Protein AF-A0A973FKX4-F1 (afdb_monomer)

Mean predicted aligned error: 13.87 Å

Structure (mmCIF, N/CA/C/O backbone):
data_AF-A0A973FKX4-F1
#
_entry.id   AF-A0A973FKX4-F1
#
loop_
_atom_site.group_PDB
_atom_site.id
_atom_site.type_symbol
_atom_site.label_atom_id
_atom_site.label_alt_id
_atom_site.label_comp_id
_atom_site.label_asym_id
_atom_site.label_entity_id
_atom_site.label_seq_id
_atom_site.pdbx_PDB_ins_code
_atom_site.Cartn_x
_atom_site.Cartn_y
_atom_site.Cartn_z
_atom_site.occupancy
_atom_site.B_iso_or_equiv
_atom_site.auth_seq_id
_atom_site.auth_comp_id
_atom_site.auth_asym_id
_atom_site.auth_atom_id
_atom_site.pdbx_PDB_model_num
ATOM 1 N N . GLY A 1 1 ? -32.646 -13.710 48.312 1.00 81.19 1 GLY A N 1
ATOM 2 C CA . GLY A 1 1 ? -31.421 -12.922 48.055 1.00 81.19 1 GLY A CA 1
ATOM 3 C C . GLY A 1 1 ? -30.334 -13.237 49.072 1.00 81.19 1 GLY A C 1
ATOM 4 O O . GLY A 1 1 ? -30.541 -14.098 49.926 1.00 81.19 1 GLY A O 1
ATOM 5 N N . TYR A 1 2 ? -29.192 -12.549 48.990 1.00 89.31 2 TYR A N 1
ATOM 6 C CA . TYR A 1 2 ? -28.035 -12.764 49.873 1.00 89.31 2 TYR A CA 1
ATOM 7 C C . TYR A 1 2 ? -28.376 -12.658 51.363 1.00 89.31 2 TYR A C 1
ATOM 9 O O . TYR A 1 2 ? -29.180 -11.818 51.766 1.00 89.31 2 TYR A O 1
ATOM 17 N N . ASN A 1 3 ? -27.730 -13.497 52.177 1.00 92.88 3 ASN A N 1
ATOM 18 C CA . ASN A 1 3 ? -27.801 -13.521 53.645 1.00 92.88 3 ASN A CA 1
ATOM 19 C C . ASN A 1 3 ? -29.214 -13.607 54.244 1.00 92.88 3 ASN A C 1
ATOM 21 O O . ASN A 1 3 ? -29.388 -13.303 55.418 1.00 92.88 3 ASN A O 1
ATOM 25 N N . ARG A 1 4 ? -30.221 -14.015 53.456 1.00 92.81 4 ARG A N 1
ATOM 26 C CA . ARG A 1 4 ? -31.615 -14.163 53.911 1.00 92.81 4 ARG A CA 1
ATOM 27 C C . ARG A 1 4 ? -32.144 -12.904 54.629 1.00 92.81 4 ARG A C 1
ATOM 29 O O . ARG A 1 4 ? -32.906 -13.007 55.580 1.00 92.81 4 ARG A O 1
ATOM 36 N N . THR A 1 5 ? -31.765 -11.708 54.162 1.00 94.00 5 THR A N 1
ATOM 37 C CA . THR A 1 5 ? -32.121 -10.418 54.801 1.00 94.00 5 THR A CA 1
ATOM 38 C C . THR A 1 5 ? -33.594 -10.022 54.681 1.00 94.00 5 THR A C 1
ATOM 40 O O . THR A 1 5 ? -33.978 -8.948 55.139 1.00 94.00 5 THR A O 1
ATOM 43 N N . TYR A 1 6 ? -34.407 -10.837 54.014 1.00 95.31 6 TYR A N 1
ATOM 44 C CA . TYR A 1 6 ? -35.842 -10.650 53.883 1.00 95.31 6 TYR A CA 1
ATOM 45 C C . TYR A 1 6 ? -36.521 -12.017 53.919 1.00 95.31 6 TYR A C 1
ATOM 47 O O . TYR A 1 6 ? -36.090 -12.941 53.225 1.00 95.31 6 TYR A O 1
ATOM 55 N N . VAL A 1 7 ? -37.573 -12.126 54.730 1.00 95.38 7 VAL A N 1
ATOM 56 C CA . VAL A 1 7 ? -38.375 -13.338 54.913 1.00 95.38 7 VAL A CA 1
ATOM 57 C C . VAL A 1 7 ? -39.843 -12.953 54.763 1.00 95.38 7 VAL A C 1
ATOM 59 O O . VAL A 1 7 ? -40.335 -12.061 55.455 1.00 95.38 7 VAL A O 1
ATOM 62 N N . THR A 1 8 ? -40.538 -13.611 53.840 1.00 95.44 8 THR A N 1
ATOM 63 C CA . THR A 1 8 ? -41.962 -13.386 53.571 1.00 95.44 8 THR A CA 1
ATOM 64 C C . THR A 1 8 ? -42.807 -13.886 54.741 1.00 95.44 8 THR A C 1
ATOM 66 O O . THR A 1 8 ? -42.624 -15.010 55.200 1.00 95.44 8 THR A O 1
ATOM 69 N N . LYS A 1 9 ? -43.759 -13.071 55.211 1.00 94.38 9 LYS A N 1
ATOM 70 C CA . LYS A 1 9 ? -44.658 -13.418 56.334 1.00 94.38 9 LYS A CA 1
ATOM 71 C C . LYS A 1 9 ? -45.981 -14.061 55.902 1.00 94.38 9 LYS A C 1
ATOM 73 O O . LYS A 1 9 ? -46.755 -14.502 56.742 1.00 94.38 9 LYS A O 1
ATOM 78 N N . LYS A 1 10 ? -46.265 -14.054 54.604 1.00 95.00 10 LYS A N 1
ATOM 79 C CA . LYS A 1 10 ? -47.488 -14.565 53.980 1.00 95.00 10 LYS A CA 1
ATOM 80 C C . LYS A 1 10 ? -47.152 -15.064 52.570 1.00 95.00 10 LYS A C 1
ATOM 82 O O . LYS A 1 10 ? -46.039 -14.799 52.112 1.00 95.00 10 LYS A O 1
ATOM 87 N N . PRO A 1 11 ? -48.069 -15.758 51.876 1.00 96.31 11 PRO A N 1
ATOM 88 C CA . PRO A 1 11 ? -47.912 -16.014 50.450 1.00 96.31 11 PRO A CA 1
ATOM 89 C C . PRO A 1 11 ? -47.666 -14.699 49.695 1.00 96.31 11 PRO A C 1
ATOM 91 O O . PRO A 1 11 ? -48.477 -13.774 49.764 1.00 96.31 11 PRO A O 1
ATOM 94 N N . THR A 1 12 ? -46.521 -14.614 49.019 1.00 96.62 12 THR A N 1
ATOM 95 C CA . THR A 1 12 ? -46.007 -13.395 48.384 1.00 96.62 12 THR A CA 1
ATOM 96 C C . THR A 1 12 ? -45.543 -13.729 46.969 1.00 96.62 12 THR A C 1
ATOM 98 O O . THR A 1 12 ? -44.849 -14.724 46.763 1.00 96.62 12 THR A O 1
ATOM 101 N N . ARG A 1 13 ? -45.896 -12.892 45.988 1.00 96.69 13 ARG A N 1
ATOM 102 C CA . ARG A 1 13 ? -45.383 -12.988 44.614 1.00 96.69 13 ARG A CA 1
ATOM 103 C C . ARG A 1 13 ? -44.143 -12.112 44.477 1.00 96.69 13 ARG A C 1
ATOM 105 O O . ARG A 1 13 ? -44.205 -10.919 44.756 1.00 96.69 13 ARG A O 1
ATOM 112 N N . ILE A 1 14 ? -43.037 -12.701 44.030 1.00 97.12 14 ILE A N 1
ATOM 113 C CA . ILE A 1 14 ? -41.755 -12.009 43.861 1.00 97.12 14 ILE A CA 1
ATOM 114 C C . ILE A 1 14 ? -41.414 -11.916 42.377 1.00 97.12 14 ILE A C 1
ATOM 116 O O . ILE A 1 14 ? -41.359 -12.937 41.694 1.00 97.12 14 ILE A O 1
ATOM 120 N N . ALA A 1 15 ? -41.157 -10.702 41.895 1.00 97.31 15 ALA A N 1
ATOM 121 C CA . ALA A 1 15 ? -40.579 -10.469 40.578 1.00 97.31 15 ALA A CA 1
ATOM 122 C C . ALA A 1 15 ? -39.062 -10.294 40.702 1.00 97.31 15 ALA A C 1
ATOM 124 O O . ALA A 1 15 ? -38.582 -9.621 41.613 1.00 97.31 15 ALA A O 1
ATOM 125 N N . THR A 1 16 ? -38.312 -10.875 39.771 1.00 97.50 16 THR A N 1
ATOM 126 C CA . THR A 1 16 ? -36.865 -10.674 39.648 1.00 97.50 16 THR A CA 1
ATOM 127 C C . THR A 1 16 ? -36.601 -9.803 38.433 1.00 97.50 16 THR A C 1
ATOM 129 O O . THR A 1 16 ? -37.090 -10.120 37.350 1.00 97.50 16 THR A O 1
ATOM 132 N N . ILE A 1 17 ? -35.816 -8.739 38.598 1.00 97.06 17 ILE A N 1
ATOM 133 C CA . ILE A 1 17 ? -35.436 -7.848 37.497 1.00 97.06 17 ILE A CA 1
ATOM 134 C C . ILE A 1 17 ? -33.924 -7.904 37.240 1.00 97.06 17 ILE A C 1
ATOM 136 O O . ILE A 1 17 ? -33.157 -8.045 38.200 1.00 97.06 17 ILE A O 1
ATOM 140 N N . PRO A 1 18 ? -33.479 -7.778 35.976 1.00 94.81 18 PRO A N 1
ATOM 141 C CA . PRO A 1 18 ? -32.071 -7.868 35.592 1.00 94.81 18 PRO A CA 1
ATOM 142 C C . PRO A 1 18 ? -31.353 -6.519 35.773 1.00 94.81 18 PRO A C 1
ATOM 144 O O . PRO A 1 18 ? -30.820 -5.955 34.821 1.00 94.81 18 PRO A O 1
ATOM 147 N N . VAL A 1 19 ? -31.421 -5.959 36.984 1.00 93.50 19 VAL A N 1
ATOM 148 C CA . VAL A 1 19 ? -30.726 -4.721 37.358 1.00 93.50 19 VAL A CA 1
ATOM 149 C C . VAL A 1 19 ? -30.094 -4.897 38.731 1.00 93.50 19 VAL A C 1
ATOM 151 O O . VAL A 1 19 ? -30.770 -5.280 39.691 1.00 93.50 19 VAL A O 1
ATOM 154 N N . GLY A 1 20 ? -28.806 -4.586 38.841 1.00 93.50 20 GLY A N 1
ATOM 155 C CA . GLY A 1 20 ? -28.072 -4.662 40.098 1.00 93.50 20 GLY A CA 1
ATOM 156 C C . GLY A 1 20 ? -27.067 -3.533 40.300 1.00 93.50 20 GLY A C 1
ATOM 157 O O . GLY A 1 20 ? -27.068 -2.512 39.606 1.00 93.50 20 GLY A O 1
ATOM 158 N N . TYR A 1 21 ? -26.171 -3.716 41.271 1.00 92.88 21 TYR A N 1
ATOM 159 C CA . TYR A 1 21 ? -25.155 -2.707 41.578 1.00 92.88 21 TYR A CA 1
ATOM 160 C C . TYR A 1 21 ? -24.091 -2.567 40.483 1.00 92.88 21 TYR A C 1
ATOM 162 O O . TYR A 1 21 ? -23.456 -1.519 40.389 1.00 92.88 21 TYR A O 1
ATOM 170 N N . GLY A 1 22 ? -23.913 -3.574 39.622 1.00 89.75 22 GLY A N 1
ATOM 171 C CA . GLY A 1 22 ? -23.076 -3.490 38.424 1.00 89.75 22 GLY A CA 1
ATOM 172 C C . GLY A 1 22 ? -23.616 -2.508 37.378 1.00 89.75 22 GLY A C 1
ATOM 173 O O . GLY A 1 22 ? -22.843 -1.998 36.563 1.00 89.75 22 GLY A O 1
ATOM 174 N N . ASP A 1 23 ? -24.913 -2.199 37.436 1.00 89.56 23 ASP A N 1
ATOM 175 C CA . ASP A 1 23 ? -25.600 -1.260 36.541 1.00 89.56 23 ASP A CA 1
ATOM 176 C C . ASP A 1 23 ? -25.714 0.152 37.135 1.00 89.56 23 ASP A C 1
ATOM 178 O O . ASP A 1 23 ? -26.136 1.085 36.452 1.00 89.56 23 ASP A O 1
ATOM 182 N N . GLY A 1 24 ? -25.289 0.328 38.390 1.00 90.00 24 GLY A N 1
ATOM 183 C CA . GLY A 1 24 ? -25.383 1.589 39.127 1.00 90.00 24 GLY A CA 1
ATOM 184 C C . GLY A 1 24 ? -26.499 1.636 40.168 1.00 90.00 24 GLY A C 1
ATOM 185 O O . GLY A 1 24 ? -26.600 2.616 40.903 1.00 90.00 24 GLY A O 1
ATOM 186 N N . TYR A 1 25 ? -27.320 0.587 40.283 1.00 92.81 25 TYR A N 1
ATOM 187 C CA . TYR A 1 25 ? -28.357 0.520 41.310 1.00 92.81 25 TYR A CA 1
ATOM 188 C C . TYR A 1 25 ? -27.757 0.021 42.631 1.00 92.81 25 TYR A C 1
ATOM 190 O O . TYR A 1 25 ? -27.595 -1.176 42.857 1.00 92.81 25 TYR A O 1
ATOM 198 N N . GLY A 1 26 ? -27.339 0.961 43.479 1.00 91.69 26 GLY A N 1
ATOM 199 C CA . GLY A 1 26 ? -26.466 0.683 44.619 1.00 91.69 26 GLY A CA 1
ATOM 200 C C . GLY A 1 26 ? -27.001 -0.352 45.616 1.00 91.69 26 GLY A C 1
ATOM 201 O O . GLY A 1 26 ? -28.192 -0.397 45.925 1.00 91.69 26 GLY A O 1
ATOM 202 N N . VAL A 1 27 ? -26.084 -1.126 46.215 1.00 94.62 27 VAL A N 1
ATOM 203 C CA . VAL A 1 27 ? -26.387 -2.105 47.283 1.00 94.62 27 VAL A CA 1
ATOM 204 C C . VAL A 1 27 ? -27.140 -1.463 48.449 1.00 94.62 27 VAL A C 1
ATOM 206 O O . VAL A 1 27 ? -27.961 -2.124 49.086 1.00 94.62 27 VAL A O 1
ATOM 209 N N . ILE A 1 28 ? -26.914 -0.168 48.692 1.00 95.88 28 ILE A N 1
ATOM 210 C CA . ILE A 1 28 ? -27.611 0.614 49.715 1.00 95.88 28 ILE A CA 1
ATOM 211 C C . ILE A 1 28 ? -29.135 0.587 49.546 1.00 95.88 28 ILE A C 1
ATOM 213 O O . ILE A 1 28 ? -29.842 0.665 50.538 1.00 95.88 28 ILE A O 1
ATOM 217 N N . MET A 1 29 ? -29.661 0.380 48.337 1.00 96.19 29 MET A N 1
ATOM 218 C CA . MET A 1 29 ? -31.105 0.307 48.080 1.00 96.19 29 MET A CA 1
ATOM 219 C C . MET A 1 29 ? -31.754 -1.007 48.549 1.00 96.19 29 MET A C 1
ATOM 221 O O . MET A 1 29 ? -32.973 -1.155 48.480 1.00 96.19 29 MET A O 1
ATOM 225 N N . SER A 1 30 ? -30.971 -1.963 49.055 1.00 96.62 30 SER A N 1
ATOM 226 C CA . SER A 1 30 ? -31.475 -3.226 49.611 1.00 96.62 30 SER A CA 1
ATOM 227 C C . SER A 1 30 ? -32.530 -2.989 50.697 1.00 96.62 30 SER A C 1
ATOM 229 O O . SER A 1 30 ? -32.272 -2.256 51.647 1.00 96.62 30 SER A O 1
ATOM 231 N N . ASN A 1 31 ? -33.693 -3.641 50.589 1.00 96.12 31 ASN A N 1
ATOM 232 C CA . ASN A 1 31 ? -34.838 -3.518 51.513 1.00 96.12 31 ASN A CA 1
ATOM 233 C C . ASN A 1 31 ? -35.451 -2.106 51.683 1.00 96.12 31 ASN A C 1
ATOM 235 O O . ASN A 1 31 ? -36.329 -1.942 52.527 1.00 96.12 31 ASN A O 1
ATOM 239 N N . GLN A 1 32 ? -35.020 -1.093 50.927 1.00 96.19 32 GLN A N 1
ATOM 240 C CA . GLN A 1 32 ? -35.591 0.265 51.004 1.00 96.19 32 GLN A CA 1
ATOM 241 C C . GLN A 1 32 ? -35.897 0.896 49.639 1.00 96.19 32 GLN A C 1
ATOM 243 O O . GLN A 1 32 ? -36.596 1.911 49.553 1.00 96.19 32 GLN A O 1
ATOM 248 N N . GLY A 1 33 ? -35.380 0.301 48.564 1.00 95.75 33 GLY A N 1
ATOM 249 C CA . GLY A 1 33 ? -35.702 0.681 47.201 1.00 95.75 33 GLY A CA 1
ATOM 250 C C . GLY A 1 33 ? -37.138 0.358 46.824 1.00 95.75 33 GLY A C 1
ATOM 251 O O . GLY A 1 33 ? -37.831 -0.416 47.481 1.00 95.75 33 GLY A O 1
ATOM 252 N N . GLU A 1 34 ? -37.580 0.990 45.749 1.00 97.06 34 GLU A N 1
ATOM 253 C CA . GLU A 1 34 ? -38.916 0.839 45.187 1.00 97.06 34 GLU A CA 1
ATOM 254 C C . GLU A 1 34 ? -38.812 0.856 43.664 1.00 97.06 34 GLU A C 1
ATOM 256 O O . GLU A 1 34 ? -37.837 1.366 43.104 1.00 97.06 34 GLU A O 1
ATOM 261 N N . ALA A 1 35 ? -39.830 0.311 43.010 1.00 97.75 35 ALA A N 1
ATOM 262 C CA . ALA A 1 35 ? -40.005 0.352 41.568 1.00 97.75 35 ALA A CA 1
ATOM 263 C C . ALA A 1 35 ? -41.477 0.601 41.228 1.00 97.75 35 ALA A C 1
ATOM 265 O O . ALA A 1 35 ? -42.351 0.426 42.079 1.00 97.75 35 ALA A O 1
ATOM 266 N N . LEU A 1 36 ? -41.761 0.978 39.985 1.00 98.25 36 LEU A N 1
ATOM 267 C CA . LEU A 1 36 ? -43.117 1.036 39.447 1.00 98.25 36 LEU A CA 1
ATOM 268 C C . LEU A 1 36 ? -43.322 -0.110 38.458 1.00 98.25 36 LEU A C 1
ATOM 270 O O . LEU A 1 36 ? -42.482 -0.314 37.581 1.00 98.25 36 LEU A O 1
ATOM 274 N N . ILE A 1 37 ? -44.427 -0.840 38.606 1.00 97.81 37 ILE A N 1
ATOM 275 C CA . ILE A 1 37 ? -44.869 -1.877 37.667 1.00 97.81 37 ILE A CA 1
ATOM 276 C C . ILE A 1 37 ? -46.366 -1.700 37.432 1.00 97.81 37 ILE A C 1
ATOM 278 O O . ILE A 1 37 ? -47.145 -1.643 38.387 1.00 97.81 37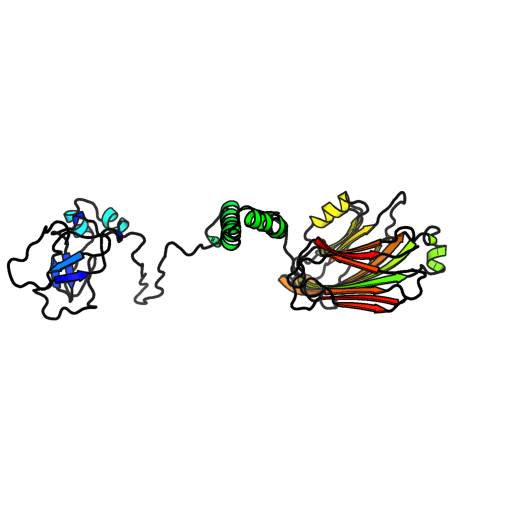 ILE A O 1
ATOM 282 N N . ARG A 1 38 ? -46.778 -1.600 36.161 1.00 95.44 38 ARG A N 1
ATOM 283 C CA . ARG A 1 38 ? -48.169 -1.315 35.757 1.00 95.44 38 ARG A CA 1
ATOM 284 C C . ARG A 1 38 ? -48.773 -0.105 36.488 1.00 95.44 38 ARG A C 1
ATOM 286 O O . ARG A 1 38 ? -49.937 -0.117 36.880 1.00 95.44 38 ARG A O 1
ATOM 293 N N . GLY A 1 39 ? -47.962 0.932 36.705 1.00 95.31 39 GLY A N 1
ATOM 294 C CA . GLY A 1 39 ? -48.372 2.170 37.374 1.00 95.31 39 GLY A CA 1
ATOM 295 C C . GLY A 1 39 ? -48.583 2.049 38.886 1.00 95.31 39 GLY A C 1
ATOM 296 O O . GLY A 1 39 ? -49.129 2.970 39.487 1.00 95.31 39 GLY A O 1
ATOM 297 N N . LYS A 1 40 ? -48.165 0.939 39.509 1.00 96.25 40 LYS A N 1
ATOM 298 C CA . LYS A 1 40 ? -48.194 0.747 40.964 1.00 96.25 40 LYS A CA 1
ATOM 299 C C . LYS A 1 40 ? -46.783 0.716 41.532 1.00 96.25 40 LYS A C 1
ATOM 301 O O . LYS A 1 40 ? -45.905 0.056 40.979 1.00 96.25 40 LYS A O 1
ATOM 306 N N . ARG A 1 41 ? -46.587 1.378 42.671 1.00 97.50 41 ARG A N 1
ATOM 307 C CA . ARG A 1 41 ? -45.335 1.337 43.428 1.00 97.50 41 ARG A CA 1
ATOM 308 C C . ARG A 1 41 ? -45.208 0.025 44.198 1.00 97.50 41 ARG A C 1
ATOM 310 O O . ARG A 1 41 ? -46.123 -0.361 44.923 1.00 97.50 41 ARG A O 1
ATOM 317 N N . VAL A 1 42 ? -44.072 -0.647 44.043 1.00 97.69 42 VAL A N 1
ATOM 318 C CA . VAL A 1 42 ? -43.750 -1.927 44.683 1.00 97.69 42 VAL A CA 1
ATOM 319 C C . VAL A 1 42 ? -42.393 -1.856 45.391 1.00 97.69 42 VAL A C 1
ATOM 321 O O . VAL A 1 42 ? -41.466 -1.232 44.867 1.00 97.69 42 VAL A O 1
ATOM 324 N N . PRO A 1 43 ? -42.241 -2.473 46.576 1.00 97.50 43 PRO A N 1
ATOM 325 C CA . PRO A 1 43 ? -40.994 -2.412 47.327 1.00 97.50 43 PRO A CA 1
ATOM 326 C C . PRO A 1 43 ? -39.966 -3.429 46.816 1.00 97.50 43 PRO A C 1
ATOM 328 O O . PRO A 1 43 ? -40.300 -4.560 46.449 1.00 97.50 43 PRO A O 1
ATOM 331 N N . LEU A 1 44 ? -38.693 -3.040 46.870 1.00 97.56 44 LEU A N 1
ATOM 332 C CA . LEU A 1 44 ? -37.558 -3.938 46.700 1.00 97.56 44 LEU A CA 1
ATOM 333 C C . LEU A 1 44 ? -37.324 -4.724 47.983 1.00 97.56 44 LEU A C 1
ATOM 335 O O . LEU A 1 44 ? -37.163 -4.159 49.064 1.00 97.56 44 LEU A O 1
ATOM 339 N N . VAL A 1 45 ? -37.264 -6.044 47.849 1.00 97.50 45 VAL A N 1
ATOM 340 C CA . VAL A 1 45 ? -37.133 -6.974 48.968 1.00 97.50 45 VAL A CA 1
ATOM 341 C C . VAL A 1 45 ? -35.865 -7.803 48.828 1.00 97.50 45 VAL A C 1
ATOM 343 O O . VAL A 1 45 ? -35.542 -8.308 47.757 1.00 97.50 45 VAL A O 1
ATOM 346 N N . GLY A 1 46 ? -35.127 -7.957 49.920 1.00 96.88 46 GLY A N 1
ATOM 347 C CA . GLY A 1 46 ? -33.819 -8.603 49.942 1.00 96.88 46 GLY A CA 1
ATOM 348 C C . GLY A 1 46 ? -32.670 -7.688 49.505 1.00 96.88 46 GLY A C 1
ATOM 349 O O . GLY A 1 46 ? -32.826 -6.487 49.280 1.00 96.88 46 GLY A O 1
ATOM 350 N N . ARG A 1 47 ? -31.470 -8.273 49.434 1.00 96.69 47 ARG A N 1
ATOM 351 C CA . ARG A 1 47 ? -30.264 -7.580 48.971 1.00 96.69 47 ARG A CA 1
ATOM 352 C C . ARG A 1 47 ? -30.188 -7.486 47.452 1.00 96.69 47 ARG A C 1
ATOM 354 O O . ARG A 1 47 ? -30.400 -8.486 46.765 1.00 96.69 47 ARG A O 1
ATOM 361 N N . VAL A 1 48 ? -29.790 -6.312 46.969 1.00 96.69 48 VAL A N 1
ATOM 362 C CA . VAL A 1 48 ? -29.401 -6.079 45.572 1.00 96.69 48 VAL A CA 1
ATOM 363 C C . VAL A 1 48 ? -28.135 -6.885 45.257 1.00 96.69 48 VAL A C 1
ATOM 365 O O . VAL A 1 48 ? -27.174 -6.864 46.029 1.00 96.69 48 VAL A O 1
ATOM 368 N N . SER A 1 49 ? -28.148 -7.612 44.140 1.00 95.88 49 SER A N 1
ATOM 369 C CA . SER A 1 49 ? -27.014 -8.401 43.635 1.00 95.88 49 SER A CA 1
ATOM 370 C C . SER A 1 49 ? -26.255 -7.635 42.548 1.00 95.88 49 SER A C 1
ATOM 372 O O . SER A 1 49 ? -26.615 -6.500 42.237 1.00 95.88 49 SER A O 1
ATOM 374 N N . MET A 1 50 ? -25.203 -8.229 41.968 1.00 94.81 50 MET A N 1
ATOM 375 C CA . MET A 1 50 ? -24.413 -7.549 40.929 1.00 94.81 50 MET A CA 1
ATOM 376 C C . MET A 1 50 ? -25.268 -7.182 39.717 1.00 94.81 50 MET A C 1
ATOM 378 O O . MET A 1 50 ? -25.185 -6.051 39.255 1.00 94.81 50 MET A O 1
ATOM 382 N N . ASP A 1 51 ? -26.124 -8.104 39.276 1.00 93.88 51 ASP A N 1
ATOM 383 C CA . ASP A 1 51 ? -26.856 -7.981 38.009 1.00 93.88 51 ASP A CA 1
ATOM 384 C C . ASP A 1 51 ? -28.380 -8.170 38.175 1.00 93.88 51 ASP A C 1
ATOM 386 O O . ASP A 1 51 ? -29.112 -8.242 37.194 1.00 93.88 51 ASP A O 1
ATOM 390 N N . MET A 1 52 ? -28.882 -8.302 39.413 1.00 95.19 52 MET A N 1
ATOM 391 C CA . MET A 1 52 ? -30.309 -8.539 39.670 1.00 95.19 52 MET A CA 1
ATOM 392 C C . MET A 1 52 ? -30.786 -8.074 41.050 1.00 95.19 52 MET A C 1
ATOM 394 O O . MET A 1 52 ? -30.035 -8.080 42.033 1.00 95.19 52 MET A O 1
ATOM 398 N N . CYS A 1 53 ? -32.078 -7.767 41.152 1.00 96.44 53 CYS A N 1
ATOM 399 C CA . CYS A 1 53 ? -32.770 -7.551 42.420 1.00 96.44 53 CYS A CA 1
ATOM 400 C C . CYS A 1 53 ? -34.216 -8.072 42.367 1.00 96.44 53 CYS A C 1
ATOM 402 O O . CYS A 1 53 ? -34.703 -8.498 41.318 1.00 96.44 53 CYS A O 1
ATOM 404 N N . THR A 1 54 ? -34.877 -8.105 43.525 1.00 97.69 54 THR A N 1
ATOM 405 C CA . THR A 1 54 ? -36.206 -8.708 43.696 1.00 97.69 54 THR A CA 1
ATOM 406 C C . THR A 1 54 ? -37.218 -7.713 44.248 1.00 97.69 54 THR A C 1
ATOM 408 O O . THR A 1 54 ? -36.900 -6.941 45.149 1.00 97.69 54 THR A O 1
ATOM 411 N N . LEU A 1 55 ? -38.445 -7.757 43.731 1.00 98.00 55 LEU A N 1
ATOM 412 C CA . LEU A 1 55 ? -39.555 -6.864 44.069 1.00 98.00 55 LEU A CA 1
ATOM 413 C C . LEU A 1 55 ? -40.753 -7.677 44.578 1.00 98.00 55 LEU A C 1
ATOM 415 O O . LEU A 1 55 ? -41.064 -8.727 44.014 1.00 98.00 55 LEU A O 1
ATOM 419 N N . ASP A 1 56 ? -41.446 -7.193 45.610 1.00 97.69 56 ASP A N 1
ATOM 420 C CA . ASP A 1 56 ? -42.724 -7.776 46.046 1.00 97.69 56 ASP A CA 1
ATOM 421 C C . ASP A 1 56 ? -43.870 -7.222 45.191 1.00 97.69 56 ASP A C 1
ATOM 423 O O . ASP A 1 56 ? -44.275 -6.069 45.325 1.00 97.69 56 ASP A O 1
ATOM 427 N N . VAL A 1 57 ? -44.410 -8.073 44.320 1.00 97.56 57 VAL A N 1
ATOM 428 C CA . VAL A 1 57 ? -45.490 -7.738 43.381 1.00 97.56 57 VAL A CA 1
ATOM 429 C C . VAL A 1 57 ? -46.834 -8.331 43.801 1.00 97.56 57 VAL A C 1
ATOM 431 O O . VAL A 1 57 ? -47.760 -8.414 42.998 1.00 97.56 57 VAL A O 1
ATOM 434 N N . THR A 1 58 ? -46.986 -8.730 45.066 1.00 96.50 58 THR A N 1
ATOM 435 C CA . THR A 1 58 ? -48.222 -9.358 45.573 1.00 96.50 58 THR A CA 1
ATOM 436 C C . THR A 1 58 ? -49.460 -8.477 45.364 1.00 96.50 58 THR A C 1
ATOM 438 O O . THR A 1 58 ? -50.539 -8.998 45.102 1.00 96.50 58 THR A O 1
ATOM 441 N N . GLY A 1 59 ? -49.313 -7.147 45.427 1.00 94.00 59 GLY A N 1
ATOM 442 C CA . GLY A 1 59 ? -50.395 -6.176 45.183 1.00 94.00 59 GLY A CA 1
ATOM 443 C C . GLY A 1 59 ? -50.682 -5.860 43.703 1.00 94.00 59 GLY A C 1
ATOM 444 O O . GLY A 1 59 ? -51.564 -5.045 43.398 1.00 94.00 59 GLY A O 1
ATOM 445 N N . VAL A 1 60 ? -49.948 -6.473 42.770 1.00 95.19 60 VAL A N 1
ATOM 446 C CA . VAL A 1 60 ? -50.057 -6.241 41.323 1.00 95.19 60 VAL A CA 1
ATOM 447 C C . VAL A 1 60 ? -50.624 -7.499 40.660 1.00 95.19 60 VAL A C 1
ATOM 449 O O . VAL A 1 60 ? -49.884 -8.383 40.233 1.00 95.19 60 VAL A O 1
ATOM 452 N N . ALA A 1 61 ? -51.958 -7.589 40.604 1.00 88.06 61 ALA A N 1
ATOM 453 C CA . ALA A 1 61 ? -52.684 -8.774 40.131 1.00 88.06 61 ALA A CA 1
ATOM 454 C C . ALA A 1 61 ? -52.195 -9.272 38.756 1.00 88.06 61 ALA A C 1
ATOM 456 O O . ALA A 1 61 ? -51.800 -10.432 38.646 1.00 88.06 61 ALA A O 1
ATOM 457 N N . ASP A 1 62 ? -52.078 -8.382 37.769 1.00 89.94 62 ASP A N 1
ATOM 458 C CA . ASP A 1 62 ? -51.767 -8.749 36.377 1.00 89.94 62 ASP A CA 1
ATOM 459 C C . ASP A 1 62 ? -50.274 -8.662 36.015 1.00 89.94 62 ASP A C 1
ATOM 461 O O . ASP A 1 62 ? -49.917 -8.550 34.843 1.00 89.94 62 ASP A O 1
ATOM 465 N N . CYS A 1 63 ? -49.379 -8.680 37.010 1.00 94.25 63 CYS A N 1
ATOM 466 C CA . CYS A 1 63 ? -47.936 -8.666 36.759 1.00 94.25 63 CYS A CA 1
ATOM 467 C C . CYS A 1 63 ? -47.498 -9.949 36.032 1.00 94.25 63 CYS A C 1
ATOM 469 O O . CYS A 1 63 ? -47.685 -11.050 36.559 1.00 94.25 63 CYS A O 1
ATOM 471 N N . VAL A 1 64 ? -46.874 -9.806 34.863 1.00 95.75 64 VAL A N 1
ATOM 472 C CA . VAL A 1 64 ? -46.359 -10.909 34.034 1.00 95.75 64 VAL A CA 1
ATOM 473 C C . VAL A 1 64 ? -44.894 -10.68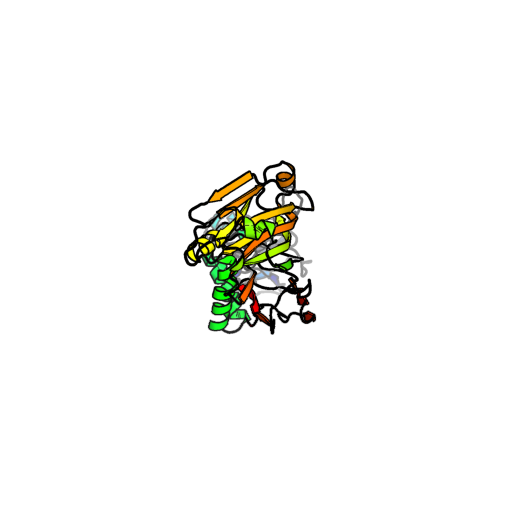0 33.653 1.00 95.75 64 VAL A C 1
ATOM 475 O O . VAL A 1 64 ? -44.363 -9.576 33.768 1.00 95.75 64 VAL A O 1
ATOM 478 N N . VAL A 1 65 ? -44.214 -11.742 33.212 1.00 96.50 65 VAL A N 1
ATOM 479 C CA . VAL A 1 65 ? -42.840 -11.643 32.698 1.00 96.50 65 VAL A CA 1
ATOM 480 C C . VAL A 1 65 ? -42.826 -10.752 31.456 1.00 96.50 65 VAL A C 1
ATOM 482 O O . VAL A 1 65 ? -43.646 -10.929 30.560 1.00 96.50 65 VAL A O 1
ATOM 485 N N . GLY A 1 66 ? -41.877 -9.818 31.405 1.00 94.75 66 GLY A N 1
ATOM 486 C CA . GLY A 1 66 ? -41.741 -8.854 30.310 1.00 94.75 66 GLY A CA 1
ATOM 487 C C . GLY A 1 66 ? -42.426 -7.510 30.559 1.00 94.75 66 GLY A C 1
ATOM 488 O O . GLY A 1 66 ? -42.216 -6.593 29.771 1.00 94.75 66 GLY A O 1
ATOM 489 N N . ASP A 1 67 ? -43.189 -7.358 31.649 1.00 96.69 67 ASP A N 1
ATOM 490 C CA . ASP A 1 67 ? -43.724 -6.053 32.043 1.00 96.69 67 ASP A CA 1
ATOM 491 C C . ASP A 1 67 ? -42.597 -5.038 32.303 1.00 96.69 67 ASP A C 1
ATOM 493 O O . ASP A 1 67 ? -41.566 -5.354 32.904 1.00 96.69 67 ASP A O 1
ATOM 497 N N . GLU A 1 68 ? -42.822 -3.794 31.878 1.00 96.62 68 GLU A N 1
ATOM 498 C CA . GLU A 1 68 ? -41.901 -2.687 32.124 1.00 96.62 68 GLU A CA 1
ATOM 499 C C . GLU A 1 68 ? -41.816 -2.362 33.621 1.00 96.62 68 GLU A C 1
ATOM 501 O O . GLU A 1 68 ? -42.833 -2.180 34.303 1.00 96.62 68 GLU A O 1
ATOM 506 N N . VAL A 1 69 ? -40.581 -2.212 34.106 1.00 97.81 69 VAL A N 1
ATOM 507 C CA . VAL A 1 69 ? -40.271 -1.815 35.480 1.00 97.81 69 VAL A CA 1
ATOM 508 C C . VAL A 1 69 ? -39.520 -0.488 35.478 1.00 97.81 69 VAL A C 1
ATOM 510 O O . VAL A 1 69 ? -38.435 -0.386 34.906 1.00 97.81 69 VAL A O 1
ATOM 513 N N . VAL A 1 70 ? -40.061 0.520 36.163 1.00 97.50 70 VAL A N 1
ATOM 514 C CA . VAL A 1 70 ? -39.439 1.849 36.274 1.00 97.50 70 VAL A CA 1
ATOM 515 C C . VAL A 1 70 ? -38.809 2.020 37.655 1.00 97.50 70 VAL A C 1
ATOM 517 O O . VAL A 1 70 ? -39.508 2.061 38.663 1.00 97.50 70 VAL A O 1
ATOM 520 N N . LEU A 1 71 ? -37.477 2.134 37.703 1.00 96.06 71 LEU A N 1
ATOM 521 C CA . LEU A 1 71 ? -36.708 2.361 38.941 1.00 96.06 71 LEU A CA 1
ATOM 522 C C . LEU A 1 71 ? -36.470 3.849 39.246 1.00 96.06 71 LEU A C 1
ATOM 524 O O . LEU A 1 71 ? -36.257 4.215 40.397 1.00 96.06 71 LEU A O 1
ATOM 528 N N . LEU A 1 72 ? -36.483 4.692 38.213 1.00 95.50 72 LEU A N 1
ATOM 529 C CA . LEU A 1 72 ? -36.325 6.144 38.265 1.00 95.50 72 LEU A CA 1
ATOM 530 C C . LEU A 1 72 ? -37.115 6.705 37.084 1.00 95.50 72 LEU A C 1
ATOM 532 O O . LEU A 1 72 ? -36.845 6.337 35.943 1.00 95.50 72 LEU A O 1
ATOM 536 N N . GLY A 1 73 ? -38.095 7.566 37.342 1.00 96.19 73 GLY A N 1
ATOM 537 C CA . GLY A 1 73 ? -38.985 8.086 36.305 1.00 96.19 73 GLY A CA 1
ATOM 538 C C . GLY A 1 73 ? -40.461 7.861 36.609 1.00 96.19 73 GLY A C 1
ATOM 539 O O . GLY A 1 73 ? -40.849 7.645 37.758 1.00 96.19 73 GLY A O 1
ATOM 540 N N . ARG A 1 74 ? -41.298 7.971 35.572 1.00 96.94 74 ARG A N 1
ATOM 541 C CA . ARG A 1 74 ? -42.762 7.951 35.685 1.00 96.94 74 ARG A CA 1
ATOM 542 C C . ARG A 1 74 ? -43.354 6.703 35.049 1.00 96.94 74 ARG A C 1
ATOM 544 O O . ARG A 1 74 ? -42.939 6.332 33.959 1.00 96.94 74 ARG A O 1
ATOM 551 N N . GLN A 1 75 ? -44.370 6.130 35.686 1.00 97.56 75 GLN A N 1
ATOM 552 C CA . GLN A 1 75 ? -45.216 5.101 35.087 1.00 97.56 75 GLN A CA 1
ATOM 553 C C . GLN A 1 75 ? -46.659 5.293 35.564 1.00 97.56 75 GLN A C 1
ATOM 555 O O . GLN A 1 75 ? -46.932 5.279 36.764 1.00 97.56 75 GLN A O 1
ATOM 560 N N . GLY A 1 76 ? -47.595 5.497 34.634 1.00 93.94 76 GLY A N 1
ATOM 561 C CA . GLY A 1 76 ? -48.969 5.868 34.982 1.00 93.94 76 GLY A CA 1
ATOM 562 C C . GLY A 1 76 ? -49.022 7.168 35.799 1.00 93.94 76 GLY A C 1
ATOM 563 O O . GLY A 1 76 ? -48.432 8.178 35.411 1.00 93.94 76 GLY A O 1
ATOM 564 N N . GLY A 1 77 ? -49.731 7.142 36.931 1.00 94.69 77 GLY A N 1
ATOM 565 C CA . GLY A 1 77 ? -49.823 8.279 37.857 1.00 94.69 77 GLY A CA 1
ATOM 566 C C . GLY A 1 77 ? -48.632 8.426 38.814 1.00 94.69 77 GLY A C 1
ATOM 567 O O . GLY A 1 77 ? -48.438 9.503 39.374 1.00 94.69 77 GLY A O 1
ATOM 568 N N . GLU A 1 78 ? -47.817 7.381 38.971 1.00 97.31 78 GLU A N 1
ATOM 569 C CA . GLU A 1 78 ? -46.716 7.312 39.935 1.00 97.31 78 GLU A CA 1
ATOM 570 C C . GLU A 1 78 ? -45.397 7.849 39.364 1.00 97.31 78 GLU A C 1
ATOM 572 O O . GLU A 1 78 ? -45.130 7.755 38.163 1.00 97.31 78 GLU A O 1
ATOM 577 N N . TYR A 1 79 ? -44.538 8.386 40.236 1.00 97.75 79 TYR A N 1
ATOM 578 C CA . TYR A 1 79 ? -43.235 8.947 39.867 1.00 97.75 79 TYR A CA 1
ATOM 579 C C . TYR A 1 79 ? -42.174 8.680 40.941 1.00 97.75 79 TYR A C 1
ATOM 581 O O . TYR A 1 79 ? -42.406 8.941 42.120 1.00 97.75 79 TYR A O 1
ATOM 589 N N . ILE A 1 80 ? -41.003 8.180 40.539 1.00 97.69 80 ILE A N 1
ATOM 590 C CA . ILE A 1 80 ? -39.824 8.012 41.399 1.00 97.69 80 ILE A CA 1
ATOM 591 C C . ILE A 1 80 ? -38.753 9.024 40.956 1.00 97.69 80 ILE A C 1
ATOM 593 O O . ILE A 1 80 ? -38.044 8.764 39.977 1.00 97.69 80 ILE A O 1
ATOM 597 N N . PRO A 1 81 ? -38.621 10.186 41.622 1.00 97.31 81 PRO A N 1
ATOM 598 C CA . PRO A 1 81 ? -37.580 11.159 41.310 1.00 97.31 81 PRO A CA 1
ATOM 599 C C . PRO A 1 81 ? -36.198 10.698 41.790 1.00 97.31 81 PRO A C 1
ATOM 601 O O . PRO A 1 81 ? -36.056 10.003 42.796 1.00 97.31 81 PRO A O 1
ATOM 604 N N . ALA A 1 82 ? -35.149 11.190 41.126 1.00 96.81 82 ALA A N 1
ATOM 605 C CA . ALA A 1 82 ? -33.763 10.951 41.538 1.00 96.81 82 ALA A CA 1
ATOM 606 C C . ALA A 1 82 ? -33.474 11.431 42.975 1.00 96.81 82 ALA A C 1
ATOM 608 O O . ALA A 1 82 ? -32.676 10.816 43.678 1.00 96.81 82 ALA A O 1
ATOM 609 N N . ASN A 1 83 ? -34.140 12.503 43.425 1.00 97.62 83 ASN A N 1
ATOM 610 C CA . ASN A 1 83 ? -33.986 13.038 44.781 1.00 97.62 83 ASN A CA 1
ATOM 611 C C . ASN A 1 83 ? -34.480 12.063 45.865 1.00 97.62 83 ASN A C 1
ATOM 613 O O . ASN A 1 83 ? -33.857 11.989 46.919 1.00 97.62 83 ASN A O 1
ATOM 617 N N . ASP A 1 84 ? -35.526 11.272 45.606 1.00 96.31 84 ASP A N 1
ATOM 618 C CA . ASP A 1 84 ? -36.034 10.293 46.582 1.00 96.31 84 ASP A CA 1
ATOM 619 C C . ASP A 1 84 ? -35.054 9.130 46.751 1.00 96.31 84 ASP A C 1
ATOM 621 O O . ASP A 1 84 ? -34.784 8.674 47.864 1.00 96.31 84 ASP A O 1
ATOM 625 N N . ILE A 1 85 ? -34.475 8.673 45.637 1.00 96.50 85 ILE A N 1
ATOM 626 C CA . ILE A 1 85 ? -33.421 7.654 45.642 1.00 96.50 85 ILE A CA 1
ATOM 627 C C . ILE A 1 85 ? -32.201 8.186 46.394 1.00 96.50 85 ILE A C 1
ATOM 629 O O . ILE A 1 85 ? -31.656 7.493 47.252 1.00 96.50 85 ILE A O 1
ATOM 633 N N . ALA A 1 86 ? -31.806 9.430 46.117 1.00 96.56 86 ALA A N 1
ATOM 634 C CA . ALA A 1 86 ? -30.681 10.079 46.772 1.00 96.56 86 ALA A CA 1
ATOM 635 C C . ALA A 1 86 ? -30.897 10.204 48.287 1.00 96.56 86 ALA A C 1
ATOM 637 O O . ALA A 1 86 ? -30.002 9.861 49.056 1.00 96.56 86 ALA A O 1
ATOM 638 N N . ALA A 1 87 ? -32.100 10.586 48.728 1.00 97.12 87 ALA A N 1
ATOM 639 C CA . ALA A 1 87 ? -32.448 10.670 50.144 1.00 97.12 87 ALA A CA 1
ATOM 640 C C . ALA A 1 87 ? -32.320 9.309 50.854 1.00 97.12 87 ALA A C 1
ATOM 642 O O . ALA A 1 87 ? -31.689 9.221 51.908 1.00 97.12 87 ALA A O 1
ATOM 643 N N . LYS A 1 88 ? -32.836 8.226 50.252 1.00 95.75 88 LYS A N 1
ATOM 644 C CA . LYS A 1 88 ? -32.694 6.852 50.783 1.00 95.75 88 LYS A CA 1
ATOM 645 C C . LYS A 1 88 ? -31.241 6.369 50.797 1.00 95.75 88 LYS A C 1
ATOM 647 O O . LYS A 1 88 ? -30.822 5.662 51.715 1.00 95.75 88 LYS A O 1
ATOM 652 N N . ALA A 1 89 ? -30.463 6.772 49.796 1.00 94.69 89 ALA A N 1
ATOM 653 C CA . ALA A 1 89 ? -29.039 6.478 49.683 1.00 94.69 89 ALA A CA 1
ATOM 654 C C . ALA A 1 89 ? -28.141 7.439 50.492 1.00 94.69 89 ALA A C 1
ATOM 656 O O . ALA A 1 89 ? -26.929 7.245 50.514 1.00 94.69 89 ALA A O 1
ATOM 657 N N . LYS A 1 90 ? -28.715 8.440 51.178 1.00 96.00 90 LYS A N 1
ATOM 658 C CA . LYS A 1 90 ? -27.997 9.487 51.928 1.00 96.00 90 LYS A CA 1
ATOM 659 C C . LYS A 1 90 ? -26.954 10.231 51.082 1.00 96.00 90 LYS A C 1
ATOM 661 O O . LYS A 1 90 ? -25.837 10.472 51.530 1.00 96.00 90 LYS A O 1
ATOM 666 N N . THR A 1 91 ? -27.338 10.598 49.865 1.00 95.88 91 THR A N 1
ATOM 667 C CA . THR A 1 91 ? -26.517 11.365 48.921 1.00 95.88 91 THR A CA 1
ATOM 668 C C . THR A 1 91 ? -27.359 12.418 48.177 1.00 95.88 91 THR A C 1
ATOM 670 O O . THR A 1 91 ? -28.494 12.706 48.555 1.00 95.88 91 THR A O 1
ATOM 673 N N . ILE A 1 92 ? -26.803 13.019 47.127 1.00 97.38 92 ILE A N 1
ATOM 674 C CA . ILE A 1 92 ? -27.424 13.969 46.208 1.00 97.38 92 ILE A CA 1
ATOM 675 C C . ILE A 1 92 ? -27.802 13.289 44.887 1.00 97.38 92 ILE A C 1
ATOM 677 O O . ILE A 1 92 ? -27.199 12.300 44.467 1.00 97.38 92 ILE A O 1
ATOM 681 N N . SER A 1 93 ? -28.781 13.848 44.177 1.00 96.94 93 SER A N 1
ATOM 682 C CA . SER A 1 93 ? -29.265 13.288 42.906 1.00 96.94 93 SER A CA 1
ATOM 683 C C . SER A 1 93 ? -28.202 13.215 41.812 1.00 96.94 93 SER A C 1
ATOM 685 O O . SER A 1 93 ? -28.265 12.317 40.976 1.00 96.94 93 SER A O 1
ATOM 687 N N . TYR A 1 94 ? -27.191 14.086 41.842 1.00 95.56 94 TYR A N 1
ATOM 688 C CA . TYR A 1 94 ? -26.050 14.014 40.927 1.00 95.56 94 TYR A CA 1
ATOM 689 C C . TYR A 1 94 ? -25.294 12.687 41.045 1.00 95.56 94 TYR A C 1
ATOM 691 O O . TYR A 1 94 ? -24.946 12.105 40.022 1.00 95.56 94 TYR A O 1
ATOM 699 N N . GLU A 1 95 ? -25.081 12.170 42.260 1.00 93.94 95 GLU A N 1
ATOM 700 C CA . GLU A 1 95 ? -24.402 10.883 42.438 1.00 93.94 95 GLU A CA 1
ATOM 701 C C . GLU A 1 95 ? -25.268 9.737 41.911 1.00 93.94 95 GLU A C 1
ATOM 703 O O . GLU A 1 95 ? -24.764 8.876 41.200 1.00 93.94 95 GLU A O 1
ATOM 708 N N . VAL A 1 96 ? -26.584 9.774 42.153 1.00 93.62 96 VAL A N 1
ATOM 709 C CA . VAL A 1 96 ? -27.531 8.780 41.616 1.00 93.62 96 VAL A CA 1
ATOM 710 C C . VAL A 1 96 ? -27.500 8.749 40.085 1.00 93.62 96 VAL A C 1
ATOM 712 O O . VAL A 1 96 ? -27.404 7.678 39.489 1.00 93.62 96 VAL A O 1
ATOM 715 N N . LEU A 1 97 ? -27.553 9.916 39.436 1.00 92.38 97 LEU A N 1
ATOM 716 C CA . LEU A 1 97 ? -27.554 10.018 37.973 1.00 92.38 97 LEU A CA 1
ATOM 717 C C . LEU A 1 97 ? -26.200 9.624 37.361 1.00 92.38 97 LEU A C 1
ATOM 719 O O . LEU A 1 97 ? -26.169 8.975 36.316 1.00 92.38 97 LEU A O 1
ATOM 723 N N . CYS A 1 98 ? -25.087 9.964 38.016 1.00 90.12 98 CYS A N 1
ATOM 724 C CA . CYS A 1 98 ? -23.740 9.584 37.583 1.00 90.12 98 CYS A CA 1
ATOM 725 C C . CYS A 1 98 ? -23.407 8.109 37.860 1.00 90.12 98 CYS A C 1
ATOM 727 O O . CYS A 1 98 ? -22.569 7.535 37.162 1.00 90.12 98 CYS A O 1
ATOM 729 N N . ALA A 1 99 ? -24.051 7.488 38.854 1.00 89.94 99 ALA A N 1
ATOM 730 C CA . ALA A 1 99 ? -23.821 6.096 39.228 1.00 89.94 99 ALA A CA 1
ATOM 731 C C . ALA A 1 99 ? -24.334 5.104 38.183 1.00 89.94 99 ALA A C 1
ATOM 733 O O . ALA A 1 99 ? -23.808 3.993 38.126 1.00 89.94 99 ALA A O 1
ATOM 734 N N . LEU A 1 100 ? -25.314 5.496 37.352 1.00 83.50 100 LEU A N 1
ATOM 735 C CA . LEU A 1 100 ? -25.812 4.711 36.219 1.00 83.50 100 LEU A CA 1
ATOM 736 C C . LEU A 1 100 ? -24.624 4.367 35.311 1.00 83.50 100 LEU A C 1
ATOM 738 O O . LEU A 1 100 ? -24.169 5.171 34.497 1.00 83.50 100 LEU A O 1
ATOM 742 N N . GLY A 1 101 ? -24.048 3.184 35.515 1.00 72.62 101 GLY A N 1
ATOM 743 C CA . GLY A 1 101 ? -22.729 2.820 35.011 1.00 72.62 101 GLY A CA 1
ATOM 744 C C . GLY A 1 101 ? -22.729 2.624 33.499 1.00 72.62 101 GLY A C 1
ATOM 745 O O . GLY A 1 101 ? -23.725 2.834 32.818 1.00 72.62 101 GLY A O 1
ATOM 746 N N . LYS A 1 102 ? -21.620 2.170 32.913 1.00 72.00 102 LYS A N 1
ATOM 747 C CA . LYS A 1 102 ? -21.510 2.010 31.445 1.00 72.00 102 LYS A CA 1
ATOM 748 C C . LYS A 1 102 ? -22.288 0.811 30.867 1.00 72.00 102 LYS A C 1
ATOM 750 O O . LYS A 1 102 ? -22.335 0.683 29.652 1.00 72.00 102 LYS A O 1
ATOM 755 N N . ARG A 1 103 ? -22.858 -0.068 31.707 1.00 78.12 103 ARG A N 1
ATOM 756 C CA . ARG A 1 103 ? -23.556 -1.295 31.271 1.00 78.12 103 ARG A CA 1
ATOM 757 C C . ARG A 1 103 ? -24.958 -1.037 30.721 1.00 78.12 103 ARG A C 1
ATOM 759 O O . ARG A 1 103 ? -25.334 -1.663 29.738 1.00 78.12 103 ARG A O 1
ATOM 766 N N . ALA A 1 104 ? -25.695 -0.098 31.313 1.00 75.31 104 ALA A N 1
ATOM 767 C CA . ALA A 1 104 ? -27.040 0.232 30.857 1.00 75.31 104 ALA A CA 1
ATOM 768 C C . ALA A 1 104 ? -26.993 0.934 29.480 1.00 75.31 104 ALA A C 1
ATOM 770 O O . ALA A 1 104 ? -26.288 1.942 29.345 1.00 75.31 104 ALA A O 1
ATOM 771 N N . PRO A 1 105 ? -27.706 0.453 28.447 1.00 77.94 105 PRO A N 1
ATOM 772 C CA . PRO A 1 105 ? -27.822 1.178 27.184 1.00 77.94 105 PRO A CA 1
ATOM 773 C C . PRO A 1 105 ? -28.533 2.519 27.411 1.00 77.94 105 PRO A C 1
ATOM 775 O O . PRO A 1 105 ? -29.439 2.620 28.237 1.00 77.94 105 PRO A O 1
ATOM 778 N N . ARG A 1 106 ? -28.107 3.568 26.699 1.00 81.38 106 ARG A N 1
ATOM 779 C CA . ARG A 1 106 ? -28.775 4.877 26.721 1.00 81.38 106 ARG A CA 1
ATOM 780 C C . ARG A 1 106 ? -29.578 5.023 25.442 1.00 81.38 106 ARG A C 1
ATOM 782 O O . ARG A 1 106 ? -29.036 4.839 24.357 1.00 81.38 106 ARG A O 1
ATOM 789 N N . VAL A 1 107 ? -30.848 5.374 25.588 1.00 79.00 107 VAL A N 1
ATOM 790 C CA . VAL A 1 107 ? -31.733 5.713 24.473 1.00 79.00 107 VAL A CA 1
ATOM 791 C C . VAL A 1 107 ? -32.089 7.185 24.618 1.00 79.00 107 VAL A C 1
ATOM 793 O O . VAL A 1 107 ? -32.650 7.584 25.639 1.00 79.00 107 VAL A O 1
ATOM 796 N N . PHE A 1 108 ? -31.716 8.000 23.633 1.00 76.50 108 PHE A N 1
ATOM 797 C CA . PHE A 1 108 ? -32.015 9.429 23.627 1.00 76.50 108 PHE A CA 1
ATOM 798 C C . PHE A 1 108 ? -33.319 9.657 22.864 1.00 76.50 108 PHE A C 1
ATOM 800 O O . PHE A 1 108 ? -33.461 9.235 21.723 1.00 76.50 108 PHE A O 1
ATOM 807 N N . ILE A 1 109 ? -34.288 10.313 23.500 1.00 73.00 109 ILE A N 1
ATOM 808 C CA . ILE A 1 109 ? -35.592 10.591 22.890 1.00 73.00 109 ILE A CA 1
ATOM 809 C C . ILE A 1 109 ? -35.607 12.062 22.475 1.00 73.00 109 ILE A C 1
ATOM 811 O O . ILE A 1 109 ? -35.657 12.947 23.331 1.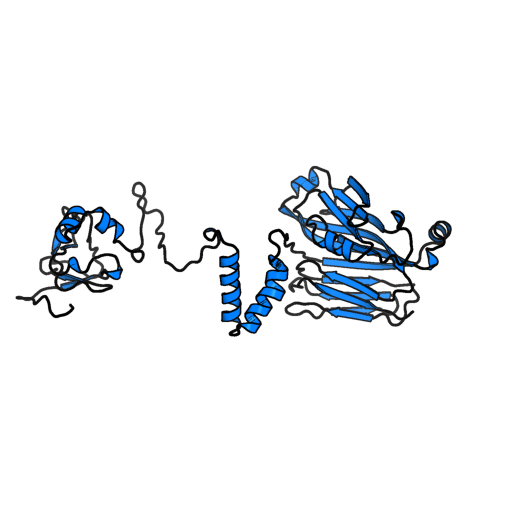00 73.00 109 ILE A O 1
ATOM 815 N N . GLN A 1 110 ? -35.580 12.341 21.170 1.00 63.72 110 GLN A N 1
ATOM 816 C CA . GLN A 1 110 ? -35.689 13.703 20.647 1.00 63.72 110 GLN A CA 1
ATOM 817 C C . GLN A 1 110 ? -37.113 13.936 20.127 1.00 63.72 110 GLN A C 1
ATOM 819 O O . GLN A 1 110 ? -37.562 13.280 19.194 1.00 63.72 110 GLN A O 1
ATOM 824 N N . LYS A 1 111 ? -37.853 14.866 20.752 1.00 55.00 111 LYS A N 1
ATOM 825 C CA . LYS A 1 111 ? -39.207 15.301 20.332 1.00 55.00 111 LYS A CA 1
ATOM 826 C C . LYS A 1 111 ? -40.161 14.152 19.927 1.00 55.00 111 LYS A C 1
ATOM 828 O O . LYS A 1 111 ? -40.835 14.234 18.905 1.00 55.00 111 LYS A O 1
ATOM 833 N N . GLY A 1 112 ? -40.225 13.080 20.719 1.00 53.59 112 GLY A N 1
ATOM 834 C CA . GLY A 1 112 ? -41.166 11.973 20.490 1.00 53.59 112 GLY A CA 1
ATOM 835 C C . GLY A 1 112 ? -40.803 11.015 19.349 1.00 53.59 112 GLY A C 1
ATOM 836 O O . GLY A 1 112 ? -41.584 10.109 19.070 1.00 53.59 112 GLY A O 1
ATOM 837 N N . ARG A 1 113 ? -39.629 11.160 18.720 1.00 51.34 113 ARG A N 1
ATOM 838 C CA . ARG A 1 113 ? -39.032 10.120 17.873 1.00 51.34 113 ARG A CA 1
ATOM 839 C C . ARG A 1 113 ? -37.953 9.392 18.668 1.00 51.34 113 ARG A C 1
ATOM 841 O O . ARG A 1 113 ? -37.046 10.015 19.222 1.00 51.34 113 ARG A O 1
ATOM 848 N N . ALA A 1 114 ? -38.086 8.071 18.764 1.00 49.34 114 ALA A N 1
ATOM 849 C CA . ALA A 1 114 ? -37.048 7.193 19.291 1.00 49.34 114 ALA A CA 1
ATOM 850 C C . ALA A 1 114 ? -35.970 7.006 18.211 1.00 49.34 114 ALA A C 1
ATOM 852 O O . ALA A 1 114 ? -35.854 5.937 17.620 1.00 49.34 114 ALA A O 1
ATOM 853 N N . ASP A 1 115 ? -35.230 8.070 17.904 1.00 44.78 115 ASP A N 1
ATOM 854 C CA . ASP A 1 115 ? -34.143 7.999 16.935 1.00 44.78 115 ASP A CA 1
ATOM 855 C C . ASP A 1 115 ? -32.852 7.555 17.640 1.00 44.78 115 ASP A C 1
ATOM 857 O O . ASP A 1 115 ? -32.272 8.263 18.460 1.00 44.78 115 ASP A O 1
ATOM 861 N N . SER A 1 116 ? -32.407 6.353 17.266 1.00 49.56 116 SER A N 1
ATOM 862 C CA . SER A 1 116 ? -31.132 5.695 17.587 1.00 49.56 116 SER A CA 1
ATOM 863 C C . SER A 1 116 ? -30.896 5.248 19.043 1.00 49.56 116 SER A C 1
ATOM 865 O O . SER A 1 116 ? -30.668 6.018 19.974 1.00 49.56 116 SER A O 1
ATOM 867 N N . VAL A 1 117 ? -30.873 3.924 19.218 1.00 49.66 117 VAL A N 1
ATOM 868 C CA . VAL A 1 117 ? -30.218 3.251 20.344 1.00 49.66 117 VAL A CA 1
ATOM 869 C C . VAL A 1 117 ? -28.730 3.172 20.001 1.00 49.66 117 VAL A C 1
ATOM 871 O O . VAL A 1 117 ? -28.355 2.400 19.123 1.00 49.66 117 VAL A O 1
ATOM 874 N N . GLU A 1 118 ? -27.872 3.936 20.679 1.00 46.84 118 GLU A N 1
ATOM 875 C CA . GLU A 1 118 ? -26.429 3.672 20.674 1.00 46.84 118 GLU A CA 1
ATOM 876 C C . GLU A 1 118 ? -26.059 2.910 21.954 1.00 46.84 118 GLU A C 1
ATOM 878 O O . GLU A 1 118 ? -25.819 3.516 23.008 1.00 46.84 118 GLU A O 1
ATOM 883 N N . PRO A 1 119 ? -25.983 1.568 21.922 1.00 43.41 119 PRO A N 1
ATOM 884 C CA . PRO A 1 119 ? -25.335 0.851 22.998 1.00 43.41 119 PRO A CA 1
ATOM 885 C C . PRO A 1 119 ? -23.836 1.150 22.897 1.00 43.41 119 PRO A C 1
ATOM 887 O O . PRO A 1 119 ? -23.125 0.568 22.080 1.00 43.41 119 PRO A O 1
ATOM 890 N N . ARG A 1 120 ? -23.325 2.047 23.748 1.00 49.09 120 ARG A N 1
ATOM 891 C CA . ARG A 1 120 ? -21.877 2.227 23.942 1.00 49.09 120 ARG A CA 1
ATOM 892 C C . ARG A 1 120 ? -21.296 1.017 24.678 1.00 49.09 120 ARG A C 1
ATOM 894 O O . ARG A 1 120 ? -20.911 1.087 25.845 1.00 49.09 120 ARG A O 1
ATOM 901 N N . LEU A 1 121 ? -21.248 -0.120 23.986 1.00 45.31 121 LEU A N 1
ATOM 902 C CA . LEU A 1 121 ? -20.511 -1.300 24.412 1.00 45.31 121 LEU A CA 1
ATOM 903 C C . LEU A 1 121 ? -19.017 -0.971 24.393 1.00 45.31 121 LEU A C 1
ATOM 905 O O . LEU A 1 121 ? -18.454 -0.535 23.393 1.00 45.31 121 LEU A O 1
ATOM 909 N N . ARG A 1 122 ? -18.362 -1.221 25.525 1.00 44.72 122 ARG A N 1
ATOM 910 C CA . ARG A 1 122 ? -16.964 -0.894 25.848 1.00 44.72 122 ARG A CA 1
ATOM 911 C C . ARG A 1 122 ? -15.904 -1.654 25.019 1.00 44.72 122 ARG A C 1
ATOM 913 O O . ARG A 1 122 ? -14.812 -1.882 25.532 1.00 44.72 122 ARG A O 1
ATOM 920 N N . ARG A 1 123 ? -16.209 -2.132 23.808 1.00 49.53 123 ARG A N 1
ATOM 921 C CA . ARG A 1 123 ? -15.334 -3.054 23.054 1.00 49.53 123 ARG A CA 1
ATOM 922 C C . ARG A 1 123 ? -15.194 -2.801 21.558 1.00 49.53 123 ARG A C 1
ATOM 924 O O . ARG A 1 123 ? -14.396 -3.497 20.940 1.00 49.53 123 ARG A O 1
ATOM 931 N N . ILE A 1 124 ? -15.888 -1.831 20.974 1.00 54.06 124 ILE A N 1
ATOM 932 C CA . ILE A 1 124 ? -15.572 -1.444 19.598 1.00 54.06 124 ILE A CA 1
ATOM 933 C C . ILE A 1 124 ? -14.433 -0.434 19.694 1.00 54.06 124 ILE A C 1
ATOM 935 O O . ILE A 1 124 ? -14.622 0.679 20.174 1.00 54.06 124 ILE A O 1
ATOM 939 N N . PHE A 1 125 ? -13.223 -0.865 19.342 1.00 60.97 125 PHE A N 1
ATOM 940 C CA . PHE A 1 125 ? -12.133 0.063 19.071 1.00 60.97 125 PHE A CA 1
ATOM 941 C C . PHE A 1 125 ? -12.570 0.943 17.899 1.00 60.97 125 PHE A C 1
ATOM 943 O O . PHE A 1 125 ? -12.822 0.420 16.816 1.00 60.97 125 PHE A O 1
ATOM 950 N N . ILE A 1 126 ? -12.701 2.248 18.137 1.00 64.81 126 ILE A N 1
ATOM 951 C CA . ILE A 1 126 ? -12.979 3.244 17.102 1.00 64.81 126 ILE A CA 1
ATOM 952 C C . ILE A 1 126 ? -11.638 3.921 16.797 1.00 64.81 126 ILE A C 1
ATOM 954 O O . ILE A 1 126 ? -11.153 4.677 17.644 1.00 64.81 126 ILE A O 1
ATOM 958 N N . PRO A 1 127 ? -11.000 3.625 15.646 1.00 63.25 127 PRO A N 1
ATOM 959 C CA . PRO A 1 127 ? -9.681 4.163 15.312 1.00 63.25 127 PRO A CA 1
ATOM 960 C C . PRO A 1 127 ? -9.625 5.693 15.401 1.00 63.25 127 PRO A C 1
ATOM 962 O O . PRO A 1 127 ? -8.673 6.238 15.953 1.00 63.25 127 PRO A O 1
ATOM 965 N N . ASP A 1 128 ? -10.690 6.367 14.962 1.00 64.75 128 ASP A N 1
ATOM 966 C CA . ASP A 1 128 ? -10.775 7.831 14.878 1.00 64.75 128 ASP A CA 1
ATOM 967 C C . ASP A 1 128 ? -10.749 8.542 16.246 1.00 64.75 128 ASP A C 1
ATOM 969 O O . ASP A 1 128 ? -10.438 9.730 16.331 1.00 64.75 128 ASP A O 1
ATOM 973 N N . GLU A 1 129 ? -11.039 7.835 17.344 1.00 63.97 129 GLU A N 1
ATOM 974 C CA . GLU A 1 129 ? -10.964 8.393 18.703 1.00 63.97 129 GLU A CA 1
ATOM 975 C C . GLU A 1 129 ? -9.541 8.340 19.288 1.00 63.97 129 GLU A C 1
ATOM 977 O O . GLU A 1 129 ? -9.245 8.979 20.307 1.00 63.97 129 GLU A O 1
ATOM 982 N N . VAL A 1 130 ? -8.638 7.573 18.671 1.00 63.84 130 VAL A N 1
ATOM 983 C CA . VAL A 1 130 ? -7.279 7.366 19.168 1.00 63.84 130 VAL A CA 1
ATOM 984 C C . VAL A 1 130 ? -6.330 8.366 18.527 1.00 63.84 130 VAL A C 1
ATOM 986 O O . VAL A 1 130 ? -5.806 8.163 17.442 1.00 63.84 130 VAL A O 1
ATOM 989 N N . LYS A 1 131 ? -6.026 9.435 19.266 1.00 67.75 131 LYS A N 1
ATOM 990 C CA . LYS A 1 131 ? -5.082 10.481 18.827 1.00 67.75 131 LYS A CA 1
ATOM 991 C C . LYS A 1 131 ? -3.607 10.050 18.808 1.00 67.75 131 LYS A C 1
ATOM 993 O O . LYS A 1 131 ? -2.761 10.804 18.352 1.00 67.75 131 LYS A O 1
ATOM 998 N N . SER A 1 132 ? -3.280 8.882 19.362 1.00 77.12 132 SER A N 1
ATOM 999 C CA . SER A 1 132 ? -1.905 8.390 19.505 1.00 77.12 132 SER A CA 1
ATOM 1000 C C . SER A 1 132 ? -1.640 7.278 18.494 1.00 77.12 132 SER A C 1
ATOM 1002 O O . SER A 1 132 ? -2.105 6.154 18.681 1.00 77.12 132 SER A O 1
ATOM 1004 N N . ILE A 1 133 ? -0.855 7.589 17.458 1.00 74.19 133 ILE A N 1
ATOM 1005 C CA . ILE A 1 133 ? -0.410 6.624 16.437 1.00 74.19 133 ILE A CA 1
ATOM 1006 C C . ILE A 1 133 ? 0.314 5.448 17.105 1.00 74.19 133 ILE A C 1
ATOM 1008 O O . ILE A 1 133 ? -0.059 4.301 16.898 1.00 74.19 133 ILE A O 1
ATOM 1012 N N . SER A 1 134 ? 1.200 5.721 18.070 1.00 75.44 134 SER A N 1
ATOM 1013 C CA . SER A 1 134 ? 1.909 4.684 18.836 1.00 75.44 134 SER A CA 1
ATOM 1014 C C . SER A 1 134 ? 0.997 3.709 19.599 1.00 75.44 134 SER A C 1
ATOM 1016 O O . SER A 1 134 ? 1.382 2.568 19.884 1.00 75.44 134 SER A O 1
ATOM 1018 N N . ARG A 1 135 ? -0.230 4.121 19.949 1.00 75.25 135 ARG A N 1
ATOM 1019 C CA . ARG A 1 135 ? -1.238 3.226 20.532 1.00 75.25 135 ARG A CA 1
ATOM 1020 C C . ARG A 1 135 ? -1.897 2.354 19.466 1.00 75.25 135 ARG A C 1
ATOM 1022 O O . ARG A 1 135 ? -2.138 1.182 19.747 1.00 75.25 135 ARG A O 1
ATOM 1029 N N . ILE A 1 136 ? -2.177 2.900 18.283 1.00 81.00 136 ILE A N 1
ATOM 1030 C CA . ILE A 1 136 ? -2.701 2.148 17.130 1.00 81.00 136 ILE A CA 1
ATOM 1031 C C . ILE A 1 136 ? -1.676 1.094 16.699 1.00 81.00 136 ILE A C 1
ATOM 1033 O O . ILE A 1 136 ? -2.008 -0.087 16.632 1.00 81.00 136 ILE A O 1
ATOM 1037 N N . ASP A 1 137 ? -0.420 1.496 16.547 1.00 82.75 137 ASP A N 1
ATOM 1038 C CA . ASP A 1 137 ? 0.720 0.641 16.217 1.00 82.75 137 ASP A CA 1
ATOM 1039 C C . ASP A 1 137 ? 0.861 -0.532 17.185 1.00 82.75 137 ASP A C 1
ATOM 1041 O O . ASP A 1 137 ? 0.941 -1.694 16.785 1.00 82.75 137 ASP A O 1
ATOM 1045 N N . ASN A 1 138 ? 0.796 -0.254 18.491 1.00 83.44 138 ASN A N 1
ATOM 1046 C CA . ASN A 1 138 ? 0.823 -1.302 19.505 1.00 83.44 138 ASN A CA 1
ATOM 1047 C C . ASN A 1 138 ? -0.356 -2.272 19.385 1.00 83.44 138 ASN A C 1
ATOM 1049 O O . ASN A 1 138 ? -0.168 -3.472 19.582 1.00 83.44 138 ASN A O 1
ATOM 1053 N N . VAL A 1 139 ? -1.561 -1.778 19.083 1.00 85.56 139 VAL A N 1
ATOM 1054 C CA . VAL A 1 139 ? -2.736 -2.635 18.871 1.00 85.56 139 VAL A CA 1
ATOM 1055 C C . VAL A 1 139 ? -2.517 -3.534 17.656 1.00 85.56 139 VAL A C 1
ATOM 1057 O O . VAL A 1 139 ? -2.669 -4.748 17.782 1.00 85.56 139 VAL A O 1
ATOM 1060 N N . ILE A 1 140 ? -2.090 -2.976 16.520 1.00 86.56 140 ILE A N 1
ATOM 1061 C CA . ILE A 1 140 ? -1.821 -3.724 15.284 1.00 86.56 140 ILE A CA 1
ATOM 1062 C C . ILE A 1 140 ? -0.740 -4.786 15.520 1.00 86.56 140 ILE A C 1
ATOM 1064 O O . ILE A 1 140 ? -0.953 -5.964 15.221 1.00 86.56 140 ILE A O 1
ATOM 1068 N N . ARG A 1 141 ? 0.380 -4.410 16.147 1.00 88.88 141 ARG A N 1
ATOM 1069 C CA . ARG A 1 141 ? 1.465 -5.332 16.505 1.00 88.88 141 ARG A CA 1
ATOM 1070 C C . ARG A 1 141 ? 0.969 -6.475 17.389 1.00 88.88 141 ARG A C 1
ATOM 1072 O O . ARG A 1 141 ? 1.190 -7.642 17.074 1.00 88.88 141 ARG A O 1
ATOM 1079 N N . ARG A 1 142 ? 0.220 -6.177 18.460 1.00 87.81 142 ARG A N 1
ATOM 1080 C CA . ARG A 1 142 ? -0.379 -7.207 19.333 1.00 87.81 142 ARG A CA 1
ATOM 1081 C C . ARG A 1 142 ? -1.353 -8.113 18.578 1.00 87.81 142 ARG A C 1
ATOM 1083 O O . ARG A 1 142 ? -1.390 -9.315 18.854 1.00 87.81 142 ARG A O 1
ATOM 1090 N N . CYS A 1 143 ? -2.115 -7.575 17.628 1.00 89.31 143 CYS A N 1
ATOM 1091 C CA . CYS A 1 143 ? -2.982 -8.364 16.758 1.00 89.31 143 CYS A CA 1
ATOM 1092 C C . CYS A 1 143 ? -2.176 -9.343 15.896 1.00 89.31 143 CYS A C 1
ATOM 1094 O O . CYS A 1 143 ? -2.541 -10.519 15.852 1.00 89.31 143 CYS A O 1
ATOM 1096 N N . PHE A 1 144 ? -1.064 -8.916 15.284 1.00 91.81 144 PHE A N 1
ATOM 1097 C CA . PHE A 1 144 ? -0.184 -9.818 14.531 1.00 91.81 144 PHE A CA 1
ATOM 1098 C C . PHE A 1 144 ? 0.427 -10.903 15.417 1.00 91.81 144 PHE A C 1
ATOM 1100 O O . PHE A 1 144 ? 0.290 -12.080 15.090 1.00 91.81 144 PHE A O 1
ATOM 1107 N N . GLN A 1 145 ? 0.993 -10.545 16.575 1.00 90.69 145 GLN A N 1
ATOM 1108 C CA . GLN A 1 145 ? 1.541 -11.512 17.539 1.00 90.69 145 GLN A CA 1
ATOM 1109 C C . GLN A 1 145 ? 0.498 -12.564 17.949 1.00 90.69 145 GLN A C 1
ATOM 1111 O O . GLN A 1 145 ? 0.761 -13.767 17.934 1.00 90.69 145 GLN A O 1
ATOM 1116 N N . THR A 1 146 ? -0.720 -12.114 18.270 1.00 91.25 146 THR A N 1
ATOM 1117 C CA . THR A 1 146 ? -1.828 -12.993 18.674 1.00 91.25 146 THR A CA 1
ATOM 1118 C C . THR A 1 146 ? -2.260 -13.901 17.524 1.00 91.25 146 THR A C 1
ATOM 1120 O O . THR A 1 146 ? -2.460 -15.101 17.718 1.00 91.25 146 THR A O 1
ATOM 1123 N N . ARG A 1 147 ? -2.387 -13.352 16.309 1.00 91.75 147 ARG A N 1
ATOM 1124 C CA . ARG A 1 147 ? -2.818 -14.098 15.120 1.00 91.75 147 ARG A CA 1
ATOM 1125 C C . ARG A 1 147 ? -1.791 -15.140 14.689 1.00 91.75 147 ARG A C 1
ATOM 1127 O O . ARG A 1 147 ? -2.192 -16.239 14.302 1.00 91.75 147 ARG A O 1
ATOM 1134 N N . ALA A 1 148 ? -0.510 -14.786 14.765 1.00 90.25 148 ALA A N 1
ATOM 1135 C CA . ALA A 1 148 ? 0.628 -15.646 14.468 1.00 90.25 148 ALA A CA 1
ATOM 1136 C C . ALA A 1 148 ? 0.912 -16.666 15.582 1.00 90.25 148 ALA A C 1
ATOM 1138 O O . ALA A 1 148 ? 1.645 -17.622 15.353 1.00 90.25 148 ALA A O 1
ATOM 1139 N N . LYS A 1 149 ? 0.343 -16.469 16.783 1.00 92.19 149 LYS A N 1
ATOM 1140 C CA . LYS A 1 149 ? 0.677 -17.220 18.006 1.00 92.19 149 LYS A CA 1
ATOM 1141 C C . LYS A 1 149 ? 2.186 -17.219 18.311 1.00 92.19 149 LYS A C 1
ATOM 1143 O O . LYS A 1 149 ? 2.698 -18.166 18.899 1.00 92.19 149 LYS A O 1
ATOM 1148 N N . SER A 1 150 ? 2.892 -16.165 17.907 1.00 94.12 150 SER A N 1
ATOM 1149 C CA . SER A 1 150 ? 4.331 -15.987 18.101 1.00 94.12 150 SER A CA 1
ATOM 1150 C C . SER A 1 150 ? 4.636 -14.498 18.184 1.00 94.12 150 SER A C 1
ATOM 1152 O O . SER A 1 150 ? 4.236 -13.726 17.309 1.00 94.12 150 SER A O 1
ATOM 1154 N N . THR A 1 151 ? 5.322 -14.090 19.251 1.00 91.56 151 THR A N 1
ATOM 1155 C CA . THR A 1 151 ? 5.768 -12.704 19.426 1.00 91.56 151 THR A CA 1
ATOM 1156 C C . THR A 1 151 ? 6.803 -12.325 18.381 1.00 91.56 151 THR A C 1
ATOM 1158 O O . THR A 1 151 ? 6.643 -11.300 17.734 1.00 91.56 151 THR A O 1
ATOM 1161 N N . GLU A 1 152 ? 7.792 -13.189 18.158 1.00 91.31 152 GLU A N 1
ATOM 1162 C CA . GLU A 1 152 ? 8.866 -12.973 17.186 1.00 91.31 152 GLU A CA 1
ATOM 1163 C C . GLU A 1 152 ? 8.316 -12.808 15.765 1.00 91.31 152 GLU A C 1
ATOM 1165 O O . GLU A 1 152 ? 8.611 -11.822 15.097 1.00 91.31 152 GLU A O 1
ATOM 1170 N N . LEU A 1 153 ? 7.437 -13.718 15.328 1.00 86.19 153 LEU A N 1
ATOM 1171 C CA . LEU A 1 153 ? 6.851 -13.641 13.989 1.00 86.19 153 LEU A CA 1
ATOM 1172 C C . LEU A 1 153 ? 5.910 -12.437 13.847 1.00 86.19 153 LEU A C 1
ATOM 1174 O O . LEU A 1 153 ? 5.879 -11.797 12.801 1.00 86.19 153 LEU A O 1
ATOM 1178 N N . GLY A 1 154 ? 5.142 -12.116 14.892 1.00 88.12 154 GLY A N 1
ATOM 1179 C CA . GLY A 1 154 ? 4.276 -10.939 14.895 1.00 88.12 154 GLY A CA 1
ATOM 1180 C C . GLY A 1 154 ? 5.053 -9.625 14.814 1.00 88.12 154 GLY A C 1
ATOM 1181 O O . GLY A 1 154 ? 4.628 -8.720 14.098 1.00 88.12 154 GLY A O 1
ATOM 1182 N N . ASP A 1 155 ? 6.188 -9.540 15.509 1.00 86.56 155 ASP A N 1
ATOM 1183 C CA . ASP A 1 155 ? 7.084 -8.385 15.457 1.00 86.56 155 ASP A CA 1
ATOM 1184 C C . ASP A 1 155 ? 7.779 -8.290 14.099 1.00 86.56 155 ASP A C 1
ATOM 1186 O O . ASP A 1 155 ? 7.779 -7.215 13.508 1.00 86.56 155 ASP A O 1
ATOM 1190 N N . ALA A 1 156 ? 8.271 -9.404 13.550 1.00 84.06 156 ALA A N 1
ATOM 1191 C CA . ALA A 1 156 ? 8.859 -9.433 12.213 1.00 84.06 156 ALA A CA 1
ATOM 1192 C C . ALA A 1 156 ? 7.861 -8.963 11.141 1.00 84.06 156 ALA A C 1
ATOM 1194 O O . ALA A 1 156 ? 8.192 -8.104 10.335 1.00 84.06 156 ALA A O 1
ATOM 1195 N N . ILE A 1 157 ? 6.610 -9.443 11.161 1.00 82.25 157 ILE A N 1
ATOM 1196 C CA . ILE A 1 157 ? 5.565 -8.969 10.234 1.00 82.25 157 ILE A CA 1
ATOM 1197 C C . ILE A 1 157 ? 5.316 -7.468 10.416 1.00 82.25 157 ILE A C 1
ATOM 1199 O O . ILE A 1 157 ? 5.170 -6.738 9.435 1.00 82.25 157 ILE A O 1
ATOM 1203 N N . TYR A 1 158 ? 5.253 -6.994 11.662 1.00 84.06 158 TYR A N 1
ATOM 1204 C CA . TYR A 1 158 ? 5.023 -5.583 11.933 1.00 84.06 158 TYR A CA 1
ATOM 1205 C C . TYR A 1 158 ? 6.169 -4.713 11.403 1.00 84.06 158 TYR A C 1
ATOM 1207 O O . TYR A 1 158 ? 5.914 -3.817 10.612 1.00 84.06 158 TYR A O 1
ATOM 1215 N N . TYR A 1 159 ? 7.416 -4.974 11.783 1.00 80.19 159 TYR A N 1
ATOM 1216 C CA . TYR A 1 159 ? 8.544 -4.126 11.392 1.00 80.19 159 TYR A CA 1
ATOM 1217 C C . TYR A 1 159 ? 8.904 -4.284 9.903 1.00 80.19 159 TYR A C 1
ATOM 1219 O O . TYR A 1 159 ? 9.039 -3.299 9.184 1.00 80.19 159 TYR A O 1
ATOM 1227 N N . GLU A 1 160 ? 8.944 -5.510 9.377 1.00 74.50 160 GLU A N 1
ATOM 1228 C CA . GLU A 1 160 ? 9.394 -5.742 7.996 1.00 74.50 160 GLU A CA 1
ATOM 1229 C C . GLU A 1 160 ? 8.316 -5.461 6.945 1.00 74.50 160 GLU A C 1
ATOM 1231 O O . GLU A 1 160 ? 8.629 -5.045 5.832 1.00 74.50 160 GLU A O 1
ATOM 1236 N N . MET A 1 161 ? 7.035 -5.685 7.262 1.00 72.31 161 MET A N 1
ATOM 1237 C CA . MET A 1 161 ? 5.947 -5.450 6.305 1.00 72.31 161 MET A CA 1
ATOM 1238 C C . MET A 1 161 ? 5.170 -4.184 6.633 1.00 72.31 161 MET A C 1
ATOM 1240 O O . MET A 1 161 ? 4.944 -3.358 5.751 1.00 72.31 161 MET A O 1
ATOM 1244 N N . PHE A 1 162 ? 4.728 -4.023 7.882 1.00 75.00 162 PHE A N 1
ATOM 1245 C CA . PHE A 1 162 ? 3.857 -2.909 8.240 1.00 75.00 162 PHE A CA 1
ATOM 1246 C C . PHE A 1 162 ? 4.637 -1.595 8.361 1.00 75.00 162 PHE A C 1
ATOM 1248 O O . PHE A 1 162 ? 4.267 -0.630 7.712 1.00 75.00 162 PHE A O 1
ATOM 1255 N N . GLU A 1 163 ? 5.752 -1.533 9.082 1.00 71.31 163 GLU A N 1
ATOM 1256 C CA . GLU A 1 163 ? 6.567 -0.315 9.185 1.00 71.31 163 GLU A CA 1
ATOM 1257 C C . GLU A 1 163 ? 7.245 0.026 7.846 1.00 71.31 163 GLU A C 1
ATOM 1259 O O . GLU A 1 163 ? 7.295 1.188 7.449 1.00 71.31 163 GLU A O 1
ATOM 1264 N N . ALA A 1 164 ? 7.655 -0.966 7.053 1.00 65.00 164 ALA A N 1
ATOM 1265 C CA . ALA A 1 164 ? 8.137 -0.700 5.698 1.00 65.00 164 ALA A CA 1
ATOM 1266 C C . ALA A 1 164 ? 7.070 -0.026 4.807 1.00 65.00 164 ALA A C 1
ATOM 1268 O O . ALA A 1 164 ? 7.398 0.842 3.991 1.00 65.00 164 ALA A O 1
ATOM 1269 N N . LEU A 1 165 ? 5.793 -0.393 4.959 1.00 67.19 165 LEU A N 1
ATOM 1270 C CA . LEU A 1 165 ? 4.679 0.193 4.207 1.00 67.19 165 LEU A CA 1
ATOM 1271 C C . LEU A 1 165 ? 4.172 1.512 4.822 1.00 67.19 165 LEU A C 1
ATOM 1273 O O . LEU A 1 165 ? 3.896 2.450 4.078 1.00 67.19 165 LEU A O 1
ATOM 1277 N N . PHE A 1 166 ? 4.079 1.596 6.149 1.00 65.25 166 PHE A N 1
ATOM 1278 C CA . PHE A 1 166 ? 3.335 2.614 6.908 1.00 65.25 166 PHE A CA 1
ATOM 1279 C C . PHE A 1 166 ? 4.184 3.402 7.928 1.00 65.25 166 PHE A C 1
ATOM 1281 O O . PHE A 1 166 ? 3.667 4.300 8.578 1.00 65.25 166 PHE A O 1
ATOM 1288 N N . GLY A 1 167 ? 5.464 3.072 8.111 1.00 56.25 167 GLY A N 1
ATOM 1289 C CA . GLY A 1 167 ? 6.300 3.538 9.229 1.00 56.25 167 GLY A CA 1
ATOM 1290 C C . GLY A 1 167 ? 6.934 4.918 9.079 1.00 56.25 167 GLY A C 1
ATOM 1291 O O . GLY A 1 167 ? 7.447 5.468 10.048 1.00 56.25 167 GLY A O 1
ATOM 1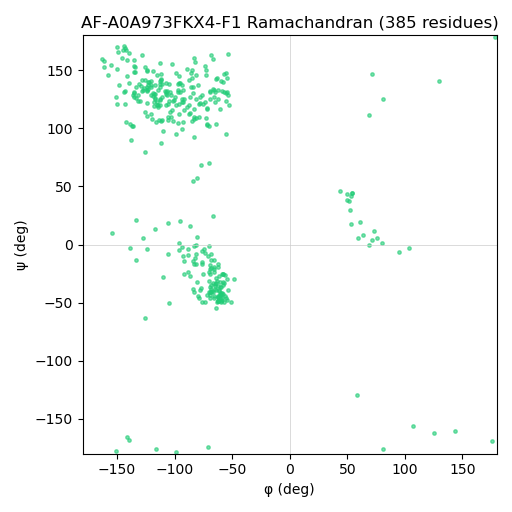292 N N . LYS A 1 168 ? 6.892 5.516 7.886 1.00 59.91 168 LYS A N 1
ATOM 1293 C CA . LYS A 1 168 ? 7.208 6.940 7.715 1.00 59.91 168 LYS A CA 1
ATOM 1294 C C . LYS A 1 168 ? 5.898 7.718 7.810 1.00 59.91 168 LYS A C 1
ATOM 1296 O O . LYS A 1 168 ? 5.012 7.460 6.998 1.00 59.91 168 LYS A O 1
ATOM 1301 N N . GLU A 1 169 ? 5.812 8.666 8.751 1.00 54.06 169 GLU A N 1
ATOM 1302 C CA . GLU A 1 169 ? 4.595 9.449 9.057 1.00 54.06 169 GLU A CA 1
ATOM 1303 C C . GLU A 1 169 ? 3.917 10.047 7.806 1.00 54.06 169 GLU A C 1
ATOM 1305 O O . GLU A 1 169 ? 2.693 10.122 7.759 1.00 54.06 169 GLU A O 1
ATOM 1310 N N . ASP A 1 170 ? 4.690 10.354 6.755 1.00 55.47 170 ASP A N 1
ATOM 1311 C CA . ASP A 1 170 ? 4.207 10.975 5.514 1.00 55.47 170 ASP A CA 1
ATOM 1312 C C . ASP A 1 170 ? 4.376 10.116 4.242 1.00 55.47 170 ASP A C 1
ATOM 1314 O O . ASP A 1 170 ? 4.244 10.623 3.121 1.00 55.47 170 ASP A O 1
ATOM 1318 N N . ARG A 1 171 ? 4.679 8.809 4.346 1.00 61.22 171 ARG A N 1
ATOM 1319 C CA . ARG A 1 171 ? 4.821 7.979 3.134 1.00 61.22 171 ARG A CA 1
ATOM 1320 C C . ARG A 1 171 ? 3.457 7.736 2.500 1.00 61.22 171 ARG A C 1
ATOM 1322 O O . ARG A 1 171 ? 2.677 6.888 2.925 1.00 61.22 171 ARG A O 1
ATOM 1329 N N . GLN A 1 172 ? 3.199 8.452 1.411 1.00 64.12 172 GLN A N 1
ATOM 1330 C CA . GLN A 1 172 ? 2.028 8.236 0.577 1.00 64.12 172 GLN A CA 1
ATOM 1331 C C . GLN A 1 172 ? 2.087 6.836 -0.058 1.00 64.12 172 GLN A C 1
ATOM 1333 O O . GLN A 1 172 ? 2.834 6.587 -1.004 1.00 64.12 172 GLN A O 1
ATOM 1338 N N . LEU A 1 173 ? 1.296 5.905 0.480 1.00 68.12 173 LEU A N 1
ATOM 1339 C CA . LEU A 1 173 ? 1.118 4.576 -0.096 1.00 68.12 173 LEU A CA 1
ATOM 1340 C C . LEU A 1 173 ? 0.276 4.673 -1.362 1.00 68.12 173 LEU A C 1
ATOM 1342 O O . LEU A 1 173 ? -0.932 4.921 -1.330 1.00 68.12 173 LEU A O 1
ATOM 1346 N N . GLU A 1 174 ? 0.934 4.471 -2.493 1.00 79.25 174 GLU A N 1
ATOM 1347 C CA . GLU A 1 174 ? 0.282 4.409 -3.789 1.00 79.25 174 GLU A CA 1
ATOM 1348 C C . GLU A 1 174 ? 0.029 2.959 -4.168 1.00 79.25 174 GLU A C 1
ATOM 1350 O O . GLU A 1 174 ? 0.926 2.126 -4.096 1.00 79.25 174 GLU A O 1
ATOM 1355 N N . LEU A 1 175 ? -1.195 2.655 -4.590 1.00 89.25 175 LEU A N 1
ATOM 1356 C CA . LEU A 1 175 ? -1.526 1.356 -5.161 1.00 89.25 175 LEU A CA 1
ATOM 1357 C C . LEU A 1 175 ? -1.442 1.459 -6.678 1.00 89.25 175 LEU A C 1
ATOM 1359 O O . LEU A 1 175 ? -2.020 2.379 -7.269 1.00 89.25 175 LEU A O 1
ATOM 1363 N N . ARG A 1 176 ? -0.743 0.507 -7.297 1.00 93.19 176 ARG A N 1
ATOM 1364 C CA . ARG A 1 176 ? -0.654 0.386 -8.754 1.00 93.19 176 ARG A CA 1
ATOM 1365 C C . ARG A 1 176 ? -1.369 -0.873 -9.221 1.00 93.19 176 ARG A C 1
ATOM 1367 O O . ARG A 1 176 ? -1.327 -1.906 -8.564 1.00 93.19 176 ARG A O 1
ATOM 1374 N N . THR A 1 177 ? -2.041 -0.780 -10.358 1.00 94.88 177 THR A N 1
ATOM 1375 C CA . THR A 1 177 ? -2.694 -1.918 -11.022 1.00 94.88 177 THR A CA 1
ATOM 1376 C C . THR A 1 177 ? -2.399 -1.885 -12.513 1.00 94.88 177 THR A C 1
ATOM 1378 O O . THR A 1 177 ? -2.061 -0.816 -13.033 1.00 94.88 177 THR A O 1
ATOM 1381 N N . ASN A 1 178 ? -2.527 -3.024 -13.198 1.00 92.00 178 ASN A N 1
ATOM 1382 C CA . ASN A 1 178 ? -2.227 -3.151 -14.629 1.00 92.00 178 ASN A CA 1
ATOM 1383 C C . ASN A 1 178 ? -0.806 -2.653 -14.950 1.00 92.00 178 ASN A C 1
ATOM 1385 O O . ASN A 1 178 ? -0.616 -1.850 -15.865 1.00 92.00 178 ASN A O 1
ATOM 1389 N N . PHE A 1 179 ? 0.173 -3.030 -14.121 1.00 95.44 179 PHE A N 1
ATOM 1390 C CA . PHE A 1 179 ? 1.540 -2.555 -14.284 1.00 95.44 179 PHE A CA 1
ATOM 1391 C C . PHE A 1 179 ? 2.208 -3.275 -15.447 1.00 95.44 179 PHE A C 1
ATOM 1393 O O . PHE A 1 179 ? 2.374 -4.495 -15.423 1.00 95.44 179 PHE A O 1
ATOM 1400 N N . ARG A 1 180 ? 2.639 -2.499 -16.433 1.00 97.00 180 ARG A N 1
ATOM 1401 C CA . ARG A 1 180 ? 3.375 -2.965 -17.593 1.00 97.00 180 ARG A CA 1
ATOM 1402 C C . ARG A 1 180 ? 4.689 -2.212 -17.714 1.00 97.00 180 ARG A C 1
ATOM 1404 O O . ARG A 1 180 ? 4.726 -0.991 -17.578 1.00 97.00 180 ARG A O 1
ATOM 1411 N N . TYR A 1 181 ? 5.758 -2.945 -17.983 1.00 97.56 181 TYR A N 1
ATOM 1412 C CA . TYR A 1 181 ? 7.079 -2.387 -18.214 1.00 97.56 181 TYR A CA 1
ATOM 1413 C C . TYR A 1 181 ? 7.715 -3.100 -19.404 1.00 97.56 181 TYR A C 1
ATOM 1415 O O . TYR A 1 181 ? 8.265 -4.191 -19.275 1.00 97.56 181 TYR A O 1
ATOM 1423 N N . ASP A 1 182 ? 7.692 -2.442 -20.560 1.00 97.81 182 ASP A N 1
ATOM 1424 C CA . ASP A 1 182 ? 8.424 -2.890 -21.738 1.00 97.81 182 ASP A CA 1
ATOM 1425 C C . ASP A 1 182 ? 9.791 -2.201 -21.792 1.00 97.81 182 ASP A C 1
ATOM 1427 O O . ASP A 1 182 ? 9.897 -0.975 -21.810 1.00 97.81 182 ASP A O 1
ATOM 1431 N N . ILE A 1 183 ? 10.849 -2.999 -21.820 1.00 97.62 183 ILE A N 1
ATOM 1432 C CA . ILE A 1 183 ? 12.237 -2.576 -21.978 1.00 97.62 183 ILE A CA 1
ATOM 1433 C C . ILE A 1 183 ? 12.673 -2.999 -23.372 1.00 97.62 183 ILE A C 1
ATOM 1435 O O . ILE A 1 183 ? 12.469 -4.147 -23.774 1.00 97.62 183 ILE A O 1
ATOM 1439 N N . LYS A 1 184 ? 13.293 -2.084 -24.107 1.00 97.19 184 LYS A N 1
ATOM 1440 C CA . LYS A 1 184 ? 13.928 -2.367 -25.387 1.00 97.19 184 LYS A CA 1
ATOM 1441 C C . LYS A 1 184 ? 15.381 -1.930 -25.334 1.00 97.19 184 LYS A C 1
ATOM 1443 O O . LYS A 1 184 ? 15.670 -0.759 -25.102 1.00 97.19 184 LYS A O 1
ATOM 1448 N N . VAL A 1 185 ? 16.275 -2.881 -25.565 1.00 95.12 185 VAL A N 1
ATOM 1449 C CA . VAL A 1 185 ? 17.707 -2.644 -25.733 1.00 95.12 185 VAL A CA 1
ATOM 1450 C C . VAL A 1 185 ? 18.004 -2.579 -27.226 1.00 95.12 185 VAL A C 1
ATOM 1452 O O . VAL A 1 185 ? 17.511 -3.395 -28.001 1.00 95.12 185 VAL A O 1
ATOM 1455 N N . SER A 1 186 ? 18.762 -1.569 -27.633 1.00 93.88 186 SER A N 1
ATOM 1456 C CA . SER A 1 186 ? 19.138 -1.326 -29.024 1.00 93.88 186 SER A CA 1
ATO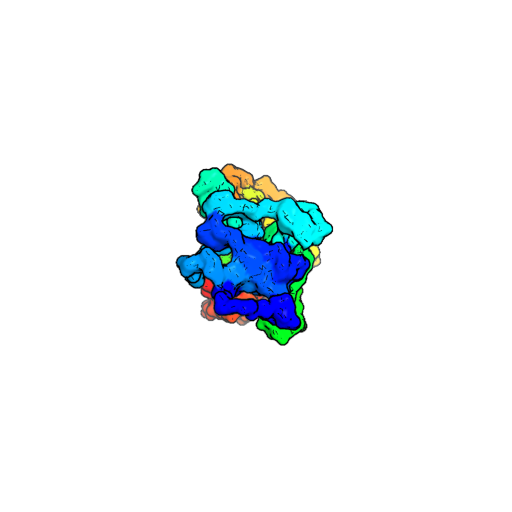M 1457 C C . SER A 1 186 ? 20.508 -0.657 -29.108 1.00 93.88 186 SER A C 1
ATOM 1459 O O . SER A 1 186 ? 21.022 -0.136 -28.115 1.00 93.88 186 SER A O 1
ATOM 1461 N N . ASP A 1 187 ? 21.090 -0.641 -30.301 1.00 91.25 187 ASP A N 1
ATOM 1462 C CA . ASP A 1 187 ? 22.278 0.154 -30.585 1.00 91.25 187 ASP A CA 1
ATOM 1463 C C . ASP A 1 187 ? 21.904 1.589 -30.970 1.00 91.25 187 ASP A C 1
ATOM 1465 O O . ASP A 1 187 ? 20.854 1.843 -31.564 1.00 91.25 187 ASP A O 1
ATOM 1469 N N . PHE A 1 188 ? 22.797 2.531 -30.662 1.00 88.19 188 PHE A N 1
ATOM 1470 C CA . PHE A 1 188 ? 22.721 3.888 -31.198 1.00 88.19 188 PHE A CA 1
ATOM 1471 C C . PHE A 1 188 ? 22.888 3.873 -32.721 1.00 88.19 188 PHE A C 1
ATOM 1473 O O . PHE A 1 188 ? 23.695 3.118 -33.273 1.00 88.19 188 PHE A O 1
ATOM 1480 N N . THR A 1 189 ? 22.145 4.737 -33.404 1.00 86.94 189 THR A N 1
ATOM 1481 C CA . THR A 1 189 ? 22.250 4.924 -34.854 1.00 86.94 189 THR A CA 1
ATOM 1482 C C . THR A 1 189 ? 23.600 5.533 -35.242 1.00 86.94 189 THR A C 1
ATOM 1484 O O . THR A 1 189 ? 24.270 6.171 -34.431 1.00 86.94 189 THR A O 1
ATOM 1487 N N . ALA A 1 190 ? 24.006 5.385 -36.508 1.00 82.00 190 ALA A N 1
ATOM 1488 C CA . ALA A 1 190 ? 25.264 5.959 -37.000 1.00 82.00 190 ALA A CA 1
ATOM 1489 C C . ALA A 1 190 ? 25.339 7.490 -36.817 1.00 82.00 190 ALA A C 1
ATOM 1491 O O . ALA A 1 190 ? 26.402 8.021 -36.511 1.00 82.00 190 ALA A O 1
ATOM 1492 N N . ALA A 1 191 ? 24.206 8.191 -36.947 1.00 82.00 191 ALA A N 1
ATOM 1493 C CA . ALA A 1 191 ? 24.124 9.633 -36.722 1.00 82.00 191 ALA A CA 1
ATOM 1494 C C . ALA A 1 191 ? 24.311 10.011 -35.241 1.00 82.00 191 ALA A C 1
ATOM 1496 O O . ALA A 1 191 ? 25.016 10.970 -34.945 1.00 82.00 191 ALA A O 1
ATOM 1497 N N . GLU A 1 192 ? 23.728 9.243 -34.312 1.00 82.44 192 GLU A N 1
ATOM 1498 C CA . GLU A 1 192 ? 23.910 9.449 -32.866 1.00 82.44 192 GLU A CA 1
ATOM 1499 C C . GLU A 1 192 ? 25.362 9.156 -32.444 1.00 82.44 192 GLU A C 1
ATOM 1501 O O . GLU A 1 192 ? 25.953 9.932 -31.697 1.00 82.44 192 GLU A O 1
ATOM 1506 N N . LYS A 1 193 ? 25.982 8.098 -32.991 1.00 81.44 193 LYS A N 1
ATOM 1507 C CA . LYS A 1 193 ? 27.400 7.772 -32.743 1.00 81.44 193 LYS A CA 1
ATOM 1508 C C . LYS A 1 193 ? 28.362 8.845 -33.259 1.00 81.44 193 LYS A C 1
ATOM 1510 O O . LYS A 1 193 ? 29.396 9.085 -32.648 1.00 81.44 193 LYS A O 1
ATOM 1515 N N . ALA A 1 194 ? 28.024 9.519 -34.359 1.00 77.94 194 ALA A N 1
ATOM 1516 C CA . ALA A 1 194 ? 28.826 10.628 -34.875 1.00 77.94 194 ALA A CA 1
ATOM 1517 C C . ALA A 1 194 ? 28.780 11.875 -33.968 1.00 77.94 194 ALA A C 1
ATOM 1519 O O . ALA A 1 194 ? 29.707 12.682 -33.996 1.00 77.94 194 ALA A O 1
ATOM 1520 N N . GLN A 1 195 ? 27.714 12.042 -33.177 1.00 77.81 195 GLN A N 1
ATOM 1521 C CA . GLN A 1 195 ? 27.544 13.159 -32.240 1.00 77.81 195 GLN A CA 1
ATOM 1522 C C . GLN A 1 195 ? 28.139 12.873 -30.856 1.00 77.81 195 GLN A C 1
ATOM 1524 O O . GLN A 1 195 ? 28.478 13.809 -30.133 1.00 77.81 195 GLN A O 1
ATOM 1529 N N . ASP A 1 196 ? 28.275 11.598 -30.490 1.00 76.81 196 ASP A N 1
ATOM 1530 C CA . ASP A 1 196 ? 28.790 11.170 -29.196 1.00 76.81 196 ASP A CA 1
ATOM 1531 C C . ASP A 1 196 ? 29.785 10.016 -29.342 1.00 76.81 196 ASP A C 1
ATOM 1533 O O . ASP A 1 196 ? 29.406 8.853 -29.484 1.00 76.81 196 ASP A O 1
ATOM 1537 N N . SER A 1 197 ? 31.077 10.338 -29.251 1.00 71.69 197 SER A N 1
ATOM 1538 C CA . SER A 1 197 ? 32.167 9.366 -29.385 1.00 71.69 197 SER A CA 1
ATOM 1539 C C . SER A 1 197 ? 32.149 8.271 -28.316 1.00 71.69 197 SER A C 1
ATOM 1541 O O . SER A 1 197 ? 32.741 7.214 -28.518 1.00 71.69 197 SER A O 1
ATOM 1543 N N . GLN A 1 198 ? 31.460 8.486 -27.190 1.00 76.31 198 GLN A N 1
ATOM 1544 C CA . GLN A 1 198 ? 31.313 7.478 -26.141 1.00 76.31 198 GLN A CA 1
ATOM 1545 C C . GLN A 1 198 ? 30.112 6.548 -26.351 1.00 76.31 198 GLN A C 1
ATOM 1547 O O . GLN A 1 198 ? 30.033 5.531 -25.665 1.00 76.31 198 GLN A O 1
ATOM 1552 N N . ALA A 1 199 ? 29.215 6.821 -27.309 1.00 79.12 199 ALA A N 1
ATOM 1553 C CA . ALA A 1 199 ? 27.993 6.041 -27.536 1.00 79.12 199 ALA A CA 1
ATOM 1554 C C . ALA A 1 199 ? 28.255 4.554 -27.833 1.00 79.12 199 ALA A C 1
ATOM 1556 O O . ALA A 1 199 ? 27.407 3.707 -27.554 1.00 79.12 199 ALA A O 1
ATOM 1557 N N . GLU A 1 200 ? 29.436 4.205 -28.352 1.00 83.00 200 GLU A N 1
ATOM 1558 C CA . GLU A 1 200 ? 29.832 2.810 -28.583 1.00 83.00 200 GLU A CA 1
ATOM 1559 C C . GLU A 1 200 ? 29.939 1.997 -27.287 1.00 83.00 200 GLU A C 1
ATOM 1561 O O . GLU A 1 200 ? 29.627 0.807 -27.279 1.00 83.00 200 GLU A O 1
ATOM 1566 N N . ASN A 1 201 ? 30.262 2.644 -26.165 1.00 86.94 201 ASN A N 1
ATOM 1567 C CA . ASN A 1 201 ? 30.364 1.999 -24.854 1.00 86.94 201 ASN A CA 1
ATOM 1568 C C . ASN A 1 201 ? 28.996 1.705 -24.220 1.00 86.94 201 ASN A C 1
ATOM 1570 O O . ASN A 1 201 ? 28.928 1.065 -23.164 1.00 86.94 201 ASN A O 1
ATOM 1574 N N . PHE A 1 202 ? 27.904 2.148 -24.851 1.00 89.19 202 PHE A N 1
ATOM 1575 C CA . PHE A 1 202 ? 26.555 2.054 -24.315 1.00 89.19 202 PHE A CA 1
ATOM 1576 C C . PHE A 1 202 ? 25.594 1.316 -25.250 1.00 89.19 202 PHE A C 1
ATOM 1578 O O . PHE A 1 202 ? 25.672 1.384 -26.477 1.00 89.19 202 PHE A O 1
ATOM 1585 N N . PHE A 1 203 ? 24.624 0.650 -24.638 1.00 91.06 203 PHE A N 1
ATOM 1586 C CA . PHE A 1 203 ? 23.351 0.330 -25.260 1.00 91.06 203 PHE A CA 1
ATOM 1587 C C . PHE A 1 203 ? 22.387 1.507 -25.100 1.00 91.06 203 PHE A C 1
ATOM 1589 O O . PHE A 1 203 ? 22.342 2.138 -24.037 1.00 91.06 203 PHE A O 1
ATOM 1596 N N . LYS A 1 204 ? 21.571 1.753 -26.126 1.00 92.88 204 LYS A N 1
ATOM 1597 C CA . LYS A 1 204 ? 20.389 2.608 -26.035 1.00 92.88 204 LYS A CA 1
ATOM 1598 C C . LYS A 1 204 ? 19.251 1.792 -25.431 1.00 92.88 204 LYS A C 1
ATOM 1600 O O . LYS A 1 204 ? 18.909 0.717 -25.927 1.00 92.88 204 LYS A O 1
ATOM 1605 N N . VAL A 1 205 ? 18.669 2.304 -24.355 1.00 95.12 205 VAL A N 1
ATOM 1606 C CA . VAL A 1 205 ? 17.556 1.680 -23.643 1.00 95.12 205 VAL A CA 1
ATOM 1607 C C . VAL A 1 205 ? 16.330 2.566 -23.791 1.00 95.12 205 VAL A C 1
ATOM 1609 O O . VAL A 1 205 ? 16.328 3.707 -23.332 1.00 95.12 205 VAL A O 1
ATOM 1612 N N . SER A 1 206 ? 15.274 2.019 -24.381 1.00 96.75 206 SER A N 1
ATOM 1613 C CA . SER A 1 206 ? 13.950 2.638 -24.407 1.00 96.75 206 SER A CA 1
ATOM 1614 C C . SER A 1 206 ? 13.031 1.883 -23.457 1.00 96.75 206 SER A C 1
ATOM 1616 O O . SER A 1 206 ? 12.977 0.651 -23.486 1.00 96.75 206 SER A O 1
ATOM 1618 N N . THR A 1 207 ? 12.305 2.602 -22.612 1.00 97.31 207 THR A N 1
ATOM 1619 C CA . THR A 1 207 ? 11.358 2.015 -21.664 1.00 97.31 207 THR A CA 1
ATOM 1620 C C . THR A 1 207 ? 9.968 2.591 -21.882 1.00 97.31 207 THR A C 1
ATOM 1622 O O . THR A 1 207 ? 9.810 3.793 -22.082 1.00 97.31 207 THR A O 1
ATOM 1625 N N . HIS A 1 208 ? 8.959 1.724 -21.847 1.00 97.69 208 HIS A N 1
ATOM 1626 C CA . HIS A 1 208 ? 7.551 2.097 -21.828 1.00 97.69 208 HIS A CA 1
ATOM 1627 C C . HIS A 1 208 ? 6.928 1.524 -20.558 1.00 97.69 208 HIS A C 1
ATOM 1629 O O . HIS A 1 208 ? 6.828 0.307 -20.394 1.00 97.69 208 HIS A O 1
ATOM 1635 N N . ILE A 1 209 ? 6.551 2.412 -19.643 1.00 96.81 209 ILE A N 1
ATOM 1636 C CA . ILE A 1 209 ? 5.958 2.065 -18.357 1.00 96.81 209 ILE A CA 1
ATOM 1637 C C . ILE A 1 209 ? 4.498 2.505 -18.360 1.00 96.81 209 ILE A C 1
ATOM 1639 O O . ILE A 1 209 ? 4.200 3.676 -18.593 1.00 96.81 209 ILE A O 1
ATOM 1643 N N . GLU A 1 210 ? 3.593 1.587 -18.046 1.00 97.25 210 GLU A N 1
ATOM 1644 C CA . GLU A 1 210 ? 2.162 1.843 -17.922 1.00 97.25 210 GLU A CA 1
ATOM 1645 C C . GLU A 1 210 ? 1.646 1.292 -16.592 1.00 97.25 210 GLU A C 1
ATOM 1647 O O . GLU A 1 210 ? 2.024 0.206 -16.166 1.00 97.25 210 GLU A O 1
ATOM 1652 N N . TYR A 1 211 ? 0.810 2.056 -15.895 1.00 96.62 211 TYR A N 1
ATOM 1653 C CA . TYR A 1 211 ? 0.124 1.594 -14.687 1.00 96.62 211 TYR A CA 1
ATOM 1654 C C . TYR A 1 211 ? -1.075 2.480 -14.375 1.00 96.62 211 TYR A C 1
ATOM 1656 O O . TYR A 1 211 ? -1.145 3.642 -14.769 1.00 96.62 211 TYR A O 1
ATOM 1664 N N . THR A 1 212 ? -2.022 1.944 -13.615 1.00 96.50 212 THR A N 1
ATOM 1665 C CA . THR A 1 212 ? -3.170 2.694 -13.101 1.00 96.50 212 THR A CA 1
ATOM 1666 C C . THR A 1 212 ? -2.978 2.998 -11.621 1.00 96.50 212 THR A C 1
ATOM 1668 O O . THR A 1 212 ? -2.668 2.094 -10.844 1.00 96.50 212 THR A O 1
ATOM 1671 N N . LYS A 1 213 ? -3.178 4.259 -11.228 1.00 94.81 213 LYS A N 1
ATOM 1672 C CA . LYS A 1 213 ? -3.104 4.735 -9.836 1.00 94.81 213 LYS A CA 1
ATOM 1673 C C . LYS A 1 213 ? -4.130 5.831 -9.573 1.00 94.81 213 LYS A C 1
ATOM 1675 O O . LYS A 1 213 ? -4.673 6.416 -10.504 1.00 94.81 213 LYS A O 1
ATOM 1680 N N . THR A 1 214 ? -4.344 6.173 -8.307 1.00 94.38 214 THR A N 1
ATOM 1681 C CA . THR A 1 214 ? -5.053 7.409 -7.948 1.00 94.38 214 THR A CA 1
ATOM 1682 C C . THR A 1 214 ? -4.115 8.603 -8.100 1.00 94.38 214 THR A C 1
ATOM 1684 O O . THR A 1 214 ? -3.074 8.646 -7.445 1.00 94.38 214 THR A O 1
ATOM 1687 N N . LEU A 1 215 ? -4.471 9.586 -8.931 1.00 92.56 215 LEU A N 1
ATOM 1688 C CA . LEU A 1 215 ? -3.662 10.794 -9.106 1.00 92.56 215 LEU A CA 1
ATOM 1689 C C . LEU A 1 215 ? -3.786 11.701 -7.879 1.00 92.56 215 LEU A C 1
ATOM 1691 O O . LEU A 1 215 ? -4.886 12.119 -7.520 1.00 92.56 215 LEU A O 1
ATOM 1695 N N . ARG A 1 216 ? -2.664 12.023 -7.236 1.00 90.75 216 ARG A N 1
ATOM 1696 C CA . ARG A 1 216 ? -2.637 12.841 -6.009 1.00 90.75 216 ARG A CA 1
ATOM 1697 C C . ARG A 1 216 ? -2.043 14.225 -6.218 1.00 90.75 216 ARG A C 1
ATOM 1699 O O . ARG A 1 216 ? -2.444 15.162 -5.540 1.00 90.75 216 ARG A O 1
ATOM 1706 N N . ASN A 1 217 ? -1.152 14.355 -7.195 1.00 91.25 217 ASN A N 1
ATOM 1707 C CA . ASN A 1 217 ? -0.446 15.588 -7.501 1.00 91.25 217 ASN A CA 1
ATOM 1708 C C . ASN A 1 217 ? -0.690 15.966 -8.965 1.00 91.25 217 ASN A C 1
ATOM 1710 O O . ASN A 1 217 ? -0.569 15.128 -9.855 1.00 91.25 217 ASN A O 1
ATOM 1714 N N . SER A 1 218 ? -1.024 17.232 -9.229 1.00 92.31 218 SER A N 1
ATOM 1715 C CA . SER A 1 218 ? -1.178 17.745 -10.603 1.00 92.31 218 SER A CA 1
ATOM 1716 C C . SER A 1 218 ? 0.159 18.113 -11.254 1.00 92.31 218 SER A C 1
ATOM 1718 O O . SER A 1 218 ? 0.193 18.488 -12.424 1.00 92.31 218 SER A O 1
ATOM 1720 N N . ILE A 1 219 ? 1.234 18.086 -10.465 1.00 94.50 219 ILE A N 1
ATOM 1721 C CA . ILE A 1 219 ? 2.620 18.278 -10.876 1.00 94.50 219 ILE A CA 1
ATOM 1722 C C . ILE A 1 219 ? 3.420 17.163 -10.209 1.00 94.50 219 ILE A C 1
ATOM 1724 O O . ILE A 1 219 ? 3.338 16.989 -8.992 1.00 94.50 219 ILE A O 1
ATOM 1728 N N . PHE A 1 220 ? 4.170 16.415 -11.001 1.00 95.19 220 PHE A N 1
ATOM 1729 C CA . PHE A 1 220 ? 4.971 15.280 -10.561 1.00 95.19 220 PHE A CA 1
ATOM 1730 C C . PHE A 1 220 ? 6.295 15.252 -11.325 1.00 95.19 220 PHE A C 1
ATOM 1732 O O . PHE A 1 220 ? 6.456 15.976 -12.306 1.00 95.19 220 PHE A O 1
ATOM 1739 N N . LEU A 1 221 ? 7.257 14.451 -10.876 1.00 95.62 221 LEU A N 1
ATOM 1740 C CA . LEU A 1 221 ? 8.585 14.401 -11.482 1.00 95.62 221 LEU A CA 1
ATOM 1741 C C . LEU A 1 221 ? 8.990 12.988 -11.892 1.00 95.62 221 LEU A C 1
ATOM 1743 O O . LEU A 1 221 ? 8.575 11.990 -11.295 1.00 95.62 221 LEU A O 1
ATOM 1747 N N . ILE A 1 222 ? 9.851 12.936 -12.901 1.00 97.00 222 ILE A N 1
ATOM 1748 C CA . ILE A 1 222 ? 10.588 11.754 -13.336 1.00 97.00 222 ILE A CA 1
ATOM 1749 C C . ILE A 1 222 ? 12.066 12.049 -13.089 1.00 97.00 222 ILE A C 1
ATOM 1751 O O . ILE A 1 222 ? 12.586 13.042 -13.596 1.00 97.00 222 ILE A O 1
ATOM 1755 N N . GLY A 1 223 ? 12.711 11.233 -12.258 1.00 95.75 223 GLY A N 1
ATOM 1756 C CA . GLY A 1 223 ? 14.058 11.500 -11.757 1.00 95.75 223 GLY A CA 1
ATOM 1757 C C . GLY A 1 223 ? 15.101 10.523 -12.290 1.00 95.75 223 GLY A C 1
ATOM 1758 O O . GLY A 1 223 ? 14.850 9.321 -12.377 1.00 95.75 223 GLY A O 1
ATOM 1759 N N . CYS A 1 224 ? 16.290 11.036 -12.583 1.00 95.62 224 CYS A N 1
ATOM 1760 C CA . CYS A 1 224 ? 17.487 10.269 -12.896 1.00 95.62 224 CYS A CA 1
ATOM 1761 C C . CYS A 1 224 ? 18.577 10.595 -11.867 1.00 95.62 224 CYS A C 1
ATOM 1763 O O . CYS A 1 224 ? 19.157 11.681 -11.865 1.00 95.62 224 CYS A O 1
ATOM 1765 N N . ALA A 1 225 ? 18.851 9.644 -10.981 1.00 93.88 225 ALA A N 1
ATOM 1766 C CA . ALA A 1 225 ? 19.928 9.714 -10.008 1.00 93.88 225 ALA A CA 1
ATOM 1767 C C . ALA A 1 225 ? 21.247 9.220 -10.614 1.00 93.88 225 ALA A C 1
ATOM 1769 O O . ALA A 1 225 ? 21.262 8.285 -11.413 1.00 93.88 225 ALA A O 1
ATOM 1770 N N . LEU A 1 226 ? 22.358 9.801 -10.166 1.00 90.44 226 LEU A N 1
ATOM 1771 C CA . LEU A 1 226 ? 23.726 9.426 -10.547 1.00 90.44 226 LEU A CA 1
ATOM 1772 C C . LEU A 1 226 ? 24.453 8.663 -9.427 1.00 90.44 226 LEU A C 1
ATOM 1774 O O . LEU A 1 226 ? 25.545 8.135 -9.608 1.00 90.44 226 LEU A O 1
ATOM 1778 N N . SER A 1 227 ? 23.846 8.593 -8.240 1.00 90.38 227 SER A N 1
ATOM 1779 C CA . SER A 1 227 ? 24.370 7.868 -7.082 1.00 90.38 227 SER A CA 1
ATOM 1780 C C . SER A 1 227 ? 23.243 7.267 -6.244 1.00 90.38 227 SER A C 1
ATOM 1782 O O . SER A 1 227 ? 22.104 7.736 -6.277 1.00 90.38 227 SER A O 1
ATOM 1784 N N . ASN A 1 228 ? 23.567 6.269 -5.418 1.00 90.56 228 ASN A N 1
ATOM 1785 C CA . ASN A 1 228 ? 22.601 5.683 -4.481 1.00 90.56 228 ASN A CA 1
ATOM 1786 C C . ASN A 1 228 ? 22.066 6.706 -3.465 1.00 90.56 228 ASN A C 1
ATOM 1788 O O . ASN A 1 228 ? 20.903 6.633 -3.076 1.00 90.56 228 ASN A O 1
ATOM 1792 N N . ARG A 1 229 ? 22.882 7.698 -3.074 1.00 91.75 229 ARG A N 1
ATOM 1793 C CA . ARG A 1 229 ? 22.442 8.796 -2.198 1.00 91.75 229 ARG A CA 1
ATOM 1794 C C . ARG A 1 229 ? 21.336 9.619 -2.861 1.00 91.75 229 ARG A C 1
ATOM 1796 O O . ARG A 1 229 ? 20.304 9.853 -2.246 1.00 91.75 229 ARG A O 1
ATOM 1803 N N . GLN A 1 230 ? 21.541 10.019 -4.114 1.00 93.94 230 GLN A N 1
ATOM 1804 C CA . GLN A 1 230 ? 20.541 10.747 -4.901 1.00 93.94 230 GLN A CA 1
ATOM 1805 C C . GLN A 1 230 ? 19.272 9.919 -5.115 1.00 93.94 230 GLN A C 1
ATOM 1807 O O . GLN A 1 230 ? 18.167 10.413 -4.906 1.00 93.94 230 GLN A O 1
ATOM 1812 N N . LEU A 1 231 ? 19.430 8.634 -5.447 1.00 92.31 231 LEU A N 1
ATOM 1813 C CA . LEU A 1 231 ? 18.307 7.719 -5.619 1.00 92.31 231 LEU A CA 1
ATOM 1814 C C . LEU A 1 231 ? 17.456 7.629 -4.344 1.00 92.31 231 LEU A C 1
ATOM 1816 O O . LEU A 1 231 ? 16.232 7.693 -4.429 1.00 92.31 231 LEU A O 1
ATOM 1820 N N . SER A 1 232 ? 18.091 7.546 -3.170 1.00 90.12 232 SER A N 1
ATOM 1821 C CA . SER A 1 232 ? 17.395 7.552 -1.877 1.00 90.12 232 SER A CA 1
ATOM 1822 C C . SER A 1 232 ? 16.557 8.817 -1.670 1.00 90.12 232 SER A C 1
ATOM 1824 O O . SER A 1 232 ? 15.420 8.719 -1.223 1.00 90.12 232 SER A O 1
ATOM 1826 N N . LEU A 1 233 ? 17.067 9.997 -2.040 1.00 91.44 233 LEU A N 1
ATOM 1827 C CA . LEU A 1 233 ? 16.309 11.250 -1.926 1.00 91.44 233 LEU A CA 1
ATOM 1828 C C . LEU A 1 233 ? 15.098 11.289 -2.875 1.00 91.44 233 LEU A C 1
ATOM 1830 O O . LEU A 1 233 ? 14.061 11.852 -2.530 1.00 91.44 233 LEU A O 1
ATOM 1834 N N . LEU A 1 234 ? 15.194 10.666 -4.057 1.00 91.62 234 LEU A N 1
ATOM 1835 C CA . LEU A 1 234 ? 14.051 10.518 -4.967 1.00 91.62 234 LEU A CA 1
ATOM 1836 C C . LEU A 1 234 ? 12.996 9.538 -4.431 1.00 91.62 234 LEU A C 1
ATOM 1838 O O . LEU A 1 234 ? 11.809 9.690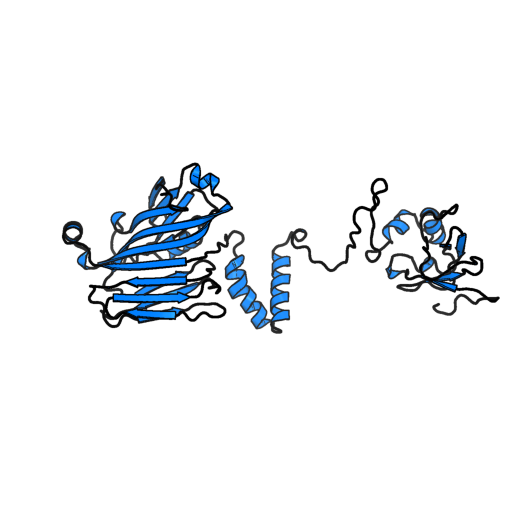 -4.728 1.00 91.62 234 LEU A O 1
ATOM 1842 N N . PHE A 1 235 ? 13.391 8.511 -3.670 1.00 87.25 235 PHE A N 1
ATOM 1843 C CA . PHE A 1 235 ? 12.444 7.616 -2.989 1.00 87.25 235 PHE A CA 1
ATOM 1844 C C . PHE A 1 235 ? 11.599 8.346 -1.941 1.00 87.25 235 PHE A C 1
ATOM 1846 O O . PHE A 1 235 ? 10.439 7.981 -1.754 1.00 87.25 235 PHE A O 1
ATOM 1853 N N . ASP A 1 236 ? 12.156 9.382 -1.317 1.00 85.19 236 ASP A N 1
ATOM 1854 C CA . ASP A 1 236 ? 11.488 10.154 -0.271 1.00 85.19 236 ASP A CA 1
ATOM 1855 C C . ASP A 1 236 ? 10.546 11.249 -0.809 1.00 85.19 236 ASP A C 1
ATOM 1857 O O . ASP A 1 236 ? 9.676 11.703 -0.069 1.00 85.19 236 ASP A O 1
ATOM 1861 N N . ASP A 1 237 ? 10.646 11.654 -2.086 1.00 88.25 237 ASP A N 1
ATOM 1862 C CA . ASP A 1 237 ? 9.695 12.613 -2.674 1.00 88.25 237 ASP A CA 1
ATOM 1863 C C . ASP A 1 237 ? 8.413 11.903 -3.168 1.00 88.25 237 ASP A C 1
ATOM 1865 O O . ASP A 1 237 ? 8.468 11.121 -4.129 1.00 88.25 237 ASP A O 1
ATOM 1869 N N . PRO A 1 238 ? 7.232 12.201 -2.587 1.00 85.06 238 PRO A N 1
ATOM 1870 C CA . PRO A 1 238 ? 5.965 11.574 -2.972 1.00 85.06 238 PRO A CA 1
ATOM 1871 C C . PRO A 1 238 ? 5.484 11.979 -4.373 1.00 85.06 238 PRO A C 1
ATOM 1873 O O . PRO A 1 238 ? 4.585 11.352 -4.926 1.00 85.06 238 PRO A O 1
ATOM 1876 N N . ARG A 1 239 ? 6.065 13.020 -4.976 1.00 91.31 239 ARG A N 1
ATOM 1877 C CA . ARG A 1 239 ? 5.752 13.467 -6.340 1.00 91.31 239 ARG A CA 1
ATOM 1878 C C . ARG A 1 239 ? 6.597 12.752 -7.390 1.00 91.31 239 ARG A C 1
ATOM 1880 O O . ARG A 1 239 ? 6.406 13.002 -8.577 1.00 91.31 239 ARG A O 1
ATOM 1887 N N . CYS A 1 240 ? 7.546 11.905 -6.993 1.00 92.62 240 CYS A N 1
ATOM 1888 C CA . CYS A 1 240 ? 8.386 11.172 -7.928 1.00 92.62 240 CYS A CA 1
ATOM 1889 C C . CYS A 1 240 ? 7.684 9.895 -8.423 1.00 92.62 240 CYS A C 1
ATOM 1891 O O . CYS A 1 240 ? 7.504 8.920 -7.690 1.00 92.62 240 CYS A O 1
ATOM 1893 N N . GLU A 1 241 ? 7.285 9.899 -9.696 1.00 93.06 241 GLU A N 1
ATOM 1894 C CA . GLU A 1 241 ? 6.525 8.805 -10.319 1.00 93.06 241 GLU A CA 1
ATOM 1895 C C . GLU A 1 241 ? 7.428 7.673 -10.813 1.00 93.06 241 GLU A C 1
ATOM 1897 O O . GLU A 1 241 ? 7.094 6.489 -10.671 1.00 93.06 241 GLU A O 1
ATOM 1902 N N . TYR A 1 242 ? 8.588 8.041 -11.361 1.00 94.38 242 TYR A N 1
ATOM 1903 C CA . TYR A 1 242 ? 9.579 7.128 -11.915 1.00 94.38 242 TYR A CA 1
ATOM 1904 C C . TYR A 1 242 ? 10.998 7.593 -11.584 1.00 94.38 242 TYR A C 1
ATOM 1906 O O . TYR A 1 242 ? 11.274 8.792 -11.520 1.00 94.38 242 TYR A O 1
ATOM 1914 N N . ARG A 1 243 ? 11.882 6.618 -11.364 1.00 93.62 243 ARG A N 1
ATOM 1915 C CA . ARG A 1 243 ? 13.253 6.803 -10.891 1.00 93.62 243 ARG A CA 1
ATOM 1916 C C . ARG A 1 243 ? 14.174 5.919 -11.717 1.00 93.62 243 ARG A C 1
ATOM 1918 O O . ARG A 1 243 ? 13.908 4.727 -11.855 1.00 93.62 243 ARG A O 1
ATOM 1925 N N . TRP A 1 244 ? 15.258 6.489 -12.214 1.00 93.31 244 TRP A N 1
ATOM 1926 C CA . TRP A 1 244 ? 16.338 5.766 -12.869 1.00 93.31 244 TRP A CA 1
ATOM 1927 C C . TRP A 1 244 ? 17.639 6.005 -12.113 1.00 93.31 244 TRP A C 1
ATOM 1929 O O . TRP A 1 244 ? 17.883 7.118 -11.654 1.00 93.31 244 TRP A O 1
ATOM 1939 N N . LEU A 1 245 ? 18.471 4.976 -11.980 1.00 91.38 245 LEU A N 1
ATOM 1940 C CA . LEU A 1 245 ? 19.847 5.128 -11.521 1.00 91.38 245 LEU A CA 1
ATOM 1941 C C . LEU A 1 245 ? 20.752 4.950 -12.731 1.00 91.38 245 LEU A C 1
ATOM 1943 O O . LEU A 1 245 ? 20.885 3.839 -13.247 1.00 91.38 245 LEU A O 1
ATOM 1947 N N . LEU A 1 246 ? 21.371 6.039 -13.171 1.00 87.69 246 LEU A N 1
ATOM 1948 C CA . LEU A 1 246 ? 22.388 6.012 -14.206 1.00 87.69 246 LEU A CA 1
ATOM 1949 C C . LEU A 1 246 ? 23.758 5.908 -13.521 1.00 87.69 246 LEU A C 1
ATOM 1951 O O . LEU A 1 246 ? 24.215 6.886 -12.933 1.00 87.69 246 LEU A O 1
ATOM 1955 N N . PRO A 1 247 ? 24.423 4.741 -13.538 1.00 69.69 247 PRO A N 1
ATOM 1956 C CA . PRO A 1 247 ? 25.720 4.600 -12.894 1.00 69.69 247 PRO A CA 1
ATOM 1957 C C . PRO A 1 247 ? 26.774 5.356 -13.706 1.00 69.69 247 PRO A C 1
ATOM 1959 O O . PRO A 1 247 ? 27.213 4.850 -14.727 1.00 69.69 247 PRO A O 1
ATOM 1962 N N . THR A 1 248 ? 27.197 6.542 -13.275 1.00 66.50 248 THR A N 1
ATOM 1963 C CA . THR A 1 248 ? 28.313 7.278 -13.891 1.00 66.50 248 THR A CA 1
ATOM 1964 C C . THR A 1 248 ? 29.607 6.905 -13.174 1.00 66.50 248 THR A C 1
ATOM 1966 O O . THR A 1 248 ? 29.725 7.161 -11.977 1.00 66.50 248 THR A O 1
ATOM 1969 N N . ARG A 1 249 ? 30.562 6.259 -13.861 1.00 60.25 249 ARG A N 1
ATOM 1970 C CA . ARG A 1 249 ? 31.856 5.906 -13.243 1.00 60.25 249 ARG A CA 1
ATOM 1971 C C . ARG A 1 249 ? 32.804 7.103 -13.171 1.00 60.25 249 ARG A C 1
ATOM 1973 O O . ARG A 1 249 ? 33.304 7.351 -12.090 1.00 60.25 249 ARG A O 1
ATOM 1980 N N . ASP A 1 250 ? 32.936 7.873 -14.254 1.00 57.12 250 ASP A N 1
ATOM 1981 C CA . ASP A 1 250 ? 33.774 9.090 -14.323 1.00 57.12 250 ASP A CA 1
ATOM 1982 C C . ASP A 1 250 ? 33.278 10.097 -15.393 1.00 57.12 250 ASP A C 1
ATOM 1984 O O . ASP A 1 250 ? 33.964 11.057 -15.741 1.00 57.12 250 ASP A O 1
ATOM 1988 N N . GLU A 1 251 ? 32.087 9.876 -15.961 1.00 65.19 251 GLU A N 1
ATOM 1989 C CA . GLU A 1 251 ? 31.538 10.715 -17.034 1.00 65.19 251 GLU A CA 1
ATOM 1990 C C . GLU A 1 251 ? 30.766 11.915 -16.483 1.00 65.19 251 GLU A C 1
ATOM 1992 O O . GLU A 1 251 ? 30.008 11.806 -15.516 1.00 65.19 251 GLU A O 1
ATOM 1997 N N . THR A 1 252 ? 30.907 13.061 -17.152 1.00 72.38 252 THR A N 1
ATOM 1998 C CA . THR A 1 252 ? 30.027 14.209 -16.919 1.00 72.38 252 THR A CA 1
ATOM 1999 C C . THR A 1 252 ? 28.652 13.899 -17.505 1.00 72.38 252 THR A C 1
ATOM 2001 O O . THR A 1 252 ? 28.521 13.700 -18.711 1.00 72.38 252 THR A O 1
ATOM 2004 N N . PHE A 1 253 ? 27.631 13.858 -16.651 1.00 81.06 253 PHE A N 1
ATOM 2005 C CA . PHE A 1 253 ? 26.243 13.686 -17.071 1.00 81.06 253 PHE A CA 1
ATOM 2006 C C . PHE A 1 253 ? 25.818 14.803 -18.034 1.00 81.06 253 PHE A C 1
ATOM 2008 O O . PHE A 1 253 ? 26.016 15.985 -17.743 1.00 81.06 253 PHE A O 1
ATOM 2015 N N . ARG A 1 254 ? 25.195 14.433 -19.156 1.00 82.31 254 ARG A N 1
ATOM 2016 C CA . ARG A 1 254 ? 24.538 15.366 -20.080 1.00 82.31 254 ARG A CA 1
ATOM 2017 C C . ARG A 1 254 ? 23.033 15.143 -20.031 1.00 82.31 254 ARG A C 1
ATOM 2019 O O . ARG A 1 254 ? 22.580 14.008 -19.937 1.00 82.31 254 ARG A O 1
ATOM 2026 N N . GLU A 1 255 ? 22.246 16.203 -20.200 1.00 80.06 255 GLU A N 1
ATOM 2027 C CA . GLU A 1 255 ? 20.777 16.090 -20.246 1.00 80.06 255 GLU A CA 1
ATOM 2028 C C . GLU A 1 255 ? 20.286 15.143 -21.358 1.00 80.06 255 GLU A C 1
ATOM 2030 O O . GLU A 1 255 ? 19.233 14.525 -21.237 1.00 80.06 255 GLU A O 1
ATOM 2035 N N . SER A 1 256 ? 21.073 14.965 -22.425 1.00 82.69 256 SER A N 1
ATOM 2036 C CA . SER A 1 256 ? 20.790 14.008 -23.500 1.00 82.69 256 SER A CA 1
ATOM 2037 C C . SER A 1 256 ? 20.928 12.536 -23.089 1.00 82.69 256 SER A C 1
ATOM 2039 O O . SER A 1 256 ? 20.404 11.673 -23.787 1.00 82.69 256 SER A O 1
ATOM 2041 N N . ASP A 1 257 ? 21.603 12.226 -21.976 1.00 87.38 257 ASP A N 1
ATOM 2042 C CA . ASP A 1 257 ? 21.809 10.848 -21.507 1.00 87.38 257 ASP A CA 1
ATOM 2043 C C . ASP A 1 257 ? 20.539 10.245 -20.861 1.00 87.38 25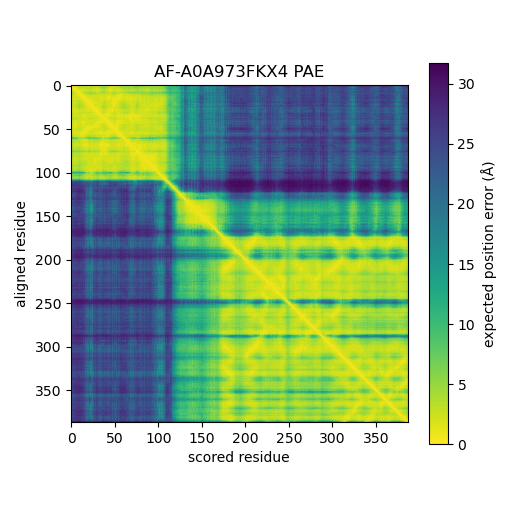7 ASP A C 1
ATOM 2045 O O . ASP A 1 257 ? 20.427 9.021 -20.703 1.00 87.38 257 ASP A O 1
ATOM 2049 N N . PHE A 1 258 ? 19.568 11.088 -20.490 1.00 92.75 258 PHE A N 1
ATOM 2050 C CA . PHE A 1 258 ? 18.274 10.683 -19.945 1.00 92.75 258 PHE A CA 1
ATOM 2051 C C . PHE A 1 258 ? 17.160 11.594 -20.465 1.00 92.75 258 PHE A C 1
ATOM 2053 O O . PHE A 1 258 ? 16.990 12.728 -20.020 1.00 92.75 258 PHE A O 1
ATOM 2060 N N . ARG A 1 259 ? 16.357 11.074 -21.392 1.00 93.62 259 ARG A N 1
ATOM 2061 C CA . ARG A 1 259 ? 15.312 11.827 -22.078 1.00 93.62 259 ARG A CA 1
ATOM 2062 C C . ARG A 1 259 ? 13.938 11.247 -21.780 1.00 93.62 259 ARG A C 1
ATOM 2064 O O . ARG A 1 259 ? 13.663 10.083 -22.058 1.00 93.62 259 ARG A O 1
ATOM 2071 N N . LEU A 1 260 ? 13.031 12.096 -21.311 1.00 95.56 260 LEU A N 1
ATOM 2072 C CA . LEU A 1 260 ? 11.605 11.793 -21.315 1.00 95.56 260 LEU A CA 1
ATOM 2073 C C . LEU A 1 260 ? 11.054 12.018 -22.728 1.00 95.56 260 LEU A C 1
ATOM 2075 O O . LEU A 1 260 ? 10.967 13.157 -23.185 1.00 95.56 260 LEU A O 1
ATOM 2079 N N . VAL A 1 261 ? 10.693 10.941 -23.424 1.00 95.31 261 VAL A N 1
ATOM 2080 C CA . VAL A 1 261 ? 10.101 11.014 -24.769 1.00 95.31 261 VAL A CA 1
ATOM 2081 C C . VAL A 1 261 ? 8.667 11.509 -24.675 1.00 95.31 261 VAL A C 1
ATOM 2083 O O . VAL A 1 261 ? 8.267 12.427 -25.392 1.00 95.31 261 VAL A O 1
ATOM 2086 N N . ARG A 1 262 ? 7.884 10.897 -23.782 1.00 94.88 262 ARG A N 1
ATOM 2087 C CA . ARG A 1 262 ? 6.472 11.220 -23.612 1.00 94.88 262 ARG A CA 1
ATOM 2088 C C . ARG A 1 262 ? 5.978 10.801 -22.237 1.00 94.88 262 ARG A C 1
ATOM 2090 O O . ARG A 1 262 ? 6.356 9.761 -21.709 1.00 94.88 262 ARG A O 1
ATOM 2097 N N . VAL A 1 263 ? 5.052 11.580 -21.694 1.00 96.19 263 VAL A N 1
ATOM 2098 C CA . VAL A 1 263 ? 4.240 11.190 -20.542 1.00 96.19 263 VAL A CA 1
ATOM 2099 C C . VAL A 1 263 ? 2.771 11.463 -20.843 1.00 96.19 263 VAL A C 1
ATOM 2101 O O . VAL A 1 263 ? 2.430 12.475 -21.461 1.00 96.19 263 VAL A O 1
ATOM 2104 N N . CYS A 1 264 ? 1.888 10.540 -20.472 1.00 95.69 264 CYS A N 1
ATOM 2105 C CA . CYS A 1 264 ? 0.448 10.682 -20.656 1.00 95.69 264 CYS A CA 1
ATOM 2106 C C . CYS A 1 264 ? -0.338 10.267 -19.415 1.00 95.69 264 CYS A C 1
ATOM 2108 O O . CYS A 1 264 ? 0.043 9.335 -18.707 1.00 95.69 264 CYS A O 1
ATOM 2110 N N . VAL A 1 265 ? -1.482 10.923 -19.221 1.00 95.94 265 VAL A N 1
ATOM 2111 C CA . VAL A 1 265 ? -2.476 10.607 -18.190 1.00 95.94 265 VAL A CA 1
ATOM 2112 C C . VAL A 1 265 ? -3.830 10.424 -18.868 1.00 95.94 265 VAL A C 1
ATOM 2114 O O . VAL A 1 265 ? -4.377 11.361 -19.446 1.00 95.94 265 VAL A O 1
ATOM 2117 N N . ASP A 1 266 ? -4.365 9.203 -18.839 1.00 94.06 266 ASP A N 1
ATOM 2118 C CA . ASP A 1 266 ? -5.567 8.795 -19.587 1.00 94.06 266 ASP A CA 1
ATOM 2119 C C . ASP A 1 266 ? -5.478 9.099 -21.093 1.00 94.06 266 ASP A C 1
ATOM 2121 O O . ASP A 1 266 ? -6.437 9.539 -21.717 1.00 94.06 266 ASP A O 1
ATOM 2125 N N . ASN A 1 267 ? -4.306 8.838 -21.684 1.00 90.38 267 ASN A N 1
ATOM 2126 C CA . ASN A 1 267 ? -3.949 9.128 -23.084 1.00 90.38 267 ASN A CA 1
ATOM 2127 C C . ASN A 1 267 ? -3.807 10.619 -23.451 1.00 90.38 267 ASN A C 1
ATOM 2129 O O . ASN A 1 267 ? -3.454 10.919 -24.591 1.00 90.38 267 ASN A O 1
ATOM 2133 N N . GLU A 1 268 ? -4.012 11.549 -22.519 1.00 92.69 268 GLU A N 1
ATOM 2134 C CA . GLU A 1 268 ? -3.687 12.962 -22.735 1.00 92.69 268 GLU A CA 1
ATOM 2135 C C . GLU A 1 268 ? -2.206 13.203 -22.445 1.00 92.69 268 GLU A C 1
ATOM 2137 O O . GLU A 1 268 ? -1.709 12.794 -21.396 1.00 92.69 268 GLU A O 1
ATOM 2142 N N . ALA A 1 269 ? -1.499 13.867 -23.363 1.00 93.81 269 ALA A N 1
ATOM 2143 C CA . ALA A 1 269 ? -0.099 14.225 -23.161 1.00 93.81 269 ALA A CA 1
ATOM 2144 C C . ALA A 1 269 ? 0.038 15.251 -22.028 1.00 93.81 269 ALA A C 1
ATOM 2146 O O . ALA A 1 269 ? -0.695 16.239 -21.986 1.00 93.81 269 ALA A O 1
ATOM 2147 N N . VAL A 1 270 ? 0.989 15.017 -21.125 1.00 94.62 270 VAL A N 1
ATOM 2148 C CA . VAL A 1 270 ? 1.308 15.946 -20.039 1.00 94.62 270 VAL A CA 1
ATOM 2149 C C . VAL A 1 270 ? 2.539 16.764 -20.431 1.00 94.62 270 VAL A C 1
ATOM 2151 O O . VAL A 1 270 ? 3.553 16.170 -20.802 1.00 94.62 270 VAL A O 1
ATOM 2154 N N . PRO A 1 271 ? 2.481 18.106 -20.376 1.00 93.62 271 PRO A N 1
ATOM 2155 C CA . PRO A 1 271 ? 3.622 18.929 -20.740 1.00 93.62 271 PRO A CA 1
ATOM 2156 C C . PRO A 1 271 ? 4.725 18.858 -19.680 1.00 93.62 271 PRO A C 1
ATOM 2158 O O . PRO A 1 271 ? 4.472 18.692 -18.482 1.00 93.62 271 PRO A O 1
ATOM 2161 N N . ILE A 1 272 ? 5.963 19.017 -20.144 1.00 94.38 272 ILE A N 1
ATOM 2162 C CA . ILE A 1 272 ? 7.124 19.233 -19.284 1.00 94.38 272 ILE A CA 1
ATOM 2163 C C . ILE A 1 272 ? 7.106 20.706 -18.869 1.00 94.38 272 ILE A C 1
ATOM 2165 O O . ILE A 1 272 ? 7.116 21.595 -19.716 1.00 94.38 272 ILE A O 1
ATOM 2169 N N . VAL A 1 273 ? 7.051 20.955 -17.564 1.00 93.31 273 VAL A N 1
ATOM 2170 C CA . VAL A 1 273 ? 7.069 22.301 -16.976 1.00 93.31 273 VAL A CA 1
ATOM 2171 C C . VAL A 1 273 ? 8.495 22.832 -16.931 1.00 93.31 273 VAL A C 1
ATOM 2173 O O . VAL A 1 273 ? 8.730 23.995 -17.245 1.00 93.31 273 VAL A O 1
ATOM 2176 N N . ARG A 1 274 ? 9.436 21.984 -16.502 1.00 94.06 274 ARG A N 1
ATOM 2177 C CA . ARG A 1 274 ? 10.863 22.299 -16.416 1.00 94.06 274 ARG A CA 1
ATOM 2178 C C . ARG A 1 274 ? 11.704 21.031 -16.286 1.00 94.06 274 ARG A C 1
ATOM 2180 O O . ARG A 1 274 ? 11.208 20.003 -15.823 1.00 94.06 274 ARG A O 1
ATOM 2187 N N . SER A 1 275 ? 12.979 21.159 -16.622 1.00 95.06 275 SER A N 1
ATOM 2188 C CA . SER A 1 275 ? 14.018 20.162 -16.377 1.00 95.06 275 SER A CA 1
ATOM 2189 C C . SER A 1 275 ? 15.181 20.847 -15.672 1.00 95.06 275 SER A C 1
ATOM 2191 O O . SER A 1 275 ? 15.569 21.943 -16.070 1.00 95.06 275 SER A O 1
ATOM 2193 N N . GLU A 1 276 ? 15.685 20.256 -14.593 1.00 94.19 276 GLU A N 1
ATOM 2194 C CA . GLU A 1 276 ? 16.746 20.855 -13.780 1.00 94.19 276 GLU A CA 1
ATOM 2195 C C . GLU A 1 276 ? 17.618 19.782 -13.119 1.00 94.19 276 GLU A C 1
ATOM 2197 O O . GLU A 1 276 ? 17.155 18.680 -12.829 1.00 94.19 276 GLU A O 1
ATOM 2202 N N . THR A 1 277 ? 18.889 20.106 -12.873 1.00 92.62 277 THR A N 1
ATOM 2203 C CA . THR A 1 277 ? 19.776 19.276 -12.047 1.00 92.62 277 THR A CA 1
ATOM 2204 C C . THR A 1 277 ? 19.787 19.821 -10.626 1.00 92.62 277 THR A C 1
ATOM 2206 O O . THR A 1 277 ? 20.152 20.975 -10.407 1.00 92.62 277 THR A O 1
ATOM 2209 N N . THR A 1 278 ? 19.400 18.989 -9.666 1.00 92.81 278 THR A N 1
ATOM 2210 C CA . THR A 1 278 ? 19.327 19.319 -8.239 1.00 92.81 278 THR A CA 1
ATOM 2211 C C . THR A 1 278 ? 20.319 18.471 -7.436 1.00 92.81 278 THR A C 1
ATOM 2213 O O . THR A 1 278 ? 21.072 17.653 -7.972 1.00 92.81 278 THR A O 1
ATOM 2216 N N . ASP A 1 279 ? 20.296 18.612 -6.112 1.00 91.25 279 ASP A N 1
ATOM 2217 C CA . ASP A 1 279 ? 21.003 17.732 -5.179 1.00 91.25 279 ASP A CA 1
ATOM 2218 C C . ASP A 1 279 ? 20.530 16.265 -5.236 1.00 91.25 279 ASP A C 1
ATOM 2220 O O . ASP A 1 279 ? 21.260 15.371 -4.798 1.00 91.25 279 ASP A O 1
ATOM 2224 N N . ARG A 1 280 ? 19.356 15.998 -5.826 1.00 91.69 280 ARG A N 1
ATOM 2225 C CA . ARG A 1 280 ? 18.755 14.663 -6.010 1.00 91.69 280 ARG A CA 1
ATOM 2226 C C . ARG A 1 280 ? 19.036 14.043 -7.381 1.00 91.69 280 ARG A C 1
ATOM 2228 O O . ARG A 1 280 ? 18.606 12.919 -7.632 1.00 91.69 280 ARG A O 1
ATOM 2235 N N . GLY A 1 281 ? 19.785 14.731 -8.240 1.00 92.19 281 GLY A N 1
ATOM 2236 C CA . GLY A 1 281 ? 20.079 14.309 -9.611 1.00 92.19 281 GLY A CA 1
ATOM 2237 C C . GLY A 1 281 ? 19.312 15.133 -10.644 1.00 92.19 281 GLY A C 1
ATOM 2238 O O . GLY A 1 281 ? 18.939 16.274 -10.385 1.00 92.19 281 GLY A O 1
ATOM 2239 N N . PHE A 1 282 ? 19.100 14.571 -11.831 1.00 95.06 282 PHE A N 1
ATOM 2240 C CA . PHE A 1 282 ? 18.368 15.241 -12.904 1.00 95.06 282 PHE A CA 1
ATOM 2241 C C . PHE A 1 282 ? 16.864 14.991 -12.776 1.00 95.06 282 PHE A C 1
ATOM 2243 O O . PHE A 1 282 ? 16.420 13.844 -12.694 1.00 95.06 282 PHE A O 1
ATOM 2250 N N . GLU A 1 283 ? 16.072 16.058 -12.759 1.00 96.12 283 GLU A N 1
ATOM 2251 C CA . GLU A 1 283 ? 14.631 16.025 -12.526 1.00 96.12 283 GLU A CA 1
ATOM 2252 C C . GLU A 1 283 ? 13.875 16.608 -13.719 1.00 96.12 283 GLU A C 1
ATOM 2254 O O . GLU A 1 283 ? 14.126 17.735 -14.142 1.00 96.12 283 GLU A O 1
ATOM 2259 N N . ILE A 1 284 ? 12.893 15.862 -14.227 1.00 96.94 284 ILE A N 1
ATOM 2260 C CA . ILE A 1 284 ? 11.968 16.323 -15.266 1.00 96.94 284 ILE A CA 1
ATOM 2261 C C . ILE A 1 284 ? 10.586 16.480 -14.640 1.00 96.94 284 ILE A C 1
ATOM 2263 O O . ILE A 1 284 ? 9.906 15.497 -14.334 1.00 96.94 284 ILE A O 1
ATOM 2267 N N . TRP A 1 285 ? 10.163 17.726 -14.450 1.00 96.50 285 TRP A N 1
ATOM 2268 C CA . TRP A 1 285 ? 8.884 18.071 -13.843 1.00 96.50 285 TRP A CA 1
ATOM 2269 C C . TRP A 1 285 ? 7.792 18.132 -14.904 1.00 96.50 285 TRP A C 1
ATOM 2271 O O . TRP A 1 285 ? 7.842 18.939 -15.830 1.00 96.50 285 TRP A O 1
ATOM 2281 N N . CYS A 1 286 ? 6.780 17.291 -14.740 1.00 95.62 286 CYS A N 1
ATOM 2282 C CA . CYS A 1 286 ? 5.650 17.140 -15.642 1.00 95.62 286 CYS A CA 1
ATOM 2283 C C . CYS A 1 286 ? 4.373 17.616 -14.952 1.00 95.62 286 CYS A C 1
ATOM 2285 O O . CYS A 1 286 ? 4.136 17.331 -13.776 1.00 95.62 286 CYS A O 1
ATOM 2287 N N . GLY A 1 287 ? 3.525 18.330 -15.679 1.00 92.81 287 GLY A N 1
ATOM 2288 C CA . GLY A 1 287 ? 2.249 18.797 -15.154 1.00 92.81 287 GLY A CA 1
ATOM 2289 C C . GLY A 1 287 ? 1.886 20.171 -15.675 1.00 92.81 287 GLY A C 1
ATOM 2290 O O . GLY A 1 287 ? 2.412 20.632 -16.678 1.00 92.81 287 GLY A O 1
ATOM 2291 N N . GLY A 1 288 ? 0.982 20.841 -14.968 1.00 74.81 288 GLY A N 1
ATOM 2292 C CA . GLY A 1 288 ? 0.445 22.119 -15.425 1.00 74.81 288 GLY A CA 1
ATOM 2293 C C . GLY A 1 288 ? -0.669 21.909 -16.452 1.00 74.81 288 GLY A C 1
ATOM 2294 O O . GLY A 1 288 ? -0.528 21.188 -17.435 1.00 74.81 288 GLY A O 1
ATOM 2295 N N . GLY A 1 289 ? -1.827 22.499 -16.170 1.00 75.25 289 GLY A N 1
ATOM 2296 C CA . GLY A 1 289 ? -3.041 22.345 -16.967 1.00 75.25 289 GLY A CA 1
ATOM 2297 C C . GLY A 1 289 ? -4.247 21.968 -16.112 1.00 75.25 289 GLY A C 1
ATOM 2298 O O . GLY A 1 289 ? -4.162 21.157 -15.185 1.00 75.25 289 GLY A O 1
ATOM 2299 N N . ASP A 1 290 ? -5.399 22.548 -16.443 1.00 80.69 290 ASP A N 1
ATOM 2300 C CA . ASP A 1 290 ? -6.643 22.326 -15.701 1.00 80.69 290 ASP A CA 1
ATOM 2301 C C . ASP A 1 290 ? -7.158 20.887 -15.814 1.00 80.69 290 ASP A C 1
ATOM 2303 O O . ASP A 1 290 ? -7.872 20.420 -14.926 1.00 80.69 290 ASP A O 1
ATOM 2307 N N . SER A 1 291 ? -6.773 20.156 -16.868 1.00 84.94 291 SER A N 1
ATOM 2308 C CA . SER A 1 291 ? -7.169 18.752 -17.049 1.00 84.94 291 SER A CA 1
ATOM 2309 C C . SER A 1 291 ? -6.665 17.861 -15.905 1.00 84.94 291 SER A C 1
ATOM 2311 O O . SER A 1 291 ? -7.451 17.143 -15.287 1.00 84.94 291 SER A O 1
ATOM 2313 N N . LEU A 1 292 ? -5.383 17.971 -15.531 1.00 89.75 292 LEU A N 1
ATOM 2314 C CA . LEU A 1 292 ? -4.811 17.182 -14.431 1.00 89.75 292 LEU A CA 1
ATOM 2315 C C . LEU A 1 292 ? -5.439 17.538 -13.082 1.00 89.75 292 LEU A C 1
ATOM 2317 O O . LEU A 1 292 ? -5.712 16.650 -12.277 1.00 89.75 292 LEU A O 1
ATOM 2321 N N . ARG A 1 293 ? -5.734 18.824 -12.850 1.00 89.94 293 ARG A N 1
ATOM 2322 C CA . ARG A 1 293 ? -6.416 19.280 -11.627 1.00 89.94 293 ARG A CA 1
ATOM 2323 C C . ARG A 1 293 ? -7.810 18.663 -11.489 1.00 89.94 293 ARG A C 1
ATOM 2325 O O . ARG A 1 293 ? -8.182 18.247 -10.397 1.00 89.94 293 ARG A O 1
ATOM 2332 N N . LYS A 1 294 ? -8.554 18.527 -12.593 1.00 91.31 294 LYS A N 1
ATOM 2333 C CA . LYS A 1 294 ? -9.873 17.860 -12.623 1.00 91.31 294 LYS A CA 1
ATOM 2334 C C . LYS A 1 294 ? -9.795 16.343 -12.387 1.00 91.31 294 LYS A C 1
ATOM 2336 O O . LYS A 1 294 ? -10.803 15.739 -12.021 1.00 91.31 294 LYS A O 1
ATOM 2341 N N . LYS A 1 295 ? -8.622 15.734 -12.591 1.00 92.38 295 LYS A N 1
ATOM 2342 C CA . LYS A 1 295 ? -8.354 14.298 -12.392 1.00 92.38 295 LYS A CA 1
ATOM 2343 C C . LYS A 1 295 ? -7.800 13.962 -10.998 1.00 92.38 295 LYS A C 1
ATOM 2345 O O . LYS A 1 295 ? -7.614 12.787 -10.690 1.00 92.38 295 LYS A O 1
ATOM 2350 N N . LEU A 1 296 ? -7.569 14.955 -10.133 1.00 92.56 296 LEU A N 1
ATOM 2351 C CA . LEU A 1 296 ? -7.107 14.723 -8.762 1.00 92.56 296 LEU A CA 1
ATOM 2352 C C . LEU A 1 296 ? -8.080 13.834 -7.979 1.00 92.56 296 LEU A C 1
ATOM 2354 O O . LEU A 1 296 ? -9.299 13.977 -8.065 1.00 92.56 296 LEU A O 1
ATOM 2358 N N . ASN A 1 297 ? -7.513 12.928 -7.185 1.00 91.94 297 ASN A N 1
ATOM 2359 C CA . ASN A 1 297 ? -8.210 11.928 -6.379 1.00 91.94 297 ASN A CA 1
ATOM 2360 C C . ASN A 1 297 ? -9.069 10.938 -7.184 1.00 91.94 297 ASN A C 1
ATOM 2362 O O . ASN A 1 297 ? -9.931 10.272 -6.612 1.00 91.94 297 ASN A O 1
ATOM 2366 N N . ARG A 1 298 ? -8.821 10.800 -8.492 1.00 94.06 298 ARG A N 1
ATOM 2367 C CA . ARG A 1 298 ? -9.441 9.787 -9.359 1.00 94.06 298 ARG A CA 1
ATOM 2368 C C . ARG A 1 298 ? -8.401 8.780 -9.830 1.00 94.06 298 ARG A C 1
ATOM 2370 O O . ARG A 1 298 ? -7.209 9.086 -9.860 1.00 94.06 298 ARG A O 1
ATOM 2377 N N . GLN A 1 299 ? -8.856 7.582 -10.190 1.00 95.56 299 GLN A N 1
ATOM 2378 C CA . GLN A 1 299 ? -8.000 6.621 -10.877 1.00 95.56 299 GLN A CA 1
ATOM 2379 C C . GLN A 1 299 ? -7.694 7.120 -12.286 1.00 95.56 299 GLN A C 1
ATOM 2381 O O . GLN A 1 299 ? -8.603 7.518 -13.012 1.00 95.56 299 GLN A O 1
ATOM 2386 N N . VAL A 1 300 ? -6.416 7.088 -12.640 1.00 96.19 300 VAL A N 1
ATOM 2387 C CA . VAL A 1 300 ? -5.901 7.466 -13.952 1.00 96.19 300 VAL A CA 1
ATOM 2388 C C . VAL A 1 300 ? -4.891 6.434 -14.421 1.00 96.19 300 VAL A C 1
ATOM 2390 O O . VAL A 1 300 ? -4.208 5.790 -13.617 1.00 96.19 300 VAL A O 1
ATOM 2393 N N . ARG A 1 301 ? -4.760 6.321 -15.735 1.00 97.12 301 ARG A N 1
ATOM 2394 C CA . ARG A 1 301 ? -3.754 5.501 -16.397 1.00 97.12 301 ARG A CA 1
ATOM 2395 C C . ARG A 1 301 ? -2.547 6.349 -16.774 1.00 97.12 301 ARG A C 1
ATOM 2397 O O . ARG A 1 301 ? -2.641 7.213 -17.647 1.00 97.12 301 ARG A O 1
ATOM 2404 N N . MET A 1 302 ? -1.428 6.076 -16.120 1.00 96.94 302 MET A N 1
ATOM 2405 C CA . MET A 1 302 ? -0.130 6.686 -16.378 1.00 96.94 302 MET A CA 1
ATOM 2406 C C . MET A 1 302 ? 0.577 5.926 -17.496 1.00 96.94 302 MET A C 1
ATOM 2408 O O . MET A 1 302 ? 0.597 4.697 -17.477 1.00 96.94 302 MET A O 1
ATOM 2412 N N . LYS A 1 303 ? 1.179 6.653 -18.438 1.00 97.94 303 LYS A N 1
ATOM 2413 C CA . LYS A 1 303 ? 2.110 6.114 -19.438 1.00 97.94 303 LYS A CA 1
ATOM 2414 C C . LYS A 1 303 ? 3.355 6.981 -19.479 1.00 97.94 303 LYS A C 1
ATOM 2416 O O . LYS A 1 303 ? 3.230 8.199 -19.596 1.00 97.94 303 LYS A O 1
ATOM 2421 N N . ILE A 1 304 ? 4.525 6.371 -19.372 1.00 97.69 304 ILE A N 1
ATOM 2422 C CA . ILE A 1 304 ? 5.818 7.050 -19.319 1.00 97.69 304 ILE A CA 1
ATOM 2423 C C . ILE A 1 304 ? 6.753 6.367 -20.313 1.00 97.69 304 ILE A C 1
ATOM 2425 O O . ILE A 1 304 ? 6.975 5.162 -20.226 1.00 97.69 304 ILE A O 1
ATOM 2429 N N . GLU A 1 305 ? 7.302 7.143 -21.241 1.00 97.75 305 GLU A N 1
ATOM 2430 C CA . GLU A 1 305 ? 8.262 6.691 -22.245 1.00 97.75 305 GLU A CA 1
ATOM 2431 C C . GLU A 1 305 ? 9.585 7.418 -22.059 1.00 97.75 305 GLU A C 1
ATOM 2433 O O . GLU A 1 305 ? 9.642 8.647 -22.154 1.00 97.75 305 GLU A O 1
ATOM 2438 N N . ILE A 1 306 ? 10.646 6.665 -21.791 1.00 96.81 306 ILE A N 1
ATOM 2439 C CA . ILE A 1 306 ? 11.974 7.206 -21.505 1.00 96.81 306 ILE A CA 1
ATOM 2440 C C . ILE A 1 306 ? 12.991 6.569 -22.445 1.00 96.81 306 ILE A C 1
ATOM 2442 O O . ILE A 1 306 ? 12.934 5.375 -22.735 1.00 96.81 306 ILE A O 1
ATOM 2446 N N . GLU A 1 307 ? 13.947 7.373 -22.890 1.00 95.31 307 GLU A N 1
ATOM 2447 C CA . GLU A 1 307 ? 15.164 6.923 -23.551 1.00 95.31 307 GLU A CA 1
ATOM 2448 C C . GLU A 1 307 ? 16.368 7.256 -22.676 1.00 95.31 307 GLU A C 1
ATOM 2450 O O . GLU A 1 307 ? 16.509 8.368 -22.169 1.00 95.31 307 GLU A O 1
ATOM 2455 N N . THR A 1 308 ? 17.251 6.286 -22.490 1.00 93.56 308 THR A N 1
ATOM 2456 C CA . THR A 1 308 ? 18.487 6.458 -21.729 1.00 93.56 308 THR A CA 1
ATOM 2457 C C . THR A 1 308 ? 19.570 5.520 -22.252 1.00 93.56 308 THR A C 1
ATOM 2459 O O . THR A 1 308 ? 19.372 4.795 -23.231 1.00 93.56 308 THR A O 1
ATOM 2462 N N . LYS A 1 309 ? 20.734 5.536 -21.610 1.00 90.31 309 LYS A N 1
ATOM 2463 C CA . LYS A 1 309 ? 21.895 4.733 -21.977 1.00 90.31 309 LYS A CA 1
ATOM 2464 C C . LYS A 1 309 ? 22.287 3.782 -20.850 1.00 90.31 309 LYS A C 1
ATOM 2466 O O . LYS A 1 309 ? 22.104 4.073 -19.669 1.00 90.31 309 LYS A O 1
ATOM 2471 N N . LYS A 1 310 ? 22.844 2.629 -21.212 1.00 89.06 310 LYS A N 1
ATOM 2472 C CA . LYS A 1 310 ? 23.364 1.637 -20.264 1.00 89.06 310 LYS A CA 1
ATOM 2473 C C . LYS A 1 310 ? 24.716 1.125 -20.728 1.00 89.06 310 LYS A C 1
ATOM 2475 O O . LYS A 1 310 ? 24.843 0.726 -21.876 1.00 89.06 310 LYS A O 1
ATOM 2480 N N . PHE A 1 311 ? 25.707 1.111 -19.841 1.00 88.25 311 PHE A N 1
ATOM 2481 C CA . PHE A 1 311 ? 27.035 0.586 -20.160 1.00 88.25 311 PHE A CA 1
ATOM 2482 C C . PHE A 1 311 ? 26.963 -0.843 -20.694 1.00 88.25 311 PHE A C 1
ATOM 2484 O O . PHE A 1 311 ? 26.358 -1.702 -20.050 1.00 88.25 311 PHE A O 1
ATOM 2491 N N . ARG A 1 312 ? 27.642 -1.109 -21.816 1.00 88.06 312 ARG A N 1
ATOM 2492 C CA . ARG A 1 312 ? 27.767 -2.467 -22.362 1.00 88.06 312 ARG A CA 1
ATOM 2493 C C . ARG A 1 312 ? 28.499 -3.397 -21.413 1.00 88.06 312 ARG A C 1
ATOM 2495 O O . ARG A 1 312 ? 28.106 -4.541 -21.282 1.00 88.06 312 ARG A O 1
ATOM 2502 N N . SER A 1 313 ? 29.498 -2.890 -20.692 1.00 86.88 313 SER A N 1
ATOM 2503 C CA . SER A 1 313 ? 30.248 -3.652 -19.686 1.00 86.88 313 SER A CA 1
ATOM 2504 C C . SER A 1 313 ? 29.413 -4.075 -18.470 1.00 86.88 313 SER A C 1
ATOM 2506 O O . SER A 1 313 ? 29.859 -4.912 -17.689 1.00 86.88 313 SER A O 1
ATOM 2508 N N . ASN A 1 314 ? 28.215 -3.508 -18.283 1.00 88.12 314 ASN A N 1
ATOM 2509 C CA . ASN A 1 314 ? 27.293 -3.904 -17.226 1.00 88.12 314 ASN A CA 1
ATOM 2510 C C . ASN A 1 314 ? 26.251 -4.877 -17.780 1.00 88.12 314 ASN A C 1
ATOM 2512 O O . ASN A 1 314 ? 25.286 -4.471 -18.430 1.00 88.12 314 ASN A O 1
ATOM 2516 N N . ASN A 1 315 ? 26.424 -6.148 -17.443 1.00 90.56 315 ASN A N 1
ATOM 2517 C CA . ASN A 1 315 ? 25.619 -7.251 -17.939 1.00 90.56 315 ASN A CA 1
ATOM 2518 C C . ASN A 1 315 ? 24.336 -7.532 -17.131 1.00 90.56 315 ASN A C 1
ATOM 2520 O O . ASN A 1 315 ? 23.765 -8.612 -17.257 1.00 90.56 315 ASN A O 1
ATOM 2524 N N . LEU A 1 316 ? 23.899 -6.593 -16.281 1.00 92.62 316 LEU A N 1
ATOM 2525 C CA . LEU A 1 316 ? 22.724 -6.735 -15.415 1.00 92.62 316 LEU A CA 1
ATOM 2526 C C . LEU A 1 316 ? 21.721 -5.609 -15.650 1.00 92.62 316 LEU A C 1
ATOM 2528 O O . LEU A 1 316 ? 22.092 -4.442 -15.578 1.00 92.62 316 LEU A O 1
ATOM 2532 N N . PHE A 1 317 ? 20.437 -5.907 -15.820 1.00 93.25 317 PHE A N 1
ATOM 2533 C CA . PHE A 1 317 ? 19.348 -4.929 -15.864 1.00 93.25 317 PHE A CA 1
ATOM 2534 C C . PHE A 1 317 ? 18.287 -5.268 -14.818 1.00 93.25 317 PHE A C 1
ATOM 2536 O O . PHE A 1 317 ? 17.560 -6.244 -14.971 1.00 93.25 317 PHE A O 1
ATOM 2543 N N . SER A 1 318 ? 18.164 -4.451 -13.773 1.00 93.31 318 SER A N 1
ATOM 2544 C CA . SER A 1 318 ? 17.218 -4.698 -12.680 1.00 93.31 318 SER A CA 1
ATOM 2545 C C . SER A 1 318 ? 16.003 -3.779 -12.748 1.00 93.31 318 SER A C 1
ATOM 2547 O O . SER A 1 318 ? 16.130 -2.577 -12.972 1.00 93.31 318 SER A O 1
ATOM 2549 N N . VAL A 1 319 ? 14.827 -4.349 -12.497 1.00 94.06 319 VAL A N 1
ATOM 2550 C CA . VAL A 1 319 ? 13.558 -3.643 -12.312 1.00 94.06 319 VAL A CA 1
ATOM 2551 C C . VAL A 1 319 ? 13.074 -3.911 -10.896 1.00 94.06 319 VAL A C 1
ATOM 2553 O O . VAL A 1 319 ? 12.910 -5.068 -10.515 1.00 94.06 319 VAL A O 1
ATOM 2556 N N . PHE A 1 320 ? 12.811 -2.848 -10.139 1.00 91.56 320 PHE A N 1
ATOM 2557 C CA . PHE A 1 320 ? 12.298 -2.928 -8.773 1.00 91.56 320 PHE A CA 1
ATOM 2558 C C . PHE A 1 320 ? 10.920 -2.278 -8.671 1.00 91.56 320 PHE A C 1
ATOM 2560 O O . PHE A 1 320 ? 10.685 -1.186 -9.194 1.00 91.56 320 PHE A O 1
ATOM 2567 N N . LEU A 1 321 ? 10.016 -2.934 -7.952 1.00 90.06 321 LEU A N 1
ATOM 2568 C CA . LEU A 1 321 ? 8.706 -2.405 -7.609 1.00 90.06 321 LEU A CA 1
ATOM 2569 C C . LEU A 1 321 ? 8.799 -1.629 -6.296 1.00 90.06 321 LEU A C 1
ATOM 2571 O O . LEU A 1 321 ? 9.123 -2.170 -5.240 1.00 90.06 321 LEU A O 1
ATOM 2575 N N . VAL A 1 322 ? 8.492 -0.338 -6.375 1.00 86.19 322 VAL A N 1
ATOM 2576 C CA . VAL A 1 322 ? 8.545 0.586 -5.229 1.00 86.19 322 VAL A CA 1
ATOM 2577 C C . VAL A 1 322 ? 7.246 0.577 -4.423 1.00 86.19 322 VAL A C 1
ATOM 2579 O O . VAL A 1 322 ? 7.243 0.863 -3.226 1.00 86.19 322 VAL A O 1
ATOM 2582 N N . TYR A 1 323 ? 6.140 0.256 -5.088 1.00 87.69 323 TYR A N 1
ATOM 2583 C CA . TYR A 1 323 ? 4.788 0.383 -4.565 1.00 87.69 323 TYR A CA 1
ATOM 2584 C C . TYR A 1 323 ? 4.053 -0.958 -4.638 1.00 87.69 323 TYR A C 1
ATOM 2586 O O . TYR A 1 323 ? 4.325 -1.737 -5.560 1.00 87.69 323 TYR A O 1
ATOM 2594 N N . PRO A 1 324 ? 3.103 -1.226 -3.720 1.00 89.44 324 PRO A N 1
ATOM 2595 C CA . PRO A 1 324 ? 2.230 -2.384 -3.836 1.00 89.44 324 PRO A CA 1
ATOM 2596 C C . PRO A 1 324 ? 1.518 -2.375 -5.189 1.00 89.44 324 PRO A C 1
ATOM 2598 O O . PRO A 1 324 ? 0.858 -1.398 -5.563 1.00 89.44 324 PRO A O 1
ATOM 2601 N N . THR A 1 325 ? 1.686 -3.461 -5.931 1.00 92.25 325 THR A N 1
ATOM 2602 C CA . THR A 1 325 ? 1.258 -3.561 -7.324 1.00 92.25 325 THR A CA 1
ATOM 2603 C C . THR A 1 325 ? 0.395 -4.804 -7.505 1.00 92.25 325 THR A C 1
ATOM 2605 O O . THR A 1 325 ? 0.756 -5.874 -7.020 1.00 92.25 325 THR A O 1
ATOM 2608 N N . ARG A 1 326 ? -0.752 -4.665 -8.176 1.00 93.00 326 ARG A N 1
ATOM 2609 C CA . ARG A 1 326 ? -1.644 -5.780 -8.512 1.00 93.00 326 ARG A CA 1
ATOM 2610 C C . ARG A 1 326 ? -1.564 -6.089 -10.005 1.00 93.00 326 ARG A C 1
ATOM 2612 O O . ARG A 1 326 ? -1.872 -5.212 -10.819 1.00 93.00 326 ARG A O 1
ATOM 2619 N N . GLY A 1 327 ? -1.161 -7.312 -10.336 1.00 92.31 327 GLY A N 1
ATOM 2620 C CA . GLY A 1 327 ? -0.806 -7.698 -11.703 1.00 92.31 327 GLY A CA 1
ATOM 2621 C C . GLY A 1 327 ? 0.515 -7.100 -12.182 1.00 92.31 327 GLY A C 1
ATOM 2622 O O . GLY A 1 327 ? 0.893 -5.988 -11.806 1.00 92.31 327 GLY A O 1
ATOM 2623 N N . LEU A 1 328 ? 1.232 -7.850 -13.015 1.00 94.19 328 LEU A N 1
ATOM 2624 C CA . LEU A 1 328 ? 2.535 -7.449 -13.543 1.00 94.19 328 LEU A CA 1
ATOM 2625 C C . LEU A 1 328 ? 2.753 -8.013 -14.942 1.00 94.19 328 LEU A C 1
ATOM 2627 O O . LEU A 1 328 ? 2.518 -9.196 -15.170 1.00 94.19 328 LEU A O 1
ATOM 2631 N N . ASP A 1 329 ? 3.284 -7.190 -15.839 1.00 96.81 329 ASP A N 1
ATOM 2632 C CA . ASP A 1 329 ? 3.754 -7.597 -17.161 1.00 96.81 329 ASP A CA 1
ATOM 2633 C C . ASP A 1 329 ? 5.079 -6.888 -17.479 1.00 96.81 329 ASP A C 1
ATOM 2635 O O . ASP A 1 329 ? 5.101 -5.690 -17.760 1.00 96.81 329 ASP A O 1
ATOM 2639 N N . ILE A 1 330 ? 6.204 -7.597 -17.378 1.00 97.69 330 ILE A N 1
ATOM 2640 C CA . ILE A 1 330 ? 7.530 -7.048 -17.695 1.00 97.69 330 ILE A CA 1
ATOM 2641 C C . ILE A 1 330 ? 8.066 -7.760 -18.928 1.00 97.69 330 ILE A C 1
ATOM 2643 O O . ILE A 1 330 ? 8.205 -8.982 -18.921 1.00 97.69 330 ILE A O 1
ATOM 2647 N N . ALA A 1 331 ? 8.429 -7.007 -19.962 1.00 97.81 331 ALA A N 1
ATOM 2648 C CA . ALA A 1 331 ? 9.076 -7.537 -21.154 1.00 97.81 331 ALA A CA 1
ATOM 2649 C C . ALA A 1 331 ? 10.464 -6.922 -21.327 1.00 97.81 331 ALA A C 1
ATOM 2651 O O . ALA A 1 331 ? 10.622 -5.706 -21.324 1.00 97.81 331 ALA A O 1
ATOM 2652 N N . PHE A 1 332 ? 11.469 -7.764 -21.530 1.00 97.94 332 PHE A N 1
ATOM 2653 C CA . PHE A 1 332 ? 12.823 -7.365 -21.880 1.00 97.94 332 PHE A CA 1
ATOM 2654 C C . PHE A 1 332 ? 13.116 -7.807 -23.309 1.00 97.94 332 PHE A C 1
ATOM 2656 O O . PHE A 1 332 ? 13.284 -8.997 -23.572 1.00 97.94 332 PHE A O 1
ATOM 2663 N N . ASN A 1 333 ? 13.134 -6.846 -24.231 1.00 97.31 333 ASN A N 1
ATOM 2664 C CA . ASN A 1 333 ? 13.356 -7.064 -25.655 1.00 97.31 333 ASN A CA 1
ATOM 2665 C C . ASN A 1 333 ? 14.796 -6.694 -26.013 1.00 97.31 333 ASN A C 1
ATOM 2667 O O . ASN A 1 333 ? 15.228 -5.561 -25.793 1.00 97.31 333 ASN A O 1
ATOM 2671 N N . TYR A 1 334 ? 15.508 -7.649 -26.593 1.00 95.00 334 TYR A N 1
ATOM 2672 C CA . TYR A 1 334 ? 16.905 -7.534 -27.012 1.00 95.00 334 TYR A CA 1
ATOM 2673 C C . TYR A 1 334 ? 17.110 -8.077 -28.436 1.00 95.00 334 TYR A C 1
ATOM 2675 O O . TYR A 1 334 ? 18.220 -8.434 -28.820 1.00 95.00 334 TYR A O 1
ATOM 2683 N N . GLU A 1 335 ? 16.034 -8.145 -29.226 1.00 94.19 335 GLU A N 1
ATOM 2684 C CA . GLU A 1 335 ? 16.078 -8.598 -30.616 1.00 94.19 335 GLU A CA 1
ATOM 2685 C C . GLU A 1 335 ? 17.085 -7.789 -31.441 1.00 94.19 335 GLU A C 1
ATOM 2687 O O . GLU A 1 335 ? 17.085 -6.556 -31.429 1.00 94.19 335 GLU A O 1
ATOM 2692 N N . GLY A 1 336 ? 17.942 -8.507 -32.168 1.00 89.19 336 GLY A N 1
ATOM 2693 C CA . GLY A 1 336 ? 18.992 -7.919 -32.997 1.00 89.19 336 GLY A CA 1
ATOM 2694 C C . GLY A 1 336 ? 20.249 -7.496 -32.233 1.00 89.19 336 GLY A C 1
ATOM 2695 O O . GLY A 1 336 ? 21.166 -6.979 -32.863 1.00 89.19 336 GLY A O 1
ATOM 2696 N N . MET A 1 337 ? 20.313 -7.712 -30.916 1.00 90.94 337 MET A N 1
ATOM 2697 C CA . MET A 1 337 ? 21.510 -7.472 -30.104 1.00 90.94 337 MET A CA 1
ATOM 2698 C C . MET A 1 337 ? 22.316 -8.764 -29.918 1.00 90.94 337 MET A C 1
ATOM 2700 O O . MET A 1 337 ? 21.736 -9.835 -29.746 1.00 90.94 337 MET A O 1
ATOM 2704 N N . ASP A 1 338 ? 23.648 -8.666 -29.882 1.00 87.06 338 ASP A N 1
ATOM 2705 C CA . ASP A 1 338 ? 24.551 -9.793 -29.578 1.00 87.06 338 ASP A CA 1
ATOM 2706 C C . ASP A 1 338 ? 24.641 -10.038 -28.060 1.00 87.06 338 ASP A C 1
ATOM 2708 O O . ASP A 1 338 ? 25.700 -9.932 -27.449 1.00 87.06 338 ASP A O 1
ATOM 2712 N N . LEU A 1 339 ? 23.492 -10.282 -27.418 1.00 89.75 339 LEU A N 1
ATOM 2713 C CA . LEU A 1 339 ? 23.427 -10.663 -26.005 1.00 89.75 339 LEU A CA 1
ATOM 2714 C C . LEU A 1 339 ? 23.278 -12.180 -25.900 1.00 89.75 339 LEU A C 1
ATOM 2716 O O . LEU A 1 339 ? 22.294 -12.749 -26.378 1.00 89.75 339 LEU A O 1
ATOM 2720 N N . LYS A 1 340 ? 24.232 -12.841 -25.241 1.00 89.38 340 LYS A N 1
ATOM 2721 C CA . LYS A 1 340 ? 24.244 -14.304 -25.104 1.00 89.38 340 LYS A CA 1
ATOM 2722 C C . LYS A 1 340 ? 23.682 -14.732 -23.758 1.00 89.38 340 LYS A C 1
ATOM 2724 O O . LYS A 1 340 ? 23.846 -14.044 -22.755 1.00 89.38 340 LYS A O 1
ATOM 2729 N N . ASN A 1 341 ? 23.032 -15.896 -23.735 1.00 90.62 341 ASN A N 1
ATOM 2730 C CA . ASN A 1 341 ? 22.524 -16.534 -22.517 1.00 90.62 341 ASN A CA 1
ATOM 2731 C C . ASN A 1 341 ? 21.700 -15.601 -21.608 1.00 90.62 341 ASN A C 1
ATOM 2733 O O . ASN A 1 341 ? 21.867 -15.606 -20.384 1.00 90.62 341 ASN A O 1
ATOM 2737 N N . V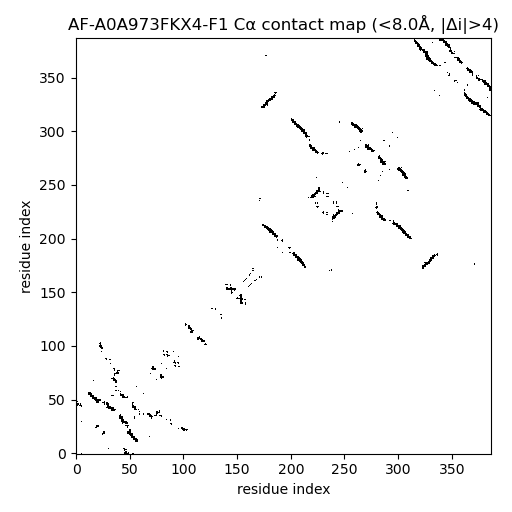AL A 1 342 ? 20.815 -14.798 -22.207 1.00 94.19 342 VAL A N 1
ATOM 2738 C CA . VAL A 1 342 ? 19.956 -13.876 -21.459 1.00 94.19 342 VAL A CA 1
ATOM 2739 C C . VAL A 1 342 ? 19.033 -14.672 -20.532 1.00 94.19 342 VAL A C 1
ATOM 2741 O O . VAL A 1 342 ? 18.311 -15.570 -20.967 1.00 94.19 342 VAL A O 1
ATOM 2744 N N . ARG A 1 343 ? 19.068 -14.346 -19.242 1.00 94.25 343 ARG A N 1
ATOM 2745 C CA . ARG A 1 343 ? 18.340 -15.020 -18.162 1.00 94.25 343 ARG A CA 1
ATOM 2746 C C . ARG A 1 343 ? 17.686 -13.996 -17.248 1.00 94.25 343 ARG A C 1
ATOM 2748 O O . ARG A 1 343 ? 18.179 -12.882 -17.102 1.00 94.25 343 ARG A O 1
ATOM 2755 N N . GLU A 1 344 ? 16.598 -14.384 -16.600 1.00 94.62 344 GLU A N 1
ATOM 2756 C CA . GLU A 1 344 ? 15.927 -13.578 -15.587 1.00 94.62 344 GLU A CA 1
ATOM 2757 C C . GLU A 1 344 ? 16.044 -14.210 -14.193 1.00 94.62 344 GLU A C 1
ATOM 2759 O O . GLU A 1 344 ? 15.846 -15.409 -14.017 1.00 94.62 344 GLU A O 1
ATOM 2764 N N . ILE A 1 345 ? 16.349 -13.394 -13.184 1.00 94.75 345 ILE A N 1
ATOM 2765 C CA . ILE A 1 345 ? 16.284 -13.762 -11.767 1.00 94.75 345 ILE A CA 1
ATOM 2766 C C . ILE A 1 345 ? 15.179 -12.929 -11.138 1.00 94.75 345 ILE A C 1
ATOM 2768 O O . ILE A 1 345 ? 15.326 -11.720 -10.949 1.00 94.75 345 ILE A O 1
ATOM 2772 N N . SER A 1 346 ? 14.066 -13.587 -10.834 1.00 93.19 346 SER A N 1
ATOM 2773 C CA . SER A 1 346 ? 12.886 -12.963 -10.238 1.00 93.19 346 SER A CA 1
ATOM 2774 C C . SER A 1 346 ? 12.866 -13.154 -8.728 1.00 93.19 346 SER A C 1
ATOM 2776 O O . SER A 1 346 ? 13.129 -14.247 -8.233 1.00 93.19 346 SER A O 1
ATOM 2778 N N . PHE A 1 347 ? 12.500 -12.105 -8.001 1.00 92.19 347 PHE A N 1
ATOM 2779 C CA . PHE A 1 347 ? 12.297 -12.120 -6.556 1.00 92.19 347 PHE A CA 1
ATOM 2780 C C . PHE A 1 347 ? 11.034 -11.310 -6.258 1.00 92.19 347 PHE A C 1
ATOM 2782 O O . PHE A 1 347 ? 11.066 -10.095 -6.086 1.00 92.19 347 PHE A O 1
ATOM 2789 N N . PHE A 1 348 ? 9.886 -11.981 -6.252 1.00 91.38 348 PHE A N 1
ATOM 2790 C CA . PHE A 1 348 ? 8.611 -11.348 -5.932 1.00 91.38 348 PHE A CA 1
ATOM 2791 C C . PHE A 1 348 ? 8.126 -11.794 -4.554 1.00 91.38 348 PHE A C 1
ATOM 2793 O O . PHE A 1 348 ? 8.242 -12.960 -4.183 1.00 91.38 348 PHE A O 1
ATOM 2800 N N . ALA A 1 349 ? 7.581 -10.856 -3.787 1.00 86.25 349 ALA A N 1
ATOM 2801 C CA . ALA A 1 349 ? 6.897 -11.113 -2.531 1.00 86.25 349 ALA A CA 1
ATOM 2802 C C . ALA A 1 349 ? 5.389 -10.970 -2.757 1.00 86.25 349 ALA A C 1
ATOM 2804 O O . ALA A 1 349 ? 4.915 -9.929 -3.207 1.00 86.25 349 ALA A O 1
ATOM 2805 N N . GLY A 1 350 ? 4.632 -12.018 -2.451 1.00 84.25 350 GLY A N 1
ATOM 2806 C CA . GLY A 1 350 ? 3.197 -12.099 -2.709 1.00 84.25 350 GLY A CA 1
ATOM 2807 C C . GLY A 1 350 ? 2.649 -13.455 -2.283 1.00 84.25 350 GLY A C 1
ATOM 2808 O O . GLY A 1 350 ? 3.402 -14.311 -1.819 1.00 84.25 350 GLY A O 1
ATOM 2809 N N . LYS A 1 351 ? 1.337 -13.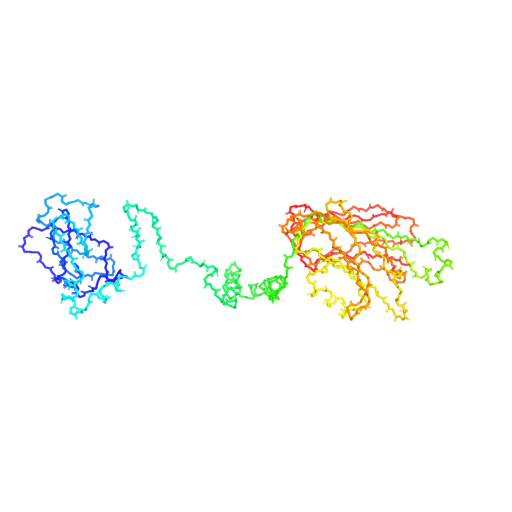663 -2.431 1.00 80.69 351 LYS A N 1
ATOM 2810 C CA . LYS A 1 351 ? 0.711 -14.952 -2.096 1.00 80.69 351 LYS A CA 1
ATOM 2811 C C . LYS A 1 351 ? 1.136 -16.045 -3.079 1.00 80.69 351 LYS A C 1
ATOM 2813 O O . LYS A 1 351 ? 1.522 -17.128 -2.648 1.00 80.69 351 LYS A O 1
ATOM 2818 N N . HIS A 1 352 ? 1.111 -15.737 -4.375 1.00 83.38 352 HIS A N 1
ATOM 2819 C CA . HIS A 1 352 ? 1.633 -16.601 -5.432 1.00 83.38 352 HIS A CA 1
ATOM 2820 C C . HIS A 1 352 ? 2.646 -15.813 -6.278 1.00 83.38 352 HIS A C 1
ATOM 2822 O O . HIS A 1 352 ? 2.308 -15.292 -7.338 1.00 83.38 352 HIS A O 1
ATOM 2828 N N . PRO A 1 353 ? 3.894 -15.669 -5.801 1.00 75.19 353 PRO A N 1
ATOM 2829 C CA . PRO A 1 353 ? 4.860 -14.740 -6.383 1.00 75.19 353 PRO A CA 1
ATOM 2830 C C . PRO A 1 353 ? 5.570 -15.265 -7.641 1.00 75.19 353 PRO A C 1
ATOM 2832 O O . PRO A 1 353 ? 6.515 -14.640 -8.114 1.00 75.19 353 PRO A O 1
ATOM 2835 N N . TYR A 1 354 ? 5.185 -16.425 -8.167 1.00 86.94 354 TYR A N 1
ATOM 2836 C CA . TYR A 1 354 ? 5.894 -17.056 -9.278 1.00 86.94 354 TYR A CA 1
ATOM 2837 C C . TYR A 1 354 ? 5.354 -16.527 -10.613 1.00 86.94 354 TYR A C 1
ATOM 2839 O O . TYR A 1 354 ? 4.203 -16.814 -10.941 1.00 86.94 354 TYR A O 1
ATOM 2847 N N . PRO A 1 355 ? 6.144 -15.758 -11.383 1.00 92.12 355 PRO A N 1
ATOM 2848 C CA . PRO A 1 355 ? 5.700 -15.256 -12.673 1.00 92.12 355 PRO A CA 1
ATOM 2849 C C . PRO A 1 355 ? 5.648 -16.382 -13.710 1.00 92.12 355 PRO A C 1
ATOM 2851 O O . PRO A 1 355 ? 6.509 -17.262 -13.744 1.00 92.12 355 PRO A O 1
ATOM 2854 N N . GLU A 1 356 ? 4.686 -16.299 -14.622 1.00 94.88 356 GLU A N 1
ATOM 2855 C CA . GLU A 1 356 ? 4.732 -17.032 -15.882 1.00 94.88 356 GLU A CA 1
ATOM 2856 C C . GLU A 1 356 ? 5.802 -16.396 -16.772 1.00 94.88 356 GLU A C 1
ATOM 2858 O O . GLU A 1 356 ? 5.696 -15.225 -17.149 1.00 94.88 356 GLU A O 1
ATOM 2863 N N . VAL A 1 357 ? 6.848 -17.156 -17.099 1.00 96.31 357 VAL A N 1
ATOM 2864 C CA . VAL A 1 357 ? 7.963 -16.671 -17.919 1.00 96.31 357 VAL A CA 1
ATOM 2865 C C . VAL A 1 357 ? 7.871 -17.258 -19.322 1.00 96.31 357 VAL A C 1
ATOM 2867 O O . VAL A 1 357 ? 7.933 -18.470 -19.508 1.00 96.31 357 VAL A O 1
ATOM 2870 N N . THR A 1 358 ? 7.771 -16.388 -20.324 1.00 96.75 358 THR A N 1
ATOM 2871 C CA . THR A 1 358 ? 7.865 -16.752 -21.743 1.00 96.75 358 THR A CA 1
ATOM 2872 C C . THR A 1 358 ? 9.203 -16.279 -22.295 1.00 96.75 358 THR A C 1
ATOM 2874 O O . THR A 1 358 ? 9.556 -15.108 -22.141 1.00 96.75 358 THR A O 1
ATOM 2877 N N . ARG A 1 359 ? 9.949 -17.176 -22.948 1.00 95.56 359 ARG A N 1
ATOM 2878 C CA . ARG A 1 359 ? 11.252 -16.868 -23.549 1.00 95.56 359 ARG A CA 1
ATOM 2879 C C . ARG A 1 359 ? 11.203 -17.109 -25.052 1.00 95.56 359 ARG A C 1
ATOM 2881 O O . ARG A 1 359 ? 10.828 -18.189 -25.495 1.00 95.56 359 ARG A O 1
ATOM 2888 N N . GLU A 1 360 ? 11.605 -16.101 -25.811 1.00 94.00 360 GLU A N 1
ATOM 2889 C CA . GLU A 1 360 ? 11.832 -16.173 -27.250 1.00 94.00 360 GLU A CA 1
ATOM 2890 C C . GLU A 1 360 ? 13.323 -15.910 -27.472 1.00 94.00 360 GLU A C 1
ATOM 2892 O O . GLU A 1 360 ? 13.803 -14.786 -27.292 1.00 94.00 360 GLU A O 1
ATOM 2897 N N . GLU A 1 361 ? 14.065 -16.974 -27.774 1.00 88.12 361 GLU A N 1
ATOM 2898 C CA . GLU A 1 361 ? 15.525 -16.949 -27.861 1.00 88.12 361 GLU A CA 1
ATOM 2899 C C . GLU A 1 361 ? 16.014 -15.911 -28.880 1.00 88.12 361 GLU A C 1
ATOM 2901 O O . GLU A 1 361 ? 15.490 -15.813 -29.990 1.00 88.12 361 GLU A O 1
ATOM 2906 N N . GLY A 1 362 ? 16.985 -15.087 -28.473 1.00 88.94 362 GLY A N 1
ATOM 2907 C CA . GLY A 1 362 ? 17.520 -14.005 -29.303 1.00 88.94 362 GLY A CA 1
ATOM 2908 C C . GLY A 1 362 ? 16.572 -12.816 -29.499 1.00 88.94 362 GLY A C 1
ATOM 2909 O O . GLY A 1 362 ? 16.907 -11.906 -30.253 1.00 88.94 362 GLY A O 1
ATOM 2910 N N . LYS A 1 363 ? 15.392 -12.812 -28.859 1.00 93.56 363 LYS A N 1
ATOM 2911 C CA . LYS A 1 363 ? 14.366 -11.780 -29.061 1.00 93.56 363 LYS A CA 1
ATOM 2912 C C . LYS A 1 363 ? 13.913 -11.119 -27.773 1.00 93.56 363 LYS A C 1
ATOM 2914 O O . LYS A 1 363 ? 14.051 -9.903 -27.623 1.00 93.56 363 LYS A O 1
ATOM 2919 N N . ARG A 1 364 ? 13.316 -11.892 -26.862 1.00 96.12 364 ARG A N 1
ATOM 2920 C CA . ARG A 1 364 ? 12.671 -11.331 -25.670 1.00 96.12 364 ARG A CA 1
ATOM 2921 C C . ARG A 1 364 ? 12.449 -12.329 -24.544 1.00 96.12 364 ARG A C 1
ATOM 2923 O O . ARG A 1 364 ? 12.243 -13.519 -24.768 1.00 96.12 364 ARG A O 1
ATOM 2930 N N . ILE A 1 365 ? 12.412 -11.807 -23.323 1.00 97.38 365 ILE A N 1
ATOM 2931 C CA . ILE A 1 365 ? 11.903 -12.500 -22.135 1.00 97.38 365 ILE A CA 1
ATOM 2932 C C . ILE A 1 365 ? 10.720 -11.700 -21.603 1.00 97.38 365 ILE A C 1
ATOM 2934 O O . ILE A 1 365 ? 10.828 -10.487 -21.430 1.00 97.38 365 ILE A O 1
ATOM 2938 N N . ARG A 1 366 ? 9.596 -12.365 -21.334 1.00 97.69 366 ARG A N 1
ATOM 2939 C CA . ARG A 1 366 ? 8.397 -11.751 -20.759 1.00 97.69 366 ARG A CA 1
ATOM 2940 C C . ARG A 1 366 ? 8.005 -12.461 -19.473 1.00 97.69 366 ARG A C 1
ATOM 2942 O O . ARG A 1 366 ? 7.946 -13.686 -19.454 1.00 97.69 366 ARG A O 1
ATOM 2949 N N . LEU A 1 367 ? 7.710 -11.691 -18.435 1.00 96.69 367 LEU A N 1
ATOM 2950 C CA . LEU A 1 367 ? 7.241 -12.161 -17.139 1.00 96.69 367 LEU A CA 1
ATOM 2951 C C . LEU A 1 367 ? 5.839 -11.626 -16.889 1.00 96.69 367 LEU A C 1
ATOM 2953 O O . LEU A 1 367 ? 5.626 -10.417 -16.990 1.00 96.69 367 LEU A O 1
ATOM 2957 N N . ARG A 1 368 ? 4.907 -12.508 -16.522 1.00 96.12 368 ARG A N 1
ATOM 2958 C CA . ARG A 1 368 ? 3.535 -12.129 -16.187 1.00 96.12 368 ARG A CA 1
ATOM 2959 C C . ARG A 1 368 ? 3.115 -12.663 -14.822 1.00 96.12 368 ARG A C 1
ATOM 2961 O O . ARG A 1 368 ? 3.322 -13.833 -14.523 1.00 96.12 368 ARG A O 1
ATOM 2968 N N . ILE A 1 369 ? 2.487 -11.815 -14.015 1.00 94.38 369 ILE A N 1
ATOM 2969 C CA . ILE A 1 369 ? 1.769 -12.196 -12.792 1.00 94.38 369 ILE A CA 1
ATOM 2970 C C . ILE A 1 369 ? 0.316 -11.744 -12.955 1.00 94.38 369 ILE A C 1
ATOM 2972 O O . ILE A 1 369 ? 0.065 -10.648 -13.460 1.00 94.38 369 ILE A O 1
ATOM 2976 N N . SER A 1 370 ? -0.628 -12.601 -12.556 1.00 91.62 370 SER A N 1
ATOM 2977 C CA . SER A 1 370 ? -2.073 -12.371 -12.700 1.00 91.62 370 SER A CA 1
ATOM 2978 C C . SER A 1 370 ? -2.543 -11.062 -12.052 1.00 91.62 370 SER A C 1
ATOM 2980 O O . SER A 1 370 ? -2.049 -10.671 -10.995 1.00 91.62 370 SER A O 1
ATOM 2982 N N . ASP A 1 371 ? -3.562 -10.433 -12.642 1.00 89.38 371 ASP A N 1
ATOM 2983 C CA . ASP A 1 371 ? -4.155 -9.166 -12.184 1.00 89.38 371 ASP A CA 1
ATOM 2984 C C . ASP A 1 371 ? -4.908 -9.270 -10.843 1.00 89.38 371 ASP A C 1
ATOM 2986 O O . ASP A 1 371 ? -5.291 -8.246 -10.265 1.00 89.38 371 ASP A O 1
ATOM 2990 N N . ASP A 1 372 ? -5.085 -10.493 -10.334 1.00 88.25 372 ASP A N 1
ATOM 2991 C CA . ASP A 1 372 ? -5.664 -10.794 -9.020 1.00 88.25 372 ASP A CA 1
ATOM 2992 C C . ASP A 1 372 ? -4.612 -10.918 -7.905 1.00 88.25 372 ASP A C 1
ATOM 2994 O O . ASP A 1 372 ? -4.951 -10.888 -6.719 1.00 88.25 372 ASP A O 1
ATOM 2998 N N . GLU A 1 373 ? -3.331 -11.037 -8.262 1.00 90.50 373 GLU A N 1
ATOM 2999 C CA . GLU A 1 373 ? -2.244 -11.243 -7.308 1.00 90.50 373 GLU A CA 1
ATOM 3000 C C . GLU A 1 373 ? -1.598 -9.923 -6.888 1.00 90.50 373 GLU A C 1
ATOM 3002 O O . GLU A 1 373 ? -1.329 -9.033 -7.701 1.00 90.50 373 GLU A O 1
ATOM 3007 N N . TRP A 1 374 ? -1.323 -9.812 -5.588 1.00 90.31 374 TRP A N 1
ATOM 3008 C CA . TRP A 1 374 ? -0.602 -8.684 -5.011 1.00 90.31 374 TRP A CA 1
ATOM 3009 C C . TRP A 1 374 ? 0.889 -8.968 -4.936 1.00 90.31 374 TRP A C 1
ATOM 3011 O O . TRP A 1 374 ? 1.315 -9.999 -4.412 1.00 90.31 374 TRP A O 1
ATOM 3021 N N . ILE A 1 375 ? 1.662 -7.988 -5.387 1.00 90.56 375 ILE A N 1
ATOM 3022 C CA . ILE A 1 375 ? 3.113 -7.969 -5.316 1.00 90.56 375 ILE A CA 1
ATOM 3023 C C . ILE A 1 375 ? 3.520 -6.814 -4.409 1.00 90.56 375 ILE A C 1
ATOM 3025 O O . ILE A 1 375 ? 3.147 -5.656 -4.630 1.00 90.56 375 ILE A O 1
ATOM 3029 N N . PHE A 1 376 ? 4.267 -7.136 -3.361 1.00 87.50 376 PHE A N 1
ATOM 3030 C CA . PHE A 1 376 ? 4.710 -6.165 -2.370 1.00 87.50 376 PHE A CA 1
ATOM 3031 C C . PHE A 1 376 ? 5.965 -5.403 -2.834 1.00 87.50 376 PHE A C 1
ATOM 3033 O O . PHE A 1 376 ? 6.706 -5.895 -3.689 1.00 87.50 376 PHE A O 1
ATOM 3040 N N . PRO A 1 377 ? 6.222 -4.199 -2.286 1.00 84.06 377 PRO A N 1
ATOM 3041 C CA . PRO A 1 377 ? 7.441 -3.435 -2.553 1.00 84.06 377 PRO A CA 1
ATOM 3042 C C . PRO A 1 377 ? 8.730 -4.223 -2.306 1.00 84.06 377 PRO A C 1
ATOM 3044 O O . PRO A 1 377 ? 8.718 -5.248 -1.630 1.00 84.06 377 PRO A O 1
ATOM 3047 N N . ASN A 1 378 ? 9.847 -3.718 -2.836 1.00 82.00 378 ASN A N 1
ATOM 3048 C CA . ASN A 1 378 ? 11.173 -4.359 -2.799 1.00 82.00 378 ASN A CA 1
ATOM 3049 C C . ASN A 1 378 ? 11.244 -5.696 -3.558 1.00 82.00 378 ASN A C 1
ATOM 3051 O O . ASN A 1 378 ? 12.261 -6.385 -3.519 1.00 82.00 378 ASN A O 1
ATOM 3055 N N . SER A 1 379 ? 10.184 -6.028 -4.290 1.00 90.38 379 SER A N 1
ATOM 3056 C CA . SER A 1 379 ? 10.157 -7.106 -5.270 1.00 90.38 379 SER A CA 1
ATOM 3057 C C . SER A 1 379 ? 10.710 -6.645 -6.614 1.00 90.38 379 SER A C 1
ATOM 3059 O O . SER A 1 379 ? 10.708 -5.448 -6.917 1.00 90.38 379 SER A O 1
ATOM 3061 N N . GLY A 1 380 ? 11.111 -7.578 -7.469 1.00 93.81 380 GLY A N 1
ATOM 3062 C CA . GLY A 1 380 ? 11.611 -7.230 -8.787 1.00 93.81 380 GLY A CA 1
ATOM 3063 C C . GLY A 1 380 ? 12.121 -8.400 -9.611 1.00 93.81 380 GLY A C 1
ATOM 3064 O O . GLY A 1 380 ? 11.945 -9.573 -9.279 1.00 93.81 380 GLY A O 1
ATOM 3065 N N . VAL A 1 381 ? 12.776 -8.044 -10.710 1.00 96.12 381 VAL A N 1
ATOM 3066 C CA . VAL A 1 381 ? 13.465 -8.972 -11.604 1.00 96.12 381 VAL A CA 1
ATOM 3067 C C . VAL A 1 381 ? 14.779 -8.354 -12.059 1.00 96.12 381 VAL A C 1
ATOM 3069 O O . VAL A 1 381 ? 14.842 -7.165 -12.371 1.00 96.12 381 VAL A O 1
ATOM 3072 N N . THR A 1 382 ? 15.829 -9.165 -12.112 1.00 96.25 382 THR A N 1
ATOM 3073 C CA . THR A 1 382 ? 17.103 -8.805 -12.733 1.00 96.25 382 THR A CA 1
ATOM 3074 C C . THR A 1 382 ? 17.316 -9.663 -13.966 1.00 96.25 382 THR A C 1
ATOM 3076 O O . THR A 1 382 ? 17.388 -10.884 -13.869 1.00 96.25 382 THR A O 1
ATOM 3079 N N . PHE A 1 383 ? 17.434 -9.023 -15.122 1.00 96.00 383 PHE A N 1
ATOM 3080 C CA . PHE A 1 383 ? 17.899 -9.653 -16.349 1.00 96.00 383 PHE A CA 1
ATOM 3081 C C . PHE A 1 383 ? 19.421 -9.648 -16.364 1.00 96.00 383 PHE A C 1
ATOM 3083 O O . PHE A 1 383 ? 20.037 -8.634 -16.044 1.00 96.00 383 PHE A O 1
ATOM 3090 N N . LEU A 1 384 ? 20.021 -10.766 -16.737 1.00 95.19 384 LEU A N 1
ATOM 3091 C CA . LEU A 1 384 ? 21.462 -10.926 -16.845 1.00 95.19 384 LEU A CA 1
ATOM 3092 C C . LEU A 1 384 ? 21.820 -11.627 -18.146 1.00 95.19 384 LEU A C 1
ATOM 3094 O O . LEU A 1 384 ? 21.059 -12.460 -18.633 1.00 95.19 384 LEU A O 1
ATOM 3098 N N . TRP A 1 385 ? 22.972 -11.291 -18.700 1.00 94.25 385 TRP A N 1
ATOM 3099 C CA . TRP A 1 385 ? 23.483 -11.902 -19.920 1.00 94.25 385 TRP A CA 1
ATOM 3100 C C . TRP A 1 385 ? 24.998 -12.053 -19.849 1.00 94.25 385 TRP A C 1
ATOM 3102 O O . TRP A 1 385 ? 25.658 -11.509 -18.960 1.00 94.25 385 TRP A O 1
ATOM 3112 N N . ASP A 1 386 ? 25.539 -12.801 -20.796 1.00 88.44 386 ASP A N 1
ATOM 3113 C CA . ASP A 1 386 ? 26.974 -12.953 -20.974 1.00 88.44 386 ASP A CA 1
ATOM 3114 C C . ASP A 1 386 ? 27.435 -11.947 -22.045 1.00 88.44 386 ASP A C 1
ATOM 3116 O O . ASP A 1 386 ? 26.720 -11.715 -23.029 1.00 88.44 386 ASP A O 1
ATOM 3120 N N . LEU A 1 387 ? 28.590 -11.314 -21.808 1.00 71.25 387 LEU A N 1
ATOM 3121 C CA . LEU A 1 387 ? 29.230 -10.354 -22.718 1.00 71.25 387 LEU A CA 1
ATOM 3122 C C . LEU A 1 387 ? 30.267 -11.025 -23.614 1.00 71.25 387 LEU A C 1
ATOM 3124 O O . LEU A 1 387 ? 30.968 -11.935 -23.114 1.00 71.25 387 LEU A O 1
#

Sequence (387 aa):
GYNRTYVTKKPTRIATIPVGYGDGYGVIMSNQGEALIRGKRVPLVGRVSMDMCTLDVTGVADCVVGDEVVLLGRQGGEYIPANDIAAKAKTISYEVLCALGKRAPRVFIQKGRADSVEPRLRRIFIPDEVKSISRIDNVIRRCFQTRAKSTELGDAIYYEMFEALFGKEDRQLELRTNFRYDIKVSDFTAAEKAQDSQAENFFKVSTHIEYTKTLRNSIFLIGCALSNRQLSLLFDDPRCEYRWLLPTRDETFRESDFRLVRVCVDNEAVPIVRSETTDRGFEIWCGGGDSLRKKLNRQVRMKIEIETKKFRSNNLFSVFLVYPTRGLDIAFNYEGMDLKNVREISFFAGKHPYPEVTREEGKRIRLRISDDEWIFPNSGVTFLWDL

pLDDT: mean 88.11, std 11.85, range [43.41, 98.25]

Foldseek 3Di:
DPPCQFDDPDDWDKDKDQAALLQLLDQLLEQPAWKDFQQDIWHWYGTGDNGMTMTTCRVPPPDDPPTDIGRAAGDDPDGHHLQNSQVSVVHHSVSSVVSRDLQDWDFDQDPNDSPDGDNPDVPPPDVVVDPDPVVVLVVQLVVQCVVVVHNVRSVCCSVVPVCLQPVPPPPDAKEKFPWEKEKEWAQDDPVVCVVPVCSVQKIKIKIKIKIKIAQADQKAKAFEAQDPVLQVVLLVDNRHPYYHYDPDPPDDDDPVQKDWPFKDKQNHTWDFPDWDQDPSGTMTMTGDDVVSVVRHRHMIMIITIMIHIDGPVDFKDKDFDAHKYAKYKYKYFHAPHPWAPKDKDWFWDWPPRAWDWDDDPNTMIMTIDHNHIITHGRTIMMIGTDD

Nearest PDB structures (foldseek):
  4y2w-assembly1_B  TM=9.844E-01  e=6.153E-11  Caldanaerobacter subterraneus subsp. tengcongensis MB4
  5irp-assembly1_B  TM=9.585E-01  e=3.024E-10  Bacillus subtilis subsp. subtilis str. 168
  4dza-assembly1_A-2  TM=9.833E-01  e=7.729E-09  Proteus mirabilis
  4fs9-assembly1_A  TM=9.331E-01  e=2.858E-08  Pseudomonas putida
  4beq-assembly1_A-2  TM=9.099E-01  e=9.986E-08  Vibrio cholerae

Solvent-accessible surface area (backbone atoms only — not comparable to full-atom values): 21556 Å² total; per-residue (Å²): 99,62,91,63,73,54,78,81,92,59,100,72,44,74,45,78,45,86,52,8,40,64,39,31,50,50,55,72,40,36,61,71,32,55,34,28,47,93,41,38,84,31,46,26,48,21,41,44,34,58,58,28,31,37,32,48,42,61,90,45,85,85,73,56,94,86,64,70,72,42,71,64,46,74,38,81,92,41,73,39,56,55,57,60,55,9,58,74,62,74,54,51,38,67,57,54,66,64,37,52,32,76,71,58,68,56,72,55,72,57,92,89,41,84,64,62,76,58,67,70,62,96,74,74,85,58,72,91,78,55,90,47,63,74,57,52,51,50,50,54,34,50,49,37,16,62,75,64,74,29,64,67,61,10,49,48,48,34,54,68,52,44,36,67,61,60,59,51,96,78,58,76,79,54,60,36,30,68,32,34,39,43,38,37,48,43,76,66,50,76,71,56,38,74,76,32,87,65,45,81,55,29,32,34,35,40,37,42,38,35,33,32,32,64,35,80,62,50,54,35,29,40,37,39,9,58,45,72,70,20,41,52,54,47,71,70,40,87,47,49,80,46,78,43,79,48,86,57,89,86,64,85,87,53,74,83,52,58,37,78,76,46,40,26,54,69,82,42,77,48,46,75,71,49,74,51,78,55,93,46,26,40,38,41,33,34,27,74,60,72,67,47,59,74,42,50,79,32,79,41,39,42,37,42,31,38,40,34,63,41,54,60,90,55,49,66,51,76,49,74,36,82,44,42,28,25,18,37,38,41,34,46,33,36,53,91,51,94,63,39,80,70,45,76,50,75,49,52,43,47,93,78,46,73,58,54,73,50,78,42,89,68,33,34,41,36,38,36,41,58,72,87,44,55,35,41,50,86,13,36,38,34,37,35,41,49,132

Radius of gyration: 36.58 Å; Cα contacts (8 Å, |Δi|>4): 775; chains: 1; bounding box: 86×40×93 Å

Secondary structure (DSSP, 8-state):
-GGG----SS---EEEES--GGGT--GGGTTT-EEEETTEEEEB-S---SS-EEEE-TT-TT--TT--EESSEEETTEEE-HHHHHHHTTS-HHHHHHHS-TTSPEE--BTTB---EE---TT---GGG---HHHHHHHHHHHHHHHHT-HHHHHHIIIIIIIHHH-STT-----EEEEEEEEEEEPPPHHHHHH-TTGGGEEEEEEEEEEEEE---SEEEEEEESSHHHHHHHHH-TTEEEEEE---SSPPP-GGGEEEEEEEETTEEPPEEEEEEETTEEEEEEE-SHHHHHTTTSEEEEEEEEEEEEETT--EEEEE--S-EEEEEEEEE-TTS--EEEEEEEE--BSS---EEEEETTTEEEEEEEEEEEE-TT-EEEEEEE-